Protein 5WEE (pdb70)

Sequence (749 aa):
EFGCDGTLEQNDTTREVFLRFHNDVRKFIALGIYPNKVGVLGPAKNMYQLKWSCDLEEEAHESIYSCSYNPLLLHPQSYSKLLSVDLPDTDVVGATLEMWTEFMRIYGVNTKTNSYNPSFSQFANMAYSKNTKVGCSYKKCGGDTLVTCVYELGVKLPSHPQMWENGPTCVCVAYTDSICNDNNLCEYFGCDGTLEQNDTTREVFLRFHNDVRKFIALGIYPNKVGVLGPAKNMYQLKWSCDLEEEAHESIYSCSYNPLLLHPQSYSKLLSVDLPDTDVVGATLEMWTEFMRIYGVNTKTNSYNPSFSQFANMAYSKNTKVGCSYKKCGGDTLVTCVYELGVKLPSHPQMWENGPTCVCVAYTDSICNDNNLCEYFGCDGTLEQNDTTREVFLRFHNDVRKFIALGIYPNKVGVLGPAKNMYQLKWSCDLEEEAHESIYSCSYNPLLLHPQSYSKLLSVDLPDTDVVGATLEMWTEFMRIYGVNTKTNSYNPSFSQFANMAYSKNTKVGCSYKKCGGDTLVTCVYELGVKLPSHPQMWENGPTCVCVAYTDSICNDNNLCEYFGCDGTLEQNDTTREVFLRFHNDVRKFIALGIYPNKVGVLGPAKNMYQLKWSCDLEEEAHESIYSCSYNPLLLHPQSYSKLLSVDLPDTDVVGATLEMWTEFMRIYGVNTKTNSYNPSFSQFANMAYSKNTKVGCSYKKCGGDTLVTCVYELGVKLPSHPQMWENGPTCVCVAYTDSICNDNNLCEY

Secondary structure (DSSP, 8-state):
-----SS-S--HHHHHHHHHHHHHHHHHHHHT-EE-SSSEE--EES-BPPEE-HHHHHHHHHHHTTSS----SSS-EEEEEEE--SS-HHHHHHHHHHHHHHHHHHH---TTT-B--GGGHHHHHHH-TT--EEEEEEEEETTEEEEEEEESS--BTTTB-BS-EE--TT---SSTT-EE-TTS-EE-/----SS-S--HHHHHHHHHHHHHHHHHHHHT-EE-SSSEE--EES-BPPEE-HHHHHHHHHHHTTSS-----SS-EEEEEEE--SS-HHHHHHHHHHHHHHHHHHH---TTTTB--GGGHHHHHHH-TT--EEEEEEEEETTEEEEEEEESS--BTTTB-BSSEE--TT---SSTT-EE-TTS-EE-/----SS-S--HHHHHHHHHHHHHHHHHHHHT-EE-SSSEE--EES-BPPEE-HHHHHHHHHHHTTSS----SSS-EEEEEEE--SS-HHHHHHHHHHHHHHHHHHH---TTT-B--GGGHHHHHHH-TT--EEEEEEEEETTEEEEEEEESS--BTTTB-BS-EE--TT---SSTT-EE-TTS-EE-/----SS-S--HHHHHHHHHHHHHHHHHHHTT-EE-SSSEE--EES-BPPEE-HHHHHHHHHHHTTSS-----SS-EEEEEEEP-SS-HHHHHHHHHHHHHHHHHHH---TTTTB--GGGHHHHHHH-TT--EEEEEEEEETTEEEEEEEESS--BTTTB-BS-EE--TT---SSTT-EE-TTS-EE-

Organism: Heligmosomoides polygyrus (NCBI:txid6339)

Nearest PDB structures (foldseek):
  5wee-assembly2_D  TM=1.005E+00  e=1.188E-42  Heligmosomoides polygyrus bakeri
  3nt8-assembly2_B  TM=8.926E-01  e=3.476E-16  Necator americanus
  6any-assembly1_A  TM=8.437E-01  e=7.473E-12  Brugia malayi
  4tpv-assembly1_A  TM=8.197E-01  e=5.787E-12  Ancylostoma caninum
  4p27-assembly1_A  TM=7.842E-01  e=1.414E-08  Schistosoma mansoni

InterPro domains:
  IPR014044 CAP domain [PF00188] (40-172)
  IPR014044 CAP domain [SM00198] (34-179)
  IPR035940 CAP superfamily [G3DSA:3.40.33.10] (19-213)
  IPR035940 CAP superfamily [SSF55797] (30-174)

Foldseek 3Di:
DEPQPDPFPDDVVLVVVVQVLLLLQQLCLCQQNPQFLHGTHAVFALAARADEDSVQQVQQSVQCVVVHGRGPPQFDKDKDKAFDDPDDPSVVSVVVSVVLVVLRSVVGAPRQQQFDDPSNNVVLFSQQRNWHYKHKGWADDDRIIMIMMTTHDGADPDPGRRRGHHDHQFNHPPDPPWGQDPSSHIDD/DPQPDPLPDDVLLVCLVQVLLLVQQLCLCQQNPDWLHGTHAVFALQARADEDSVQQVQASVQCVVVHGDGPPQFDKDKDKFFDDPDPPNVVSNVVSVVLVVQRSVVTAPRQAQFDDPSSNVVLLSNQRNWHYKHKGKADDDRIIMIMMGTHHGADPPPGRHSGHHDHQFNHDPDPPWGQDPSSHIDD/DPQPDPFPDDVVLVCVVQVLLLLQQLCLCQQNPDFLHGTHAVFALAARADEDSVQQVQQSVQCVVVHGRHPPQFDKDKDKAFDDPDDPNVVSVVVSVVLVVLRSVVGAPRVQQFDDVSNNVVLFSQQRNWHYKHKGWDDDDRIIMIMMGTHDGADPDPGGHRGHHDHQFNHDPDPPWGQDPSSHIYD/DPQPDPLPDDVLLVCLVQVLLLVQQLCLCQQNPDWLHGTHAVFALAARADEDSVQQVQQSVQCVVVHGDGPPQFDKDKDKFFDDPDPPNVVSVVVSVVLVVQRSVVTAPRVQQFADVSNNVVLLSNQRNWHYKHKGKADDDRIIMIMMGTHDGADPPPGRHSGHHDHQFNHDPDPPWGQDPSSHIDD

CATH classification: 3.40.33.10

Solvent-accessible surface area: 30848 Å² total; per-residue (Å²): 148,26,70,18,148,47,129,8,85,24,97,67,78,7,6,72,13,0,14,67,4,0,2,23,0,0,44,30,0,2,64,10,102,8,31,10,110,124,50,77,0,16,61,1,63,7,2,0,35,2,133,19,12,45,111,6,0,81,24,0,9,74,1,0,141,77,51,68,65,89,44,76,148,122,50,42,34,2,57,10,118,1,19,21,44,148,49,74,69,16,1,10,0,1,0,0,0,3,6,0,2,12,27,0,55,85,115,14,10,85,45,177,58,0,35,45,37,102,58,2,29,24,0,0,14,0,0,26,0,64,0,24,80,0,0,0,0,23,44,135,22,55,51,46,7,4,0,0,0,1,0,66,74,8,17,149,85,123,84,123,38,72,0,1,42,73,14,82,39,55,49,16,108,43,46,124,141,21,118,41,29,161,23,52,0,3,66,141,91,60,11,24,36,84,9,90,5,26,40,83,5,3,78,27,0,29,139,16,0,14,32,4,0,45,68,0,2,66,10,102,5,43,12,106,128,52,74,0,19,60,1,68,6,2,0,40,2,129,27,15,10,71,8,0,65,24,0,27,72,1,0,84,38,19,64,62,102,41,77,149,123,52,44,34,3,50,7,42,2,8,22,26,151,26,85,28,34,14,10,0,0,5,0,0,1,0,0,1,6,6,0,29,67,90,14,11,87,52,178,45,0,38,45,47,102,48,2,30,23,0,0,14,0,0,17,3,71,0,17,74,0,0,0,0,12,23,106,14,59,31,32,2,0,0,0,0,1,0,68,78,7,23,92,99,122,84,97,42,74,0,2,35,70,16,83,40,56,49,16,110,40,52,122,139,19,102,38,28,148,56,54,0,3,63,142,88,69,17,149,48,134,8,102,25,98,68,79,6,7,69,11,0,30,117,3,0,6,17,0,0,44,31,0,2,64,10,101,8,30,10,61,56,47,77,0,16,64,1,60,6,2,0,28,3,104,28,15,46,112,8,0,83,23,0,16,77,1,0,143,77,51,68,67,89,44,76,148,124,52,40,33,3,57,11,115,1,18,22,46,117,40,75,66,15,1,12,0,0,0,0,0,2,2,0,3,12,22,0,33,83,117,15,11,87,46,174,58,0,33,47,35,102,58,2,28,24,0,0,15,0,0,23,0,60,0,20,76,0,0,0,0,14,56,132,23,52,51,45,8,5,0,0,0,1,0,67,75,9,20,124,84,122,83,102,40,72,0,1,42,70,14,82,41,57,50,16,104,45,46,118,130,22,117,40,29,154,56,51,0,3,48,140,89,71,19,150,42,130,11,106,24,100,70,84,5,5,79,24,0,28,91,16,0,15,29,5,0,50,71,0,2,67,11,100,5,41,10,118,124,59,75,0,19,60,1,66,6,2,0,42,1,131,30,18,43,102,9,0,100,24,0,25,87,1,1,129,80,42,61,31,40,10,69,62,121,56,44,29,2,25,6,40,2,9,22,24,134,21,83,42,34,13,9,0,0,4,0,0,1,0,0,1,5,6,0,29,67,95,17,12,88,53,182,47,0,39,44,46,90,51,2,9,22,0,1,14,0,0,26,2,69,0,16,72,0,0,0,0,23,44,125,23,67,31,31,4,0,0,0,0,1,0,64,74,19,28,75,30,68,77,116,41,72,0,1,39,73,16,85,40,55,50,17,111,40,56,123,139,20,102,39,26,150,57,55,0,3,58,142

Structure (mmCIF, N/CA/C/O backbone):
data_5WEE
#
_entry.id   5WEE
#
_cell.length_a   49.560
_cell.length_b   61.565
_cell.length_c   74.819
_cell.angle_alpha   111.59
_cell.angle_beta   90.14
_cell.angle_gamma   113.47
#
_symmetry.space_group_name_H-M   'P 1'
#
loop_
_entity.id
_entity.type
_entity.pdbx_description
1 polymer 'Venom Allergen like Protein 4'
2 branched 2-acetamido-2-deoxy-beta-D-glucopyranose-(1-4)-2-acetamido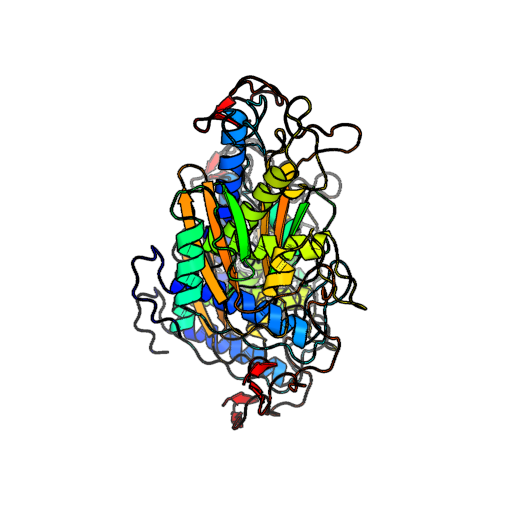-2-deoxy-beta-D-glucopyranose-(1-4)-[alpha-L-fucopyranose-(1-3)]2-acetamido-2-deoxy-beta-D-glucopyranose
3 branched alpha-L-fucopyranose-(1-3)-[2-acetamido-2-deoxy-beta-D-glucopyranose-(1-4)]2-acetamido-2-deoxy-beta-D-glucopyranose
4 branched 2-acetamido-2-deoxy-beta-D-glucopyranose-(1-4)-2-acetamido-2-deoxy-beta-D-glucopyranose
5 non-polymer alpha-L-fucopyranose
6 non-polymer 2-acetamido-2-deoxy-beta-D-glucopyranose
7 water water
#
loop_
_atom_site.group_PDB
_atom_site.id
_atom_site.type_symbol
_atom_site.label_atom_id
_atom_site.label_alt_id
_atom_site.label_comp_id
_atom_site.label_asym_id
_atom_site.label_entity_id
_atom_site.label_seq_id
_atom_site.pdbx_PDB_ins_code
_atom_site.Cartn_x
_atom_site.Cartn_y
_atom_site.Cartn_z
_atom_site.occupancy
_atom_site.B_iso_or_equiv
_atom_site.auth_seq_id
_atom_site.auth_comp_id
_atom_site.auth_asym_id
_atom_site.auth_atom_id
_atom_site.pdbx_PDB_model_num
ATOM 1 N N . GLU A 1 2 ? -6.739 -6.690 47.852 1.00 36.89 2 GLU A N 1
ATOM 2 C CA . GLU A 1 2 ? -5.343 -6.413 47.557 1.00 26.07 2 GLU A CA 1
ATOM 3 C C . GLU A 1 2 ? -4.689 -5.475 48.583 1.00 23.72 2 GLU A C 1
ATOM 4 O O . GLU A 1 2 ? -3.459 -5.430 48.668 1.00 23.93 2 GLU A O 1
ATOM 10 N N . PHE A 1 3 ? -5.480 -4.739 49.369 1.00 17.72 3 PHE A N 1
ATOM 11 C CA . PHE A 1 3 ? -4.870 -3.957 50.444 1.00 17.70 3 PHE A CA 1
ATOM 12 C C . PHE A 1 3 ? -5.329 -4.448 51.816 1.00 21.04 3 PHE A C 1
ATOM 13 O O . PHE A 1 3 ? -4.602 -5.201 52.473 1.00 19.37 3 PHE A O 1
ATOM 21 N N . GLY A 1 4 ? -6.514 -4.053 52.266 1.00 20.96 4 GLY A N 1
ATOM 22 C CA . GLY A 1 4 ? -7.002 -4.561 53.538 1.00 21.87 4 GLY A CA 1
ATOM 23 C C . GLY A 1 4 ? -6.203 -4.122 54.746 1.00 20.91 4 GLY A C 1
ATOM 24 O O . GLY A 1 4 ? -6.196 -4.819 55.764 1.00 19.08 4 GLY A O 1
ATOM 25 N N . CYS A 1 5 ? -5.521 -2.984 54.667 1.00 18.12 5 CYS A N 1
ATOM 26 C CA . CYS A 1 5 ? -4.727 -2.490 55.790 1.00 16.88 5 CYS A CA 1
ATOM 27 C C . CYS A 1 5 ? -5.627 -1.620 56.658 1.00 22.11 5 CYS A C 1
ATOM 28 O O . CYS A 1 5 ? -5.939 -0.478 56.310 1.00 23.23 5 CYS A O 1
ATOM 31 N N . ASP A 1 6 ? -6.023 -2.184 57.802 1.00 28.09 6 ASP A N 1
ATOM 32 C CA . ASP A 1 6 ? -6.988 -1.621 58.737 1.00 29.02 6 ASP A CA 1
ATOM 33 C C . ASP A 1 6 ? -6.393 -0.555 59.643 1.00 29.85 6 ASP A C 1
ATOM 34 O O . ASP A 1 6 ? -7.147 0.238 60.221 1.00 29.16 6 ASP A O 1
ATOM 39 N N . GLY A 1 7 ? -5.075 -0.541 59.810 1.00 29.66 7 GLY A N 1
ATOM 40 C CA . GLY A 1 7 ? -4.469 0.193 60.907 1.00 27.78 7 GLY A CA 1
ATOM 41 C C . GLY A 1 7 ? -4.682 1.696 60.826 1.00 30.07 7 GLY A C 1
ATOM 42 O O . GLY A 1 7 ? -5.172 2.252 59.841 1.00 30.71 7 GLY A O 1
ATOM 43 N N . THR A 1 8 ? -4.306 2.357 61.922 1.00 25.58 8 THR A N 1
ATOM 44 C CA . THR A 1 8 ? -4.222 3.812 62.017 1.00 25.22 8 THR A CA 1
ATOM 45 C C . THR A 1 8 ? -3.055 4.320 61.169 1.00 22.49 8 THR A C 1
ATOM 46 O O . THR A 1 8 ? -2.061 4.844 61.684 1.00 21.87 8 THR A O 1
ATOM 50 N N . LEU A 1 9 ? -3.178 4.177 59.856 1.00 18.51 9 LEU A N 1
ATOM 51 C CA . LEU A 1 9 ? -2.066 4.374 58.937 1.00 17.25 9 LEU A CA 1
ATOM 52 C C . LEU A 1 9 ? -2.098 5.717 58.207 1.00 15.82 9 LEU A C 1
ATOM 53 O O . LEU A 1 9 ? -1.159 6.021 57.457 1.00 14.90 9 LEU A O 1
ATOM 58 N N . GLU A 1 10 ? -3.116 6.547 58.450 1.00 15.09 10 GLU A N 1
ATOM 59 C CA . GLU A 1 10 ? -3.234 7.873 57.832 1.00 14.77 10 GLU A CA 1
ATOM 60 C C . GLU A 1 10 ? -3.153 7.785 56.308 1.00 11.08 10 GLU A C 1
ATOM 61 O O . GLU A 1 10 ? -2.553 8.633 55.656 1.00 16.98 10 GLU A O 1
ATOM 67 N N . GLN A 1 11 ? -3.731 6.731 55.735 1.00 13.51 11 GLN A N 1
ATOM 68 C CA . GLN A 1 11 ? -3.674 6.538 54.293 1.00 14.56 11 GLN A CA 1
ATOM 69 C C . GLN A 1 11 ? -4.871 5.717 53.856 1.00 10.72 11 GLN A C 1
ATOM 70 O O . GLN A 1 11 ? -5.334 4.846 54.592 1.00 15.00 11 GLN A O 1
ATOM 76 N N . ASN A 1 12 ? -5.375 5.990 52.656 1.00 11.59 12 ASN A N 1
ATOM 77 C CA . ASN A 1 12 ? -6.373 5.095 52.096 1.00 12.01 12 ASN A CA 1
ATOM 78 C C . ASN A 1 12 ? -5.880 4.506 50.776 1.00 12.00 12 ASN A C 1
ATOM 79 O O . ASN A 1 12 ? -4.786 4.810 50.296 1.00 11.23 12 ASN A O 1
ATOM 84 N N . ASP A 1 13 ? -6.712 3.658 50.179 1.00 11.50 13 ASP A N 1
ATOM 85 C CA . ASP A 1 13 ? -6.234 2.817 49.085 1.00 11.77 13 ASP A CA 1
ATOM 86 C C . ASP A 1 13 ? -5.955 3.588 47.797 1.00 11.70 13 ASP A C 1
ATOM 87 O O . ASP A 1 13 ? -5.266 3.058 46.921 1.00 10.36 13 ASP A O 1
ATOM 92 N N . THR A 1 14 ? -6.464 4.813 47.645 1.00 10.35 14 THR A N 1
ATOM 93 C CA . THR A 1 14 ? -6.177 5.547 46.419 1.00 13.55 14 THR A CA 1
ATOM 94 C C . THR A 1 14 ? -4.679 5.748 46.244 1.00 13.09 14 THR A C 1
ATOM 95 O O . THR A 1 14 ? -4.140 5.545 45.150 1.00 9.98 14 THR A O 1
ATOM 99 N N . THR A 1 15 ? -3.996 6.190 47.305 1.00 9.13 15 THR A N 1
ATOM 100 C CA . THR A 1 15 ? -2.560 6.394 47.195 1.00 10.33 15 THR A CA 1
ATOM 101 C C . THR A 1 15 ? -1.825 5.068 47.272 1.00 11.49 15 THR A C 1
ATOM 102 O O . THR A 1 15 ? -0.774 4.918 46.643 1.00 9.79 15 THR A O 1
ATOM 106 N N . ARG A 1 16 ? -2.373 4.086 48.000 1.00 10.09 16 ARG A N 1
ATOM 107 C CA . ARG A 1 16 ? -1.732 2.774 48.019 1.00 11.12 16 ARG A CA 1
ATOM 108 C C . ARG A 1 16 ? -1.683 2.195 46.613 1.00 10.02 16 ARG A C 1
ATOM 109 O O . ARG A 1 16 ? -0.669 1.629 46.204 1.00 9.55 16 ARG A O 1
ATOM 117 N N . GLU A 1 17 ? -2.772 2.352 45.860 1.00 10.43 17 GLU A N 1
ATOM 118 C CA . GLU A 1 17 ? -2.814 1.866 44.484 1.00 13.32 17 GLU A CA 1
ATOM 119 C C . GLU A 1 17 ? -1.819 2.611 43.599 1.00 12.06 17 GLU A C 1
ATOM 120 O O . GLU A 1 17 ? -1.165 1.998 42.745 1.00 14.33 17 GLU A O 1
ATOM 126 N N . VAL A 1 18 ? -1.690 3.929 43.784 1.00 10.32 18 VAL A N 1
ATOM 127 C CA . VAL A 1 18 ? -0.645 4.675 43.089 1.00 11.46 18 VAL A CA 1
ATOM 128 C C . VAL A 1 18 ? 0.718 4.061 43.386 1.00 10.70 18 VAL A C 1
ATOM 129 O O . VAL A 1 18 ? 1.470 3.710 42.469 1.00 8.47 18 VAL A O 1
ATOM 133 N N . PHE A 1 19 ? 1.047 3.905 44.675 1.00 9.55 19 PHE A N 1
ATOM 134 C CA . PHE A 1 19 ? 2.300 3.260 45.057 1.00 9.28 19 PHE A CA 1
ATOM 135 C C . PHE A 1 19 ? 2.451 1.906 44.372 1.00 9.66 19 PHE A C 1
ATOM 136 O O . PHE A 1 19 ? 3.460 1.633 43.716 1.00 8.82 19 PHE A O 1
ATOM 144 N N . LEU A 1 20 ? 1.451 1.034 44.537 1.00 9.64 20 LEU A N 1
ATOM 145 C CA . LEU A 1 20 ? 1.599 -0.345 44.072 1.00 11.94 20 LEU A CA 1
ATOM 146 C C . LEU A 1 20 ? 1.712 -0.406 42.556 1.00 9.18 20 LEU A C 1
ATOM 147 O O . LEU A 1 20 ? 2.601 -1.080 42.014 1.00 10.51 20 LEU A O 1
ATOM 152 N N . ARG A 1 21 ? 0.823 0.296 41.847 1.00 10.40 21 ARG A N 1
ATOM 153 C CA . ARG A 1 21 ? 0.847 0.153 40.394 1.00 13.57 21 ARG A CA 1
ATOM 154 C C . ARG A 1 21 ? 2.057 0.847 39.780 1.00 13.34 21 ARG A C 1
ATOM 155 O O . ARG A 1 21 ? 2.554 0.404 38.746 1.00 11.80 21 ARG A O 1
ATOM 163 N N . PHE A 1 22 ? 2.540 1.933 40.388 1.00 9.53 22 PHE A N 1
ATOM 164 C CA . PHE A 1 22 ? 3.775 2.541 39.907 1.00 10.99 22 PHE A CA 1
ATOM 165 C C . PHE A 1 22 ? 4.909 1.532 39.919 1.00 11.24 22 PHE A C 1
ATOM 166 O O . PHE A 1 22 ? 5.615 1.365 38.918 1.00 11.40 22 PHE A O 1
ATOM 174 N N . HIS A 1 23 ? 5.102 0.858 41.055 1.00 9.58 23 HIS A N 1
ATOM 175 C CA . HIS A 1 23 ? 6.137 -0.165 41.153 1.00 11.27 23 HIS A CA 1
ATOM 176 C C . HIS A 1 23 ? 5.949 -1.225 40.084 1.00 10.25 23 HIS A C 1
ATOM 177 O O . HIS A 1 23 ? 6.892 -1.593 39.381 1.00 10.25 23 HIS A O 1
ATOM 184 N N . ASN A 1 24 ? 4.737 -1.738 39.950 1.00 10.63 24 ASN A N 1
ATOM 185 C CA . ASN A 1 24 ? 4.585 -2.880 39.062 1.00 16.00 24 ASN A CA 1
ATOM 186 C C . ASN A 1 24 ? 4.654 -2.469 37.593 1.00 14.68 24 ASN A C 1
ATOM 187 O O . ASN A 1 24 ? 5.062 -3.273 36.752 1.00 14.71 24 ASN A O 1
ATOM 192 N N . ASP A 1 25 ? 4.306 -1.218 37.277 1.00 13.57 25 ASP A N 1
ATOM 193 C CA . ASP A 1 25 ? 4.503 -0.694 35.928 1.00 12.40 25 ASP A CA 1
ATOM 194 C C . ASP A 1 25 ? 5.984 -0.565 35.585 1.00 14.58 25 ASP A C 1
ATOM 195 O O . ASP A 1 25 ? 6.423 -0.987 34.505 1.00 14.59 25 ASP A O 1
ATOM 200 N N . VAL A 1 26 ? 6.764 0.045 36.483 1.00 11.89 26 VAL A N 1
ATOM 201 C CA . VAL A 1 26 ? 8.215 0.108 36.312 1.00 12.40 26 VAL A CA 1
ATOM 202 C C . VAL A 1 26 ? 8.776 -1.286 36.081 1.00 13.91 26 VAL A C 1
ATOM 203 O O . VAL A 1 26 ? 9.579 -1.515 35.166 1.00 12.35 26 VAL A O 1
ATOM 207 N N . ARG A 1 27 ? 8.369 -2.238 36.927 1.00 9.94 27 ARG A N 1
ATOM 208 C CA . ARG A 1 27 ? 8.937 -3.578 36.843 1.00 11.75 27 ARG A CA 1
ATOM 209 C C . ARG A 1 27 ? 8.496 -4.293 35.569 1.00 13.61 27 ARG A C 1
ATOM 210 O O . ARG A 1 27 ? 9.282 -5.031 34.969 1.00 15.83 27 ARG A O 1
ATOM 218 N N . LYS A 1 28 ? 7.253 -4.085 35.132 1.00 14.19 28 LYS A N 1
ATOM 219 C CA . LYS A 1 28 ? 6.812 -4.692 33.874 1.00 13.42 28 LYS A CA 1
ATOM 220 C C . LYS A 1 28 ? 7.599 -4.149 32.683 1.00 16.15 28 LYS A C 1
ATOM 221 O O . LYS A 1 28 ? 8.001 -4.908 31.792 1.00 14.52 28 LYS A O 1
ATOM 227 N N . PHE A 1 29 ? 7.815 -2.836 32.639 1.00 13.05 29 PHE A N 1
ATOM 228 C CA . PHE A 1 29 ? 8.506 -2.252 31.496 1.00 14.64 29 PHE A CA 1
ATOM 229 C C . PHE A 1 29 ? 9.998 -2.584 31.498 1.00 14.63 29 PHE A C 1
ATOM 230 O O . PHE A 1 29 ? 10.594 -2.708 30.425 1.00 12.46 29 PHE A O 1
ATOM 238 N N . ILE A 1 30 ? 10.616 -2.751 32.674 1.00 10.54 30 ILE A N 1
ATOM 239 C CA . ILE A 1 30 ? 11.968 -3.312 32.714 1.00 12.40 30 ILE A CA 1
ATOM 240 C C . ILE A 1 30 ? 11.960 -4.750 32.197 1.00 14.70 30 ILE A C 1
ATOM 241 O O . ILE A 1 30 ? 12.792 -5.134 31.369 1.00 13.60 30 ILE A O 1
ATOM 246 N N . ALA A 1 31 ? 11.014 -5.564 32.674 1.00 12.01 31 ALA A N 1
ATOM 247 C CA . ALA A 1 31 ? 10.962 -6.960 32.241 1.00 14.80 31 ALA A CA 1
ATOM 248 C C . ALA A 1 31 ? 10.773 -7.068 30.732 1.00 17.57 31 ALA A C 1
ATOM 249 O O . ALA A 1 31 ? 11.405 -7.905 30.075 1.00 15.09 31 ALA A O 1
ATOM 251 N N . LEU A 1 32 ? 9.912 -6.219 30.169 1.00 15.66 32 LEU A N 1
ATOM 252 C CA . LEU A 1 32 ? 9.673 -6.179 28.732 1.00 16.10 32 LEU A CA 1
ATOM 253 C C . LEU A 1 32 ? 10.834 -5.580 27.960 1.00 17.59 32 LEU A C 1
ATOM 254 O O . LEU A 1 32 ? 10.859 -5.700 26.734 1.00 18.05 32 LEU A O 1
ATOM 259 N N . GLY A 1 33 ? 11.775 -4.923 28.634 1.00 16.40 33 GLY A N 1
ATOM 260 C CA . GLY A 1 33 ? 12.907 -4.346 27.948 1.00 14.01 33 GLY A CA 1
ATOM 261 C C . GLY A 1 33 ? 12.626 -3.031 27.265 1.00 19.10 33 GLY A C 1
ATOM 262 O O . GLY A 1 33 ? 13.342 -2.671 26.326 1.00 17.99 33 GLY A O 1
ATOM 263 N N . ILE A 1 34 ? 11.602 -2.296 27.698 1.00 15.71 34 ILE A N 1
ATOM 264 C CA . ILE A 1 34 ? 11.277 -1.021 27.081 1.00 13.23 34 ILE A CA 1
ATOM 265 C C . ILE A 1 34 ? 11.301 0.148 28.058 1.00 16.86 34 ILE A C 1
ATOM 266 O O . ILE A 1 34 ? 10.998 1.270 27.652 1.00 14.39 34 ILE A O 1
ATOM 271 N N . TYR A 1 35 ? 11.672 -0.059 29.328 1.00 14.30 35 TYR A N 1
ATOM 272 C CA . TYR A 1 35 ? 11.779 1.096 30.225 1.00 13.22 35 TYR A CA 1
ATOM 273 C C . TYR A 1 35 ? 12.970 1.948 29.806 1.00 12.80 35 TYR A C 1
ATOM 274 O O . TYR A 1 35 ? 14.077 1.423 29.668 1.00 14.99 35 TYR A O 1
ATOM 283 N N . PRO A 1 36 ? 12.798 3.253 29.610 1.00 15.01 36 PRO A N 1
ATOM 284 C CA . PRO A 1 36 ? 13.921 4.067 29.125 1.00 20.07 36 PRO A CA 1
ATOM 285 C C . PRO A 1 36 ? 14.991 4.264 30.193 1.00 20.05 36 PRO A C 1
ATOM 286 O O . PRO A 1 36 ? 14.701 4.653 31.32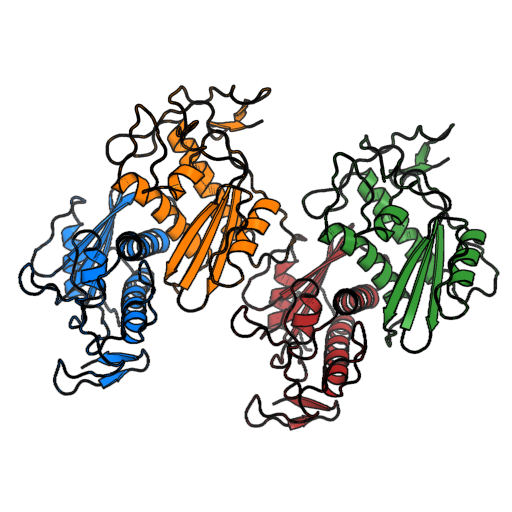9 1.00 22.26 36 PRO A O 1
ATOM 290 N N . ASN A 1 37 ? 16.233 3.976 29.812 1.00 15.96 37 ASN A N 1
ATOM 291 C CA . ASN A 1 37 ? 17.432 4.336 30.552 1.00 17.00 37 ASN A CA 1
ATOM 292 C C . ASN A 1 37 ? 17.751 5.813 30.313 1.00 20.00 37 ASN A C 1
ATOM 293 O O . ASN A 1 37 ? 17.014 6.526 29.627 1.00 19.90 37 ASN A O 1
ATOM 298 N N . LYS A 1 38 ? 18.854 6.296 30.897 1.00 20.42 38 LYS A N 1
ATOM 299 C CA . LYS A 1 38 ? 19.373 7.606 30.504 1.00 20.66 38 LYS A CA 1
ATOM 300 C C . LYS A 1 38 ? 19.511 7.664 28.990 1.00 25.61 38 LYS A C 1
ATOM 301 O O . LYS A 1 38 ? 19.003 8.580 28.327 1.00 21.16 38 LYS A O 1
ATOM 307 N N . VAL A 1 39 ? 20.170 6.658 28.432 1.00 21.61 39 VAL A N 1
ATOM 308 C CA . VAL A 1 39 ? 20.227 6.416 27.000 1.00 25.60 39 VAL A CA 1
ATOM 309 C C . VAL A 1 39 ? 19.802 4.973 26.781 1.00 19.89 39 VAL A C 1
ATOM 310 O O . VAL A 1 39 ? 20.242 4.077 27.509 1.00 25.55 39 VAL A O 1
ATOM 314 N N . GLY A 1 40 ? 18.925 4.750 25.810 1.00 19.44 40 GLY A N 1
ATOM 315 C CA . GLY A 1 40 ? 18.499 3.394 25.515 1.00 23.10 40 GLY A CA 1
ATOM 316 C C . GLY A 1 40 ? 17.440 2.907 26.490 1.00 20.61 40 GLY A C 1
ATOM 317 O O . GLY A 1 40 ? 16.673 3.693 27.057 1.00 21.51 40 GLY A O 1
ATOM 318 N N . VAL A 1 41 ? 17.418 1.590 26.703 1.00 18.61 41 VAL A N 1
ATOM 319 C CA . VAL A 1 41 ? 16.358 0.948 27.466 1.00 19.19 41 VAL A CA 1
ATOM 320 C C . VAL A 1 41 ? 16.948 0.097 28.583 1.00 15.63 41 VAL A C 1
ATOM 321 O O . VAL A 1 41 ? 18.080 -0.387 28.506 1.00 16.65 41 VAL A O 1
ATOM 325 N N . LEU A 1 42 ? 16.143 -0.100 29.619 1.00 16.40 42 LEU A N 1
ATOM 326 C CA . LEU A 1 42 ? 16.413 -1.087 30.648 1.00 18.46 42 LEU A CA 1
ATOM 327 C C . LEU A 1 42 ? 15.769 -2.406 30.255 1.00 14.98 42 LEU A C 1
ATOM 328 O O . LEU A 1 42 ? 14.670 -2.425 29.699 1.00 13.80 42 LEU A O 1
ATOM 333 N N . GLY A 1 43 ? 16.447 -3.504 30.564 1.00 11.60 43 GLY A N 1
ATOM 334 C CA . GLY A 1 43 ? 15.910 -4.817 30.317 1.00 13.28 43 GLY A CA 1
ATOM 335 C C . GLY A 1 43 ? 16.118 -5.267 28.880 1.00 16.13 43 GLY A C 1
ATOM 336 O O . GLY A 1 43 ? 16.815 -4.608 28.106 1.00 15.24 43 GLY A O 1
ATOM 337 N N . PRO A 1 44 ? 15.496 -6.392 28.485 1.00 14.64 44 PRO A N 1
ATOM 338 C CA . PRO A 1 44 ? 14.572 -7.224 29.268 1.00 14.63 44 PRO A CA 1
ATOM 339 C C . PRO A 1 44 ? 15.223 -7.943 30.437 1.00 14.70 44 PRO A C 1
ATOM 340 O O . PRO A 1 44 ? 16.446 -8.072 30.498 1.00 19.00 44 PRO A O 1
ATOM 344 N N . ALA A 1 45 ? 14.395 -8.383 31.372 1.00 13.77 45 ALA A N 1
ATOM 345 C CA . ALA A 1 45 ? 14.843 -8.989 32.610 1.00 18.71 45 ALA A CA 1
ATOM 346 C C . ALA A 1 45 ? 14.046 -10.259 32.817 1.00 17.94 45 ALA A C 1
ATOM 347 O O . ALA A 1 45 ? 12.855 -10.303 32.504 1.00 22.95 45 ALA A O 1
ATOM 349 N N . LYS A 1 46 ? 14.737 -11.272 33.270 1.00 17.40 46 LYS A N 1
ATOM 350 C CA . LYS A 1 46 ? 14.106 -12.504 33.618 1.00 20.30 46 LYS A CA 1
ATOM 351 C C . LYS A 1 46 ? 14.094 -12.480 35.134 1.00 27.80 46 LYS A C 1
ATOM 352 O O . LYS A 1 46 ? 14.998 -11.945 35.784 1.00 38.60 46 LYS A O 1
ATOM 358 N N . ASN A 1 47 ? 13.068 -13.077 35.735 1.00 25.62 47 ASN A N 1
ATOM 359 C CA . ASN A 1 47 ? 12.982 -13.153 37.200 1.00 22.63 47 ASN A CA 1
ATOM 360 C C . ASN A 1 47 ? 12.442 -11.899 37.896 1.00 17.47 47 ASN A C 1
ATOM 361 O O . ASN A 1 47 ? 12.633 -11.712 39.098 1.00 15.00 47 ASN A O 1
ATOM 366 N N . MET A 1 48 ? 11.770 -11.050 37.131 1.00 12.92 48 MET A N 1
ATOM 367 C CA . MET A 1 48 ? 11.169 -9.811 37.631 1.00 16.40 48 MET A CA 1
ATOM 368 C C . MET A 1 48 ? 9.780 -10.128 38.170 1.00 15.54 48 MET A C 1
ATOM 369 O O . MET A 1 48 ? 8.843 -10.343 37.393 1.00 15.40 48 MET A O 1
ATOM 374 N N . TYR A 1 49 ? 9.650 -10.155 39.491 1.00 11.48 49 TYR A N 1
ATOM 375 C CA . TYR A 1 49 ? 8.418 -10.584 40.138 1.00 14.59 49 TYR A CA 1
ATOM 376 C C . TYR A 1 49 ? 7.456 -9.427 40.380 1.00 15.70 49 TYR A C 1
ATOM 377 O O . TYR A 1 49 ? 7.859 -8.294 40.664 1.00 13.19 49 TYR A O 1
ATOM 386 N N . GLN A 1 50 ? 6.168 -9.742 40.259 1.00 13.12 50 GLN A N 1
ATOM 387 C CA . GLN A 1 50 ? 5.096 -8.828 40.620 1.00 17.30 50 GLN A CA 1
ATOM 388 C C . GLN A 1 50 ? 5.130 -8.520 42.112 1.00 12.77 50 GLN A C 1
ATOM 389 O O . GLN A 1 50 ? 5.449 -9.384 42.937 1.00 14.60 50 GLN A O 1
ATOM 395 N N . LEU A 1 51 ? 4.810 -7.278 42.469 1.00 12.18 51 LEU A N 1
ATOM 396 C CA . LEU A 1 51 ? 4.780 -6.878 43.869 1.00 11.09 51 LEU A CA 1
ATOM 397 C C . LEU A 1 51 ? 3.353 -6.929 44.396 1.00 11.89 51 LEU A C 1
ATOM 398 O O . LEU A 1 51 ? 2.410 -6.530 43.711 1.00 13.54 51 LEU A O 1
ATOM 403 N N . LYS A 1 52 ? 3.205 -7.408 45.622 1.00 12.94 52 LYS A N 1
ATOM 404 C CA . LYS A 1 52 ? 1.945 -7.323 46.339 1.00 14.51 52 LYS A CA 1
ATOM 405 C C . LYS A 1 52 ? 2.124 -6.364 47.507 1.00 14.93 52 LYS A C 1
ATOM 406 O O . LYS A 1 52 ? 3.242 -6.161 47.990 1.00 13.20 52 LYS A O 1
ATOM 412 N N . TRP A 1 53 ? 1.030 -5.731 47.920 1.00 10.22 53 TRP A N 1
ATOM 413 C CA . TRP A 1 53 ? 1.085 -4.902 49.110 1.00 11.74 53 TRP A CA 1
ATOM 414 C C . TRP A 1 53 ? 1.291 -5.762 50.348 1.00 14.29 53 TRP A C 1
ATOM 415 O O . TRP A 1 53 ? 0.801 -6.889 50.438 1.00 13.33 53 TRP A O 1
ATOM 426 N N . SER A 1 54 ? 2.017 -5.217 51.319 1.00 12.67 54 SER A N 1
ATOM 427 C CA . SER A 1 54 ? 2.126 -5.832 52.635 1.00 14.25 54 SER A CA 1
ATOM 428 C C . SER A 1 54 ? 1.737 -4.803 53.679 1.00 12.27 54 SER A C 1
ATOM 429 O O . SER A 1 54 ? 2.386 -3.757 53.790 1.00 9.48 54 SER A O 1
ATOM 432 N N . CYS A 1 55 ? 0.687 -5.096 54.448 1.00 11.13 55 CYS A N 1
ATOM 433 C CA . CYS A 1 55 ? 0.298 -4.178 55.516 1.00 11.62 55 CYS A CA 1
ATOM 434 C C . CYS A 1 55 ? 1.370 -4.093 56.595 1.00 11.28 55 CYS A C 1
ATOM 435 O O . CYS A 1 55 ? 1.575 -3.031 57.194 1.00 9.83 55 CYS A O 1
ATOM 438 N N . ASP A 1 56 ? 2.061 -5.203 56.862 1.00 13.13 56 ASP A N 1
ATOM 439 C CA . ASP A 1 56 ? 3.164 -5.169 57.819 1.00 14.03 56 ASP A CA 1
ATOM 440 C C . ASP A 1 56 ? 4.270 -4.242 57.343 1.00 12.09 56 ASP A C 1
ATOM 441 O O . ASP A 1 56 ? 4.851 -3.497 58.138 1.00 10.25 56 ASP A O 1
ATOM 446 N N . LEU A 1 57 ? 4.576 -4.272 56.045 1.00 11.09 57 LEU A N 1
ATOM 447 C CA . LEU A 1 57 ? 5.625 -3.389 55.540 1.00 9.09 57 LEU A CA 1
ATOM 448 C C . LEU A 1 57 ? 5.148 -1.939 55.512 1.00 11.71 57 LEU A C 1
ATOM 449 O O . LEU A 1 57 ? 5.930 -1.020 55.768 1.00 10.21 57 LEU A O 1
ATOM 454 N N . GLU A 1 58 ? 3.862 -1.711 55.235 1.00 11.40 58 GLU A N 1
ATOM 455 C CA . GLU A 1 58 ? 3.332 -0.354 55.352 1.00 11.39 58 GLU A CA 1
ATOM 456 C C . GLU A 1 58 ? 3.429 0.151 56.788 1.00 9.54 58 GLU A C 1
ATOM 457 O O . GLU A 1 58 ? 3.735 1.326 57.024 1.00 11.52 58 GLU A O 1
ATOM 463 N N . GLU A 1 59 ? 3.190 -0.719 57.769 1.00 12.94 59 GLU A N 1
ATOM 464 C CA . GLU A 1 59 ? 3.355 -0.279 59.151 1.00 14.68 59 GLU A CA 1
ATOM 465 C C . GLU A 1 59 ? 4.802 0.125 59.423 1.00 10.61 59 GLU A C 1
ATOM 466 O O . GLU A 1 59 ? 5.055 1.162 60.047 1.00 11.42 59 GLU A O 1
ATOM 472 N N . GLU A 1 60 ? 5.758 -0.681 58.950 1.00 9.78 60 GLU A N 1
ATOM 473 C CA . GLU A 1 60 ? 7.170 -0.328 59.059 1.00 9.77 60 GLU A CA 1
ATOM 474 C C . GLU A 1 60 ? 7.461 1.010 58.389 1.00 9.41 60 GLU A C 1
ATOM 475 O O . GLU A 1 60 ? 8.228 1.818 58.917 1.00 11.34 60 GLU A O 1
ATOM 481 N N . ALA A 1 61 ? 6.861 1.262 57.220 1.00 9.68 61 ALA A N 1
ATOM 482 C CA . ALA A 1 61 ? 7.030 2.559 56.568 1.00 8.75 61 ALA A CA 1
ATOM 483 C C . ALA A 1 61 ? 6.407 3.680 57.397 1.00 8.82 61 ALA A C 1
ATOM 484 O O . ALA A 1 61 ? 7.042 4.709 57.660 1.00 9.30 61 ALA A O 1
ATOM 486 N N . HIS A 1 62 ? 5.159 3.489 57.828 1.00 9.52 62 HIS A N 1
ATOM 487 C CA . HIS A 1 62 ? 4.478 4.477 58.666 1.00 10.21 62 HIS A CA 1
ATOM 488 C C . HIS A 1 62 ? 5.243 4.750 59.965 1.00 9.96 62 HIS A C 1
ATOM 489 O O . HIS A 1 62 ? 5.414 5.907 60.369 1.00 10.18 62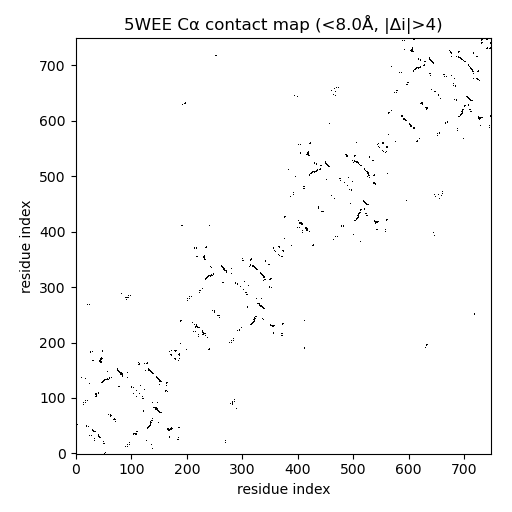 HIS A O 1
ATOM 496 N N . GLU A 1 63 ? 5.711 3.702 60.634 1.00 9.86 63 GLU A N 1
ATOM 497 C CA . GLU A 1 63 ? 6.425 3.903 61.892 1.00 12.05 63 GLU A CA 1
ATOM 498 C C . GLU A 1 63 ? 7.714 4.701 61.703 1.00 10.77 63 GLU A C 1
ATOM 499 O O . GLU A 1 63 ? 8.095 5.473 62.587 1.00 10.02 63 GLU A O 1
ATOM 505 N N . SER A 1 64 ? 8.396 4.540 60.570 1.00 8.16 64 SER A N 1
ATOM 506 C CA . SER A 1 64 ? 9.682 5.227 60.395 1.00 11.85 64 SER A CA 1
ATOM 507 C C . SER A 1 64 ? 9.552 6.738 60.229 1.00 11.74 64 SER A C 1
ATOM 508 O O . SER A 1 64 ? 10.554 7.452 60.403 1.00 10.29 64 SER A O 1
ATOM 511 N N . ILE A 1 65 ? 8.372 7.239 59.862 1.00 9.80 65 ILE A N 1
ATOM 512 C CA . ILE A 1 65 ? 8.160 8.660 59.614 1.00 12.20 65 ILE A CA 1
ATOM 513 C C . ILE A 1 65 ? 7.166 9.265 60.589 1.00 13.65 65 ILE A C 1
ATOM 514 O O . ILE A 1 65 ? 6.903 10.467 60.528 1.00 14.97 65 ILE A O 1
ATOM 519 N N . TYR A 1 66 ? 6.642 8.456 61.506 1.00 14.42 66 TYR A N 1
ATOM 520 C CA . TYR A 1 66 ? 5.656 8.867 62.502 1.00 16.74 66 TYR A CA 1
ATOM 521 C C . TYR A 1 66 ? 6.086 10.091 63.303 1.00 16.36 66 TYR A C 1
ATOM 522 O O . TYR A 1 66 ? 5.283 10.998 63.546 1.00 18.76 66 TYR A O 1
ATOM 531 N N . SER A 1 67 ? 7.340 10.131 63.737 1.00 16.64 67 SER A N 1
ATOM 532 C CA . SER A 1 67 ? 7.812 11.235 64.562 1.00 15.98 67 SER A CA 1
ATOM 533 C C . SER A 1 67 ? 8.143 12.479 63.751 1.00 17.68 67 SER A C 1
ATOM 534 O O . SER A 1 67 ? 8.559 13.483 64.334 1.00 14.31 67 SER A O 1
ATOM 537 N N . CYS A 1 68 ? 7.999 12.427 62.430 1.00 13.36 68 CYS A N 1
ATOM 538 C CA . CYS A 1 68 ? 8.389 13.491 61.509 1.00 12.67 68 CYS A CA 1
ATOM 539 C C . CYS A 1 68 ? 9.899 13.674 61.411 1.00 12.41 68 CYS A C 1
ATOM 540 O O . CYS A 1 68 ? 10.355 14.664 60.842 1.00 16.64 68 CYS A O 1
ATOM 543 N N . SER A 1 69 ? 10.693 12.758 61.961 1.00 15.31 69 SER A N 1
ATOM 544 C CA . SER A 1 69 ? 12.102 12.644 61.612 1.00 13.27 69 SER A CA 1
ATOM 545 C C . SER A 1 69 ? 12.349 11.213 61.181 1.00 14.89 69 SER A C 1
ATOM 546 O O . SER A 1 69 ? 12.060 10.286 61.941 1.00 17.42 69 SER A O 1
ATOM 549 N N . TYR A 1 70 ? 12.905 11.036 59.984 1.00 13.81 70 TYR A N 1
ATOM 550 C CA . TYR A 1 70 ? 13.058 9.695 59.426 1.00 15.10 70 TYR A CA 1
ATOM 551 C C . TYR A 1 70 ? 13.892 8.797 60.337 1.00 14.42 70 TYR A C 1
ATOM 552 O O . TYR A 1 70 ? 15.025 9.132 60.701 1.00 11.57 70 TYR A O 1
ATOM 561 N N . ASN A 1 71 ? 13.328 7.639 60.678 1.00 10.36 71 ASN A N 1
ATOM 562 C CA . ASN A 1 71 ? 13.977 6.683 61.575 1.00 10.97 71 ASN A CA 1
ATOM 563 C C . ASN A 1 71 ? 13.599 5.281 61.137 1.00 9.90 71 ASN A C 1
ATOM 564 O O . ASN A 1 71 ? 12.614 4.709 61.615 1.00 9.92 71 ASN A O 1
ATOM 569 N N . PRO A 1 72 ? 14.345 4.700 60.210 1.00 11.11 72 PRO A N 1
ATOM 570 C CA . PRO A 1 72 ? 13.964 3.383 59.695 1.00 9.27 72 PRO A CA 1
ATOM 571 C C . PRO A 1 72 ? 14.154 2.318 60.762 1.00 12.35 72 PRO A C 1
ATOM 572 O O . PRO A 1 72 ? 15.004 2.445 61.648 1.00 10.88 72 PRO A O 1
ATOM 576 N N . LEU A 1 73 ? 13.315 1.278 60.696 1.00 11.60 73 LEU A N 1
ATOM 577 C CA . LEU A 1 73 ? 13.447 0.135 61.593 1.00 13.04 73 LEU A CA 1
ATOM 578 C C . LEU A 1 73 ? 14.609 -0.773 61.218 1.00 12.77 73 LEU A C 1
ATOM 579 O O . LEU A 1 73 ? 15.046 -1.575 62.055 1.00 13.91 73 LEU A O 1
ATOM 584 N N . LEU A 1 74 ? 15.095 -0.668 59.978 1.00 12.02 74 LEU A N 1
ATOM 585 C CA . LEU A 1 74 ? 16.248 -1.398 59.453 1.00 13.43 74 LEU A CA 1
ATOM 586 C C . LEU A 1 74 ? 16.007 -2.902 59.367 1.00 14.62 74 LEU A C 1
ATOM 587 O O . LEU A 1 74 ? 16.957 -3.674 59.281 1.00 14.62 74 LEU A O 1
ATOM 592 N N . LEU A 1 75 ? 14.746 -3.339 59.388 1.00 12.74 75 LEU A N 1
ATOM 593 C CA . LEU A 1 75 ? 14.434 -4.738 59.126 1.00 14.15 75 LEU A CA 1
ATOM 594 C C . LEU A 1 75 ? 14.403 -5.058 57.641 1.00 16.11 75 LEU A C 1
ATOM 595 O O . LEU A 1 75 ? 14.611 -6.216 57.262 1.00 15.91 75 LEU A O 1
ATOM 600 N N . HIS A 1 76 ? 14.152 -4.062 56.795 1.00 11.11 76 HIS A N 1
ATOM 601 C CA . HIS A 1 76 ? 13.916 -4.286 55.380 1.00 11.92 76 HIS A CA 1
ATOM 602 C C . HIS A 1 76 ? 14.495 -3.127 54.586 1.00 11.71 76 HIS A C 1
ATOM 603 O O . HIS A 1 76 ? 14.626 -2.022 55.118 1.00 10.46 76 HIS A O 1
ATOM 610 N N . PRO A 1 77 ? 14.868 -3.348 53.330 1.00 11.58 77 PRO A N 1
ATOM 611 C CA . PRO A 1 77 ? 15.273 -2.227 52.473 1.00 12.15 77 PRO A CA 1
ATOM 612 C C . PRO A 1 77 ? 14.193 -1.158 52.434 1.00 9.74 77 PRO A C 1
ATOM 613 O O . PRO A 1 77 ? 13.000 -1.453 52.445 1.00 8.90 77 PRO A O 1
ATOM 617 N N . GLN A 1 78 ? 14.613 0.100 52.385 1.00 10.73 78 GLN A N 1
ATOM 618 C CA . GLN A 1 78 ? 13.636 1.170 52.508 1.00 10.08 78 GLN A CA 1
ATOM 619 C C . GLN A 1 78 ? 14.090 2.375 51.712 1.00 11.66 78 GLN A C 1
ATOM 620 O O . GLN A 1 78 ? 15.256 2.777 51.788 1.00 13.63 78 GLN A O 1
ATOM 626 N N . SER A 1 79 ? 13.160 2.942 50.952 1.00 11.76 79 SER A N 1
ATOM 627 C CA . SER A 1 79 ? 13.381 4.148 50.172 1.00 13.23 79 SER A CA 1
ATOM 628 C C . SER A 1 79 ? 12.652 5.297 50.848 1.00 11.69 79 SER A C 1
ATOM 629 O O . SER A 1 79 ? 11.551 5.115 51.383 1.00 10.62 79 SER A O 1
ATOM 632 N N . TYR A 1 80 ? 13.259 6.481 50.819 1.00 12.15 80 TYR A N 1
ATOM 633 C CA . TYR A 1 80 ? 12.723 7.613 51.558 1.00 9.70 80 TYR A CA 1
ATOM 634 C C . TYR A 1 80 ? 13.068 8.914 50.855 1.00 12.42 80 TYR A C 1
ATOM 635 O O . TYR A 1 80 ? 14.179 9.071 50.346 1.00 11.46 80 TYR A O 1
ATOM 644 N N . SER A 1 81 ? 12.133 9.864 50.879 1.00 11.29 81 SER A N 1
ATOM 645 C CA . SER A 1 81 ? 12.435 11.221 50.448 1.00 10.82 81 SER A CA 1
ATOM 646 C C . SER A 1 81 ? 11.590 12.198 51.250 1.00 12.29 81 SER A C 1
ATOM 647 O O . SER A 1 81 ? 10.465 11.887 51.643 1.00 11.58 81 SER A O 1
ATOM 650 N N . LYS A 1 82 ? 12.136 13.392 51.454 1.00 12.14 82 LYS A N 1
ATOM 651 C CA . LYS A 1 82 ? 11.426 14.508 52.067 1.00 15.95 82 LYS A CA 1
ATOM 652 C C . LYS A 1 82 ? 11.119 15.525 50.978 1.00 14.77 82 LYS A C 1
ATOM 653 O O . LYS A 1 82 ? 12.027 16.008 50.301 1.00 14.39 82 LYS A O 1
ATOM 659 N N . LEU A 1 83 ? 9.847 15.827 50.793 1.00 10.31 83 LEU A N 1
ATOM 660 C CA . LEU A 1 83 ? 9.431 16.762 49.769 1.00 12.40 83 LEU A CA 1
ATOM 661 C C . LEU A 1 83 ? 8.797 17.978 50.422 1.00 16.56 83 LEU A C 1
ATOM 662 O O . LEU A 1 83 ? 8.339 17.925 51.563 1.00 12.59 83 LEU A O 1
ATOM 667 N N . LEU A 1 84 ? 8.787 19.081 49.683 1.00 18.62 84 LEU A N 1
ATOM 668 C CA . LEU A 1 84 ? 8.138 20.284 50.173 1.00 16.12 84 LEU A CA 1
ATOM 669 C C . LEU A 1 84 ? 6.628 20.095 50.138 1.00 17.47 84 LEU A C 1
ATOM 670 O O . LEU A 1 84 ? 6.065 19.684 49.119 1.00 16.12 84 LEU A O 1
ATOM 675 N N . SER A 1 85 ? 5.970 20.365 51.261 1.00 19.54 85 SER A N 1
ATOM 676 C CA . SER A 1 85 ? 4.520 20.259 51.301 1.00 15.68 85 SER A CA 1
ATOM 677 C C . SER A 1 85 ? 3.913 21.351 50.433 1.00 17.71 85 SER A C 1
ATOM 678 O O . SER A 1 85 ? 4.298 22.515 50.525 1.00 18.30 85 SER A O 1
ATOM 681 N N . VAL A 1 86 ? 2.986 20.984 49.564 1.00 13.76 86 VAL A N 1
ATOM 682 C CA . VAL A 1 86 ? 2.370 21.982 48.706 1.00 19.85 86 VAL A CA 1
ATOM 683 C C . VAL A 1 86 ? 0.862 21.800 48.759 1.00 19.40 86 VAL A C 1
ATOM 684 O O . VAL A 1 86 ? 0.341 20.777 49.212 1.00 17.51 86 VAL A O 1
ATOM 688 N N . ASP A 1 87 ? 0.158 22.815 48.279 1.00 17.12 87 ASP A N 1
ATOM 689 C CA . ASP A 1 87 ? -1.296 22.798 48.329 1.00 23.17 87 ASP A CA 1
ATOM 690 C C . ASP A 1 87 ? -1.825 22.092 47.081 1.00 20.05 87 ASP A C 1
ATOM 691 O O . ASP A 1 87 ? -2.395 22.689 46.167 1.00 26.37 87 ASP A O 1
ATOM 696 N N . LEU A 1 88 ? -1.601 20.788 47.057 1.00 17.00 88 LEU A N 1
ATOM 697 C CA . LEU A 1 88 ? -2.046 19.892 46.000 1.00 16.04 88 LEU A CA 1
ATOM 698 C C . LEU A 1 88 ? -2.435 18.572 46.651 1.00 12.24 88 LEU A C 1
ATOM 699 O O . LEU A 1 88 ? -2.056 18.314 47.795 1.00 15.23 88 LEU A O 1
ATOM 704 N N . PRO A 1 89 ? -3.202 17.725 45.961 1.00 12.44 89 PRO A N 1
ATOM 705 C CA . PRO A 1 89 ? -3.644 16.467 46.583 1.00 14.72 89 PRO A CA 1
ATOM 706 C C . PRO A 1 89 ? -2.489 15.540 46.947 1.00 14.89 89 PRO A C 1
ATOM 707 O O . PRO A 1 89 ? -1.376 15.653 46.429 1.00 15.30 89 PRO A O 1
ATOM 711 N N . ASP A 1 90 ? -2.788 14.597 47.851 1.00 12.49 90 ASP A N 1
ATOM 712 C CA . ASP A 1 90 ? -1.798 13.609 48.283 1.00 13.87 90 ASP A CA 1
ATOM 713 C C . ASP A 1 90 ? -1.290 12.746 47.130 1.00 10.97 90 ASP A C 1
ATOM 714 O O . ASP A 1 90 ? -0.129 12.333 47.147 1.00 9.22 90 ASP A O 1
ATOM 719 N N . THR A 1 91 ? -2.140 12.425 46.142 1.00 10.43 91 THR A N 1
ATOM 720 C CA . THR A 1 91 ? -1.639 11.670 44.988 1.00 11.65 91 THR A CA 1
ATOM 721 C C . THR A 1 91 ? -0.509 12.412 44.286 1.00 10.17 91 THR A C 1
ATOM 722 O O . THR A 1 91 ? 0.370 11.779 43.692 1.00 12.16 91 THR A O 1
ATOM 726 N N . ASP A 1 92 ? -0.513 13.749 44.342 1.00 13.30 92 ASP A N 1
ATOM 727 C CA . ASP A 1 92 ? 0.526 14.525 43.663 1.00 12.48 92 ASP A CA 1
ATOM 728 C C . ASP A 1 92 ? 1.879 14.362 44.344 1.00 10.23 92 ASP A C 1
ATOM 729 O O . ASP A 1 92 ? 2.887 14.178 43.658 1.00 12.67 92 ASP A O 1
ATOM 734 N N . VAL A 1 93 ? 1.927 14.453 45.688 1.00 10.53 93 VAL A N 1
ATOM 735 C CA . VAL A 1 93 ? 3.183 14.207 46.407 1.00 14.64 93 VAL A CA 1
ATOM 736 C C . VAL A 1 93 ? 3.657 12.792 46.169 1.00 11.11 93 VAL A C 1
ATOM 737 O O . VAL A 1 93 ? 4.851 12.554 45.962 1.00 10.55 93 VAL A O 1
ATOM 741 N N . VAL A 1 94 ? 2.747 11.826 46.357 1.00 10.33 94 VAL A N 1
ATOM 742 C CA . VAL A 1 94 ? 3.078 10.421 46.150 1.00 9.24 94 VAL A CA 1
ATOM 743 C C . VAL A 1 94 ? 3.601 10.216 44.735 1.00 10.65 94 VAL A C 1
ATOM 744 O O . VAL A 1 94 ? 4.663 9.624 44.533 1.00 10.68 94 VAL A O 1
ATOM 748 N N . GLY A 1 95 ? 2.857 10.709 43.736 1.00 11.11 95 GLY A N 1
ATOM 749 C CA . GLY A 1 95 ? 3.313 10.617 42.356 1.00 10.12 95 GLY A CA 1
ATOM 750 C C . GLY A 1 95 ? 4.648 11.307 42.136 1.00 8.82 95 GLY A C 1
ATOM 751 O O . GLY A 1 95 ? 5.531 10.761 41.483 1.00 11.30 95 GLY A O 1
ATOM 752 N N . ALA A 1 96 ? 4.822 12.499 42.710 1.00 8.82 96 ALA A N 1
ATOM 753 C CA . ALA A 1 96 ? 6.061 13.250 42.519 1.00 10.17 96 ALA A CA 1
ATOM 754 C C . ALA A 1 96 ? 7.252 12.495 43.081 1.00 10.32 96 ALA A C 1
ATOM 755 O O . ALA A 1 96 ? 8.318 12.456 42.457 1.00 10.59 96 ALA A O 1
ATOM 757 N N . THR A 1 97 ? 7.091 11.905 44.269 1.00 7.91 97 THR A N 1
ATOM 758 C CA . THR A 1 97 ? 8.170 11.126 44.866 1.00 7.63 97 THR A CA 1
ATOM 759 C C . THR A 1 97 ? 8.557 9.959 43.966 1.00 8.48 97 THR A C 1
ATOM 760 O O . THR A 1 97 ? 9.738 9.773 43.650 1.00 8.14 97 THR A O 1
ATOM 764 N N . LEU A 1 98 ? 7.569 9.161 43.545 1.00 7.55 98 LEU A N 1
ATOM 765 C CA . LEU A 1 98 ? 7.851 7.985 42.713 1.00 9.16 98 LEU A CA 1
ATOM 766 C C . LEU A 1 98 ? 8.482 8.385 41.383 1.00 7.92 98 LEU A C 1
ATOM 767 O O . LEU A 1 98 ? 9.448 7.765 40.933 1.00 8.95 98 LEU A O 1
ATOM 772 N N . GLU A 1 99 ? 7.932 9.409 40.725 1.00 8.41 99 GLU A N 1
ATOM 773 C CA . GLU A 1 99 ? 8.569 9.898 39.508 1.00 10.82 99 GLU A CA 1
ATOM 774 C C . GLU A 1 99 ? 9.990 10.353 39.793 1.00 10.53 99 GLU A C 1
ATOM 775 O O . GLU A 1 99 ? 10.912 10.016 39.050 1.00 9.67 99 GLU A O 1
ATOM 781 N N . MET A 1 100 ? 10.188 11.107 40.881 1.00 8.72 100 MET A N 1
ATOM 782 C CA . MET A 1 100 ? 11.537 11.562 41.219 1.00 9.78 100 MET A CA 1
ATOM 783 C C . MET A 1 100 ? 12.484 10.386 41.415 1.00 11.67 100 MET A C 1
ATOM 784 O O . MET A 1 100 ? 13.630 10.411 40.945 1.00 8.91 100 MET A O 1
ATOM 789 N N . TRP A 1 101 ? 12.028 9.347 42.112 1.00 7.67 101 TRP A N 1
ATOM 790 C CA . TRP A 1 101 ? 12.891 8.187 42.301 1.00 11.04 101 TRP A CA 1
ATOM 791 C C . TRP A 1 101 ? 13.325 7.607 40.960 1.00 11.69 101 TRP A C 1
ATOM 792 O O . TRP A 1 101 ? 14.492 7.237 40.787 1.00 12.56 101 TRP A O 1
ATOM 803 N N . THR A 1 102 ? 12.416 7.557 39.980 1.00 9.76 102 THR A N 1
ATOM 804 C CA . THR A 1 102 ? 12.837 7.039 38.677 1.00 13.19 102 THR A CA 1
ATOM 805 C C . THR A 1 102 ? 13.669 8.053 37.897 1.00 13.52 102 THR A C 1
ATOM 806 O O . THR A 1 102 ? 14.538 7.655 37.118 1.00 14.22 102 THR A O 1
ATOM 810 N N . GLU A 1 103 ? 13.439 9.357 38.083 1.00 12.92 103 GLU A N 1
ATOM 811 C CA . GLU A 1 103 ? 14.253 10.308 37.331 1.00 15.50 103 GLU A CA 1
ATOM 812 C C . GLU A 1 103 ? 15.705 10.305 37.793 1.00 12.40 103 GLU A C 1
ATOM 813 O O . GLU A 1 103 ? 16.605 10.562 36.981 1.00 14.99 103 GLU A O 1
ATOM 819 N N . PHE A 1 104 ? 15.960 10.042 39.081 1.00 11.49 104 PHE A N 1
ATOM 820 C CA . PHE A 1 104 ? 17.342 9.884 39.535 1.00 14.40 104 PHE A CA 1
ATOM 821 C C . PHE A 1 104 ? 18.068 8.871 38.665 1.00 13.90 104 PHE A C 1
ATOM 822 O O . PHE A 1 104 ? 19.213 9.086 38.253 1.00 12.93 104 PHE A O 1
ATOM 830 N N . MET A 1 105 ? 17.406 7.743 38.404 1.00 11.87 105 MET A N 1
ATOM 831 C CA . MET A 1 105 ? 17.970 6.717 37.536 1.00 14.53 105 MET A CA 1
ATOM 832 C C . MET A 1 105 ? 18.230 7.265 36.138 1.00 18.04 105 MET A C 1
ATOM 833 O O . MET A 1 105 ? 19.320 7.081 35.579 1.00 18.93 105 MET A O 1
ATOM 838 N N . ARG A 1 106 ? 17.226 7.936 35.557 1.00 16.44 106 ARG A N 1
ATOM 839 C CA . ARG A 1 106 ? 17.350 8.464 34.200 1.00 20.12 106 ARG A CA 1
ATOM 840 C C . ARG A 1 106 ? 18.395 9.566 34.111 1.00 20.74 106 ARG A C 1
ATOM 841 O O . ARG A 1 106 ? 18.971 9.779 33.043 1.00 21.41 106 ARG A O 1
ATOM 849 N N . ILE A 1 107 ? 18.633 10.295 35.200 1.00 19.44 107 ILE A N 1
ATOM 850 C CA . ILE A 1 107 ? 19.629 11.360 35.153 1.00 22.78 107 ILE A CA 1
ATOM 851 C C . ILE A 1 107 ? 21.031 10.773 35.195 1.00 22.07 107 ILE A C 1
ATOM 852 O O . ILE A 1 107 ? 21.939 11.248 34.505 1.00 18.42 107 ILE A O 1
ATOM 857 N N . TYR A 1 108 ? 21.217 9.713 35.983 1.00 18.80 108 TYR A N 1
ATOM 858 C CA . TYR A 1 108 ? 22.525 9.111 36.179 1.00 18.76 108 TYR A CA 1
ATOM 859 C C . TYR A 1 108 ? 22.810 7.994 35.185 1.00 21.10 108 TYR A C 1
ATOM 860 O O . TYR A 1 108 ? 23.932 7.886 34.679 1.00 17.40 108 TYR A O 1
ATOM 869 N N . GLY A 1 109 ? 21.829 7.137 34.920 1.00 16.39 109 GLY A N 1
ATOM 870 C CA . GLY A 1 109 ? 22.026 6.070 33.968 1.00 18.48 109 GLY A CA 1
ATOM 871 C C . GLY A 1 109 ? 22.418 4.753 34.599 1.00 15.64 109 GLY A C 1
ATOM 872 O O . GLY A 1 109 ? 23.335 4.690 35.427 1.00 16.66 109 GLY A O 1
ATOM 873 N N . VAL A 1 110 ? 21.726 3.699 34.202 1.00 13.32 110 VAL A N 1
ATOM 874 C CA . VAL A 1 110 ? 22.025 2.340 34.631 1.00 12.68 110 VAL A CA 1
ATOM 875 C C . VAL A 1 110 ? 23.041 1.725 33.683 1.00 14.63 110 VAL A C 1
ATOM 876 O O . VAL A 1 110 ? 22.938 1.866 32.460 1.00 14.79 110 VAL A O 1
ATOM 880 N N . ASN A 1 111 ? 24.014 1.020 34.243 1.00 14.49 111 ASN A N 1
ATOM 881 C CA . ASN A 1 111 ? 24.829 0.106 33.453 1.00 18.98 111 ASN A CA 1
ATOM 882 C C . ASN A 1 111 ? 23.981 -1.131 33.177 1.00 18.04 111 ASN A C 1
ATOM 883 O O . ASN A 1 111 ? 23.752 -1.940 34.080 1.00 17.90 111 ASN A O 1
ATOM 888 N N . THR A 1 112 ? 23.516 -1.302 31.937 1.00 16.78 11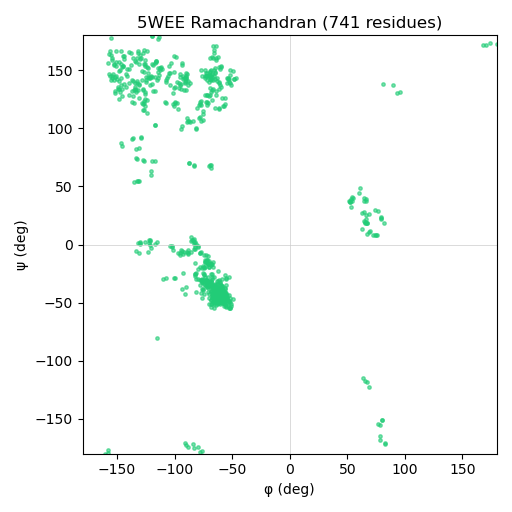2 THR A N 1
ATOM 889 C CA . THR A 1 112 ? 22.603 -2.411 31.674 1.00 14.60 112 THR A CA 1
ATOM 890 C C . THR A 1 112 ? 23.310 -3.747 31.462 1.00 17.70 112 THR A C 1
ATOM 891 O O . THR A 1 112 ? 22.629 -4.746 31.199 1.00 19.68 112 THR A O 1
ATOM 895 N N . LYS A 1 113 ? 24.644 -3.793 31.577 1.00 17.22 113 LYS A N 1
ATOM 896 C CA . LYS A 1 113 ? 25.370 -5.062 31.561 1.00 19.55 113 LYS A CA 1
ATOM 897 C C . LYS A 1 113 ? 25.337 -5.734 32.923 1.00 20.07 113 LYS A C 1
ATOM 898 O O . LYS A 1 113 ? 25.185 -6.956 33.010 1.00 21.49 113 LYS A O 1
ATOM 904 N N . THR A 1 114 ? 25.490 -4.945 33.987 1.00 17.96 114 THR A N 1
ATOM 905 C CA . THR A 1 114 ? 25.420 -5.428 35.362 1.00 18.40 114 THR A CA 1
ATOM 906 C C . THR A 1 114 ? 24.080 -5.166 36.026 1.00 15.51 114 THR A C 1
ATOM 907 O O . THR A 1 114 ? 23.700 -5.906 36.937 1.00 16.16 114 THR A O 1
ATOM 911 N N . ASN A 1 115 ? 23.389 -4.103 35.615 1.00 14.80 115 ASN A N 1
ATOM 912 C CA . ASN A 1 115 ? 22.197 -3.597 36.302 1.00 15.71 115 ASN A CA 1
ATOM 913 C C . ASN A 1 115 ? 22.464 -3.371 37.789 1.00 15.85 115 ASN A C 1
ATOM 914 O O . ASN A 1 115 ? 21.595 -3.569 38.641 1.00 14.46 115 ASN A O 1
ATOM 919 N N . SER A 1 116 ? 23.673 -2.916 38.106 1.00 14.32 116 SER A N 1
ATOM 920 C CA . SER A 1 116 ? 24.024 -2.734 39.506 1.00 13.97 116 SER A CA 1
ATOM 921 C C . SER A 1 116 ? 23.318 -1.526 40.107 1.00 12.92 116 SER A C 1
ATOM 922 O O . SER A 1 116 ? 23.054 -0.522 39.437 1.00 11.20 116 SER A O 1
ATOM 925 N N . TYR A 1 117 ? 22.971 -1.669 41.383 1.00 13.09 117 TYR A N 1
ATOM 926 C CA . TYR A 1 117 ? 22.607 -0.556 42.242 1.00 13.17 117 TYR A CA 1
ATOM 927 C C . TYR A 1 117 ? 23.633 0.564 42.124 1.00 17.10 117 TYR A C 1
ATOM 928 O O . TYR A 1 117 ? 24.830 0.321 41.988 1.00 14.72 117 TYR A O 1
ATOM 937 N N . ASN A 1 118 ? 23.156 1.795 42.166 1.00 13.44 118 ASN A N 1
ATOM 938 C CA . ASN A 1 118 ? 24.052 2.909 42.380 1.00 16.49 118 ASN A CA 1
ATOM 939 C C . ASN A 1 118 ? 23.420 3.812 43.428 1.00 13.73 118 ASN A C 1
ATOM 940 O O . ASN A 1 118 ? 22.197 3.995 43.424 1.00 15.68 118 ASN A O 1
ATOM 945 N N . PRO A 1 119 ? 24.208 4.341 44.365 1.00 15.37 119 PRO A N 1
ATOM 946 C CA . PRO A 1 119 ? 23.630 5.215 45.401 1.00 15.18 119 PRO A CA 1
ATOM 947 C C . PRO A 1 119 ? 22.869 6.389 44.826 1.00 14.64 119 PRO A C 1
ATOM 948 O O . PRO A 1 119 ? 21.909 6.863 45.446 1.00 14.24 119 PRO A O 1
ATOM 952 N N . SER A 1 120 ? 23.259 6.869 43.646 1.00 11.64 120 SER A N 1
ATOM 953 C CA . SER A 1 120 ? 22.559 7.998 43.040 1.00 15.88 120 SER A CA 1
ATOM 954 C C . SER A 1 120 ? 21.146 7.644 42.573 1.00 15.12 120 SER A C 1
ATOM 955 O O . SER A 1 120 ? 20.340 8.556 42.351 1.00 17.40 120 SER A O 1
ATOM 958 N N . PHE A 1 121 ? 20.799 6.361 42.446 1.00 12.42 121 PHE A N 1
ATOM 959 C CA . PHE A 1 121 ? 19.387 6.003 42.255 1.00 13.73 121 PHE A CA 1
ATOM 960 C C . PHE A 1 121 ? 18.997 4.872 43.216 1.00 11.39 121 PHE A C 1
ATOM 961 O O . PHE A 1 121 ? 18.449 3.839 42.833 1.00 10.89 121 PHE A O 1
ATOM 969 N N . SER A 1 122 ? 19.230 5.105 44.507 1.00 11.25 122 SER A N 1
ATOM 970 C CA . SER A 1 122 ? 19.023 4.034 45.471 1.00 11.82 122 SER A CA 1
ATOM 971 C C . SER A 1 122 ? 17.555 3.635 45.536 1.00 10.81 122 SER A C 1
ATOM 972 O O . SER A 1 122 ? 17.240 2.446 45.633 1.00 8.45 122 SER A O 1
ATOM 975 N N . GLN A 1 123 ? 16.642 4.617 45.483 1.00 8.84 123 GLN A N 1
ATOM 976 C CA . GLN A 1 123 ? 15.219 4.295 45.559 1.00 11.27 123 GLN A CA 1
ATOM 977 C C . GLN A 1 123 ? 14.775 3.507 44.338 1.00 11.02 123 GLN A C 1
ATOM 978 O O . GLN A 1 123 ? 14.002 2.551 44.460 1.00 10.54 123 GLN A O 1
ATOM 984 N N . PHE A 1 124 ? 15.261 3.887 43.152 1.00 8.93 124 PHE A N 1
ATOM 985 C CA . PHE A 1 124 ? 14.922 3.123 41.961 1.00 11.43 124 PHE A CA 1
ATOM 986 C C . PHE A 1 124 ? 15.399 1.684 42.091 1.00 9.46 124 PHE A C 1
ATOM 987 O O . PHE A 1 124 ? 14.676 0.748 41.725 1.00 8.79 124 PHE A O 1
ATOM 995 N N . ALA A 1 125 ? 16.605 1.485 42.624 1.00 8.90 125 ALA A N 1
ATOM 996 C CA . ALA A 1 125 ? 17.103 0.119 42.783 1.00 9.29 125 ALA A CA 1
ATOM 997 C C . ALA A 1 125 ? 16.195 -0.694 43.690 1.00 9.63 125 ALA A C 1
ATOM 998 O O . ALA A 1 125 ? 15.902 -1.858 43.400 1.00 9.54 125 ALA A O 1
ATOM 1000 N N . ASN A 1 126 ? 15.756 -0.107 44.808 1.00 8.27 126 ASN A N 1
ATOM 1001 C CA . ASN A 1 126 ? 14.871 -0.847 45.701 1.00 11.43 126 ASN A CA 1
ATOM 1002 C C . ASN A 1 126 ? 13.559 -1.164 45.009 1.00 9.59 126 ASN A C 1
ATOM 1003 O O . ASN A 1 126 ? 12.966 -2.220 45.237 1.00 10.52 126 ASN A O 1
ATOM 1008 N N . MET A 1 127 ? 13.084 -0.244 44.172 1.00 7.61 127 MET A N 1
ATOM 1009 C CA . MET A 1 127 ? 11.810 -0.432 43.493 1.00 10.54 127 MET A CA 1
ATOM 1010 C C . MET A 1 127 ? 11.908 -1.494 42.406 1.00 10.48 127 MET A C 1
ATOM 1011 O O . MET A 1 127 ? 10.929 -2.200 42.133 1.00 11.36 127 MET A O 1
ATOM 1016 N N . ALA A 1 128 ? 13.071 -1.628 41.792 1.00 7.83 128 ALA A N 1
ATOM 1017 C CA . ALA A 1 128 ? 13.259 -2.515 40.657 1.00 10.95 128 ALA A CA 1
ATOM 1018 C C . ALA A 1 128 ? 13.839 -3.871 41.038 1.00 11.21 128 ALA A C 1
ATOM 1019 O O . ALA A 1 128 ? 13.911 -4.757 40.174 1.00 11.03 128 ALA A O 1
ATOM 1021 N N . TYR A 1 129 ? 14.241 -4.067 42.298 1.00 10.06 129 TYR A N 1
ATOM 1022 C CA . TYR A 1 129 ? 14.916 -5.303 42.664 1.00 8.69 129 TYR A CA 1
ATOM 1023 C C . TYR A 1 129 ? 14.040 -6.514 42.323 1.00 11.61 129 TYR A C 1
ATOM 1024 O O . TYR A 1 129 ? 12.927 -6.661 42.833 1.00 10.51 129 TYR A O 1
ATOM 1033 N N . SER A 1 130 ? 14.565 -7.378 41.451 1.00 11.01 130 SER A N 1
ATOM 1034 C CA . SER A 1 130 ? 13.728 -8.295 40.680 1.00 12.68 130 SER A CA 1
ATOM 1035 C C . SER A 1 130 ? 13.035 -9.323 41.561 1.00 10.00 130 SER A C 1
ATOM 1036 O O . SER A 1 130 ? 11.868 -9.664 41.325 1.00 13.57 130 SER A O 1
ATOM 1039 N N . LYS A 1 131 ? 13.729 -9.815 42.578 1.00 10.26 131 LYS A N 1
ATOM 1040 C CA . LYS A 1 131 ? 13.290 -10.957 43.361 1.00 13.84 131 LYS A CA 1
ATOM 1041 C C . LYS A 1 131 ? 12.424 -10.578 44.554 1.00 13.79 131 LYS A C 1
ATOM 1042 O O . LYS A 1 131 ? 11.896 -11.476 45.217 1.00 14.56 131 LYS A O 1
ATOM 1048 N N . ASN A 1 132 ? 12.267 -9.286 44.843 1.00 13.19 132 ASN A N 1
ATOM 1049 C CA . ASN A 1 132 ? 11.277 -8.858 45.821 1.00 13.33 132 ASN A CA 1
ATOM 1050 C C . ASN A 1 132 ? 9.876 -9.158 45.308 1.00 10.92 132 ASN A C 1
ATOM 1051 O O . ASN A 1 132 ? 9.625 -9.159 44.099 1.00 11.73 132 ASN A O 1
ATOM 1056 N N . THR A 1 133 ? 8.950 -9.416 46.242 1.00 13.87 133 THR A N 1
ATOM 1057 C CA . THR A 1 133 ? 7.544 -9.586 45.901 1.00 13.50 133 THR A CA 1
ATOM 1058 C C . THR A 1 133 ? 6.589 -8.779 46.777 1.00 14.71 133 THR A C 1
ATOM 1059 O O . THR A 1 133 ? 5.372 -8.903 46.595 1.00 12.46 133 THR A O 1
ATOM 1063 N N . LYS A 1 134 ? 7.089 -7.985 47.732 1.00 10.54 134 LYS A N 1
ATOM 1064 C CA . LYS A 1 134 ? 6.214 -7.264 48.648 1.00 14.35 134 LYS A CA 1
ATOM 1065 C C . LYS A 1 134 ? 6.695 -5.838 48.854 1.00 11.81 134 LYS A C 1
ATOM 1066 O O . LYS A 1 134 ? 7.895 -5.578 48.971 1.00 10.31 134 LYS A O 1
ATOM 1072 N N . VAL A 1 135 ? 5.745 -4.925 48.939 1.00 12.85 135 VAL A N 1
ATOM 1073 C CA . VAL A 1 135 ? 6.048 -3.531 49.210 1.00 8.56 135 VAL A CA 1
ATOM 1074 C C . VAL A 1 135 ? 4.989 -2.963 50.150 1.00 9.92 135 VAL A C 1
ATOM 1075 O O . VAL A 1 135 ? 3.844 -3.424 50.191 1.00 10.66 135 VAL A O 1
ATOM 1079 N N . GLY A 1 136 ? 5.392 -1.973 50.939 1.00 10.85 136 GLY A N 1
ATOM 1080 C CA . GLY A 1 136 ? 4.442 -1.201 51.715 1.00 8.06 136 GLY A CA 1
ATOM 1081 C C . GLY A 1 136 ? 4.952 0.212 51.830 1.00 9.79 136 GLY A C 1
ATOM 1082 O O . GLY A 1 136 ? 6.129 0.398 52.140 1.00 9.26 136 GLY A O 1
ATOM 1083 N N . CYS A 1 137 ? 4.107 1.211 51.560 1.00 7.12 137 CYS A N 1
ATOM 1084 C CA . CYS A 1 137 ? 4.545 2.593 51.513 1.00 8.40 137 CYS A CA 1
ATOM 1085 C C . CYS A 1 137 ? 3.635 3.453 52.375 1.00 9.07 137 CYS A C 1
ATOM 1086 O O . CYS A 1 137 ? 2.494 3.097 52.665 1.00 8.64 137 CYS A O 1
ATOM 1089 N N . SER A 1 138 ? 4.147 4.621 52.731 1.00 9.72 138 SER A N 1
ATOM 1090 C CA . SER A 1 138 ? 3.435 5.536 53.604 1.00 9.51 138 SER A CA 1
ATOM 1091 C C . SER A 1 138 ? 3.950 6.933 53.317 1.00 9.96 138 SER A C 1
ATOM 1092 O O . SER A 1 138 ? 5.007 7.107 52.702 1.00 9.13 138 SER A O 1
ATOM 1095 N N . TYR A 1 139 ? 3.186 7.927 53.765 1.00 8.64 139 TYR A N 1
ATOM 1096 C CA . TYR A 1 139 ? 3.607 9.319 53.671 1.00 9.17 139 TYR A CA 1
ATOM 1097 C C . TYR A 1 139 ? 3.018 10.071 54.852 1.00 8.77 139 TYR A C 1
ATOM 1098 O O . TYR A 1 139 ? 1.992 9.677 55.409 1.00 8.50 139 TYR A O 1
ATOM 1107 N N . LYS A 1 140 ? 3.648 11.184 55.199 1.00 9.82 140 LYS A N 1
ATOM 1108 C CA . LYS A 1 140 ? 3.159 11.966 56.320 1.00 9.67 140 LYS A CA 1
ATOM 1109 C C . LYS A 1 140 ? 3.515 13.426 56.120 1.00 11.88 140 LYS A C 1
ATOM 1110 O O . LYS A 1 140 ? 4.666 13.759 55.836 1.00 12.76 140 LYS A O 1
ATOM 1116 N N . LYS A 1 141 ? 2.523 14.290 56.281 1.00 15.49 141 LYS A N 1
ATOM 1117 C CA . LYS A 1 141 ? 2.757 15.725 56.259 1.00 11.76 141 LYS A CA 1
ATOM 1118 C C . LYS A 1 141 ? 3.350 16.145 57.599 1.00 17.11 141 LYS A C 1
ATOM 1119 O O . LYS A 1 141 ? 2.744 15.935 58.658 1.00 15.14 141 LYS A O 1
ATOM 1125 N N . CYS A 1 142 ? 4.542 16.720 57.547 1.00 14.22 142 CYS A N 1
ATOM 1126 C CA . CYS A 1 142 ? 5.269 17.154 58.724 1.00 17.21 142 CYS A CA 1
ATOM 1127 C C . CYS A 1 142 ? 5.490 18.657 58.602 1.00 19.26 142 CYS A C 1
ATOM 1128 O O . CYS A 1 142 ? 6.601 19.118 58.321 1.00 15.12 142 CYS A O 1
ATOM 1131 N N . GLY A 1 143 ? 4.410 19.410 58.770 1.00 24.35 143 GLY A N 1
ATOM 1132 C CA . GLY A 1 143 ? 4.462 20.856 58.615 1.00 25.56 143 GLY A CA 1
ATOM 1133 C C . GLY A 1 143 ? 4.770 21.255 57.183 1.00 23.75 143 GLY A C 1
ATOM 1134 O O . GLY A 1 143 ? 4.003 20.976 56.250 1.00 24.65 143 GLY A O 1
ATOM 1135 N N . GLY A 1 144 ? 5.910 21.927 57.002 1.00 16.04 144 GLY A N 1
ATOM 1136 C CA . GLY A 1 144 ? 6.321 22.372 55.687 1.00 21.22 144 GLY A CA 1
ATOM 1137 C C . GLY A 1 144 ? 6.820 21.264 54.777 1.00 21.48 144 GLY A C 1
ATOM 1138 O O . GLY A 1 144 ? 6.934 21.482 53.568 1.00 19.64 144 GLY A O 1
ATOM 1139 N N . ASP A 1 145 ? 7.124 20.090 55.325 1.00 20.02 145 ASP A N 1
ATOM 1140 C CA . ASP A 1 145 ? 7.612 18.973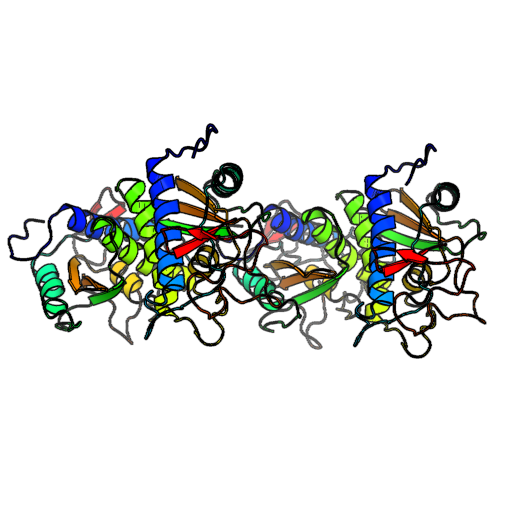 54.529 1.00 18.23 145 ASP A CA 1
ATOM 1141 C C . ASP A 1 145 ? 6.630 17.814 54.568 1.00 17.10 145 ASP A C 1
ATOM 1142 O O . ASP A 1 145 ? 5.805 17.688 55.479 1.00 16.07 145 ASP A O 1
ATOM 1147 N N . THR A 1 146 ? 6.739 16.956 53.556 1.00 13.63 146 THR A N 1
ATOM 1148 C CA . THR A 1 146 ? 5.993 15.709 53.500 1.00 13.24 146 THR A CA 1
ATOM 1149 C C . THR A 1 146 ? 6.998 14.595 53.277 1.00 12.53 146 THR A C 1
ATOM 1150 O O . THR A 1 146 ? 7.781 14.646 52.319 1.00 13.88 146 THR A O 1
ATOM 1154 N N . LEU A 1 147 ? 7.000 13.615 54.168 1.00 10.33 147 LEU A N 1
ATOM 1155 C CA . LEU A 1 147 ? 7.900 12.485 54.054 1.00 8.16 147 LEU A CA 1
ATOM 1156 C C . LEU A 1 147 ? 7.176 11.347 53.356 1.00 9.30 147 LEU A C 1
ATOM 1157 O O . LEU A 1 147 ? 6.013 11.074 53.645 1.00 9.64 147 LEU A O 1
ATOM 1162 N N . VAL A 1 148 ? 7.874 10.683 52.442 1.00 7.78 148 VAL A N 1
ATOM 1163 C CA . VAL A 1 148 ? 7.312 9.603 51.649 1.00 9.34 148 VAL A CA 1
ATOM 1164 C C . VAL A 1 148 ? 8.315 8.464 51.658 1.00 9.69 148 VAL A C 1
ATOM 1165 O O . VAL A 1 148 ? 9.514 8.681 51.442 1.00 9.77 148 VAL A O 1
ATOM 1169 N N . THR A 1 149 ? 7.842 7.254 51.900 1.00 9.90 149 THR A N 1
ATOM 1170 C CA . THR A 1 149 ? 8.810 6.185 52.073 1.00 7.61 149 THR A CA 1
ATOM 1171 C C . THR A 1 149 ? 8.168 4.852 51.723 1.00 9.66 149 THR A C 1
ATOM 1172 O O . THR A 1 149 ? 6.993 4.630 52.020 1.00 9.70 149 THR A O 1
ATOM 1176 N N . CYS A 1 150 ? 8.954 3.970 51.116 1.00 8.37 150 CYS A N 1
ATOM 1177 C CA . CYS A 1 150 ? 8.512 2.623 50.795 1.00 10.52 150 CYS A CA 1
ATOM 1178 C C . CYS A 1 150 ? 9.443 1.607 51.437 1.00 9.78 150 CYS A C 1
ATOM 1179 O O . CYS A 1 150 ? 10.665 1.803 51.476 1.00 8.93 150 CYS A O 1
ATOM 1182 N N . VAL A 1 151 ? 8.867 0.497 51.884 1.00 9.70 151 VAL A N 1
ATOM 1183 C CA . VAL A 1 151 ? 9.628 -0.585 52.500 1.00 8.87 151 VAL A CA 1
ATOM 1184 C C . VAL A 1 151 ? 9.390 -1.853 51.693 1.00 10.05 151 VAL A C 1
ATOM 1185 O O . VAL A 1 151 ? 8.256 -2.145 51.298 1.00 8.46 151 VAL A O 1
ATOM 1189 N N . TYR A 1 152 ? 10.459 -2.607 51.465 1.00 9.13 152 TYR A N 1
ATOM 1190 C CA . TYR A 1 152 ? 10.465 -3.771 50.589 1.00 9.30 152 TYR A CA 1
ATOM 1191 C C . TYR A 1 152 ? 10.876 -5.001 51.387 1.00 10.65 152 TYR A C 1
ATOM 1192 O O . TYR A 1 152 ? 11.692 -4.907 52.307 1.00 11.01 152 TYR A O 1
ATOM 1201 N N . GLU A 1 153 ? 10.298 -6.153 51.061 1.00 11.35 153 GLU A N 1
ATOM 1202 C CA . GLU A 1 153 ? 10.679 -7.353 51.790 1.00 10.90 153 GLU A CA 1
ATOM 1203 C C . GLU A 1 153 ? 12.114 -7.742 51.472 1.00 11.99 153 GLU A C 1
ATOM 1204 O O . GLU A 1 153 ? 12.922 -7.942 52.381 1.00 14.19 153 GLU A O 1
ATOM 1210 N N . LEU A 1 154 ? 12.453 -7.837 50.187 1.00 11.26 154 LEU A N 1
ATOM 1211 C CA . LEU A 1 154 ? 13.795 -8.185 49.751 1.00 11.70 154 LEU A CA 1
ATOM 1212 C C . LEU A 1 154 ? 14.413 -7.041 48.960 1.00 13.17 154 LEU A C 1
ATOM 1213 O O . LEU A 1 154 ? 13.713 -6.213 48.373 1.00 13.16 154 LEU A O 1
ATOM 1218 N N . GLY A 1 155 ? 15.744 -7.014 48.937 1.00 14.16 155 GLY A N 1
ATOM 1219 C CA . GLY A 1 155 ? 16.462 -6.003 48.185 1.00 14.23 155 GLY A CA 1
ATOM 1220 C C . GLY A 1 155 ? 17.888 -6.434 47.911 1.00 14.16 155 GLY A C 1
ATOM 1221 O O . GLY A 1 155 ? 18.320 -7.520 48.301 1.00 9.94 155 GLY A O 1
ATOM 1222 N N . VAL A 1 156 ? 18.622 -5.556 47.222 1.00 12.02 156 VAL A N 1
ATOM 1223 C CA . VAL A 1 156 ? 20.034 -5.817 46.988 1.00 13.46 156 VAL A CA 1
ATOM 1224 C C . VAL A 1 156 ? 20.742 -5.942 48.337 1.00 14.22 156 VAL A C 1
ATOM 1225 O O . VAL A 1 156 ? 20.295 -5.404 49.353 1.00 11.67 156 VAL A O 1
ATOM 1229 N N . LYS A 1 157 ? 21.836 -6.681 48.359 1.00 12.88 157 LYS A N 1
ATOM 1230 C CA . LYS A 1 157 ? 22.647 -6.788 49.572 1.00 13.60 157 LYS A CA 1
ATOM 1231 C C . LYS A 1 157 ? 24.018 -6.208 49.272 1.00 14.54 157 LYS A C 1
ATOM 1232 O O . LYS A 1 157 ? 24.846 -6.851 48.616 1.00 17.46 157 LYS A O 1
ATOM 1238 N N . LEU A 1 158 ? 24.246 -4.997 49.752 1.00 15.04 158 LEU A N 1
ATOM 1239 C CA . LEU A 1 158 ? 25.411 -4.205 49.421 1.00 15.32 158 LEU A CA 1
ATOM 1240 C C . LEU A 1 158 ? 26.524 -4.424 50.443 1.00 15.90 158 LEU A C 1
ATOM 1241 O O . LEU A 1 158 ? 26.251 -4.559 51.639 1.00 18.15 158 LEU A O 1
ATOM 1246 N N . PRO A 1 159 ? 27.792 -4.410 50.007 1.00 15.58 159 PRO A N 1
ATOM 1247 C CA . PRO A 1 159 ? 28.187 -4.122 48.622 1.00 16.27 159 PRO A CA 1
ATOM 1248 C C . PRO A 1 159 ? 28.224 -5.333 47.712 1.00 13.25 159 PRO A C 1
ATOM 1249 O O . PRO A 1 159 ? 28.415 -5.173 46.519 1.00 16.99 159 PRO A O 1
ATOM 1253 N N . SER A 1 160 ? 28.064 -6.530 48.267 1.00 15.22 160 SER A N 1
ATOM 1254 C CA . SER A 1 160 ? 28.474 -7.724 47.532 1.00 18.74 160 SER A CA 1
ATOM 1255 C C . SER A 1 160 ? 27.525 -8.074 46.391 1.00 18.32 160 SER A C 1
ATOM 1256 O O . SER A 1 160 ? 27.973 -8.576 45.353 1.00 16.52 160 SER A O 1
ATOM 1259 N N . HIS A 1 161 ? 26.226 -7.841 46.556 1.00 14.36 161 HIS A N 1
ATOM 1260 C CA . HIS A 1 161 ? 25.222 -8.311 45.604 1.00 12.13 161 HIS A CA 1
ATOM 1261 C C . HIS A 1 161 ? 24.358 -7.142 45.153 1.00 11.56 161 HIS A C 1
ATOM 1262 O O . HIS A 1 161 ? 23.171 -7.050 45.489 1.00 12.35 161 HIS A O 1
ATOM 1269 N N . PRO A 1 162 ? 24.922 -6.248 44.342 1.00 11.28 162 PRO A N 1
ATOM 1270 C CA . PRO A 1 162 ? 24.207 -5.037 43.930 1.00 10.94 162 PRO A CA 1
ATOM 1271 C C . PRO A 1 162 ? 23.302 -5.220 42.722 1.00 11.96 162 PRO A C 1
ATOM 1272 O O . PRO A 1 162 ? 22.723 -4.237 42.250 1.00 11.95 162 PRO A O 1
ATOM 1276 N N . GLN A 1 163 ? 23.160 -6.425 42.179 1.00 12.76 163 GLN A N 1
ATOM 1277 C CA . GLN A 1 163 ? 22.438 -6.553 40.923 1.00 12.86 163 GLN A CA 1
ATOM 1278 C C . GLN A 1 163 ? 20.947 -6.318 41.136 1.00 10.86 163 GLN A C 1
ATOM 1279 O O . GLN A 1 163 ? 20.304 -7.024 41.913 1.00 9.36 163 GLN A O 1
ATOM 1285 N N . MET A 1 164 ? 20.390 -5.335 40.425 1.00 12.21 164 MET A N 1
ATOM 1286 C CA . MET A 1 164 ? 18.963 -5.051 40.566 1.00 12.39 164 MET A CA 1
ATOM 1287 C C . MET A 1 164 ? 18.116 -6.108 39.864 1.00 11.69 164 MET A C 1
ATOM 1288 O O . MET A 1 164 ? 17.097 -6.551 40.409 1.00 11.30 164 MET A O 1
ATOM 1293 N N . TRP A 1 165 ? 18.521 -6.526 38.663 1.00 11.97 165 TRP A N 1
ATOM 1294 C CA . TRP A 1 165 ? 17.826 -7.586 37.934 1.00 11.41 165 TRP A CA 1
ATOM 1295 C C . TRP A 1 165 ? 18.816 -8.243 36.984 1.00 12.58 165 TRP A C 1
ATOM 1296 O O . TRP A 1 165 ? 19.839 -7.656 36.624 1.00 12.12 165 TRP A O 1
ATOM 1307 N N . GLU A 1 166 ? 18.502 -9.469 36.581 1.00 12.45 166 GLU A N 1
ATOM 1308 C CA . GLU A 1 166 ? 19.315 -10.199 35.618 1.00 15.44 166 GLU A CA 1
ATOM 1309 C C . GLU A 1 166 ? 18.793 -9.939 34.212 1.00 16.81 166 GLU A C 1
ATOM 1310 O O . GLU A 1 166 ? 17.586 -10.009 33.972 1.00 16.96 166 GLU A O 1
ATOM 1316 N N . ASN A 1 167 ? 19.694 -9.627 33.291 1.00 15.97 167 ASN A N 1
ATOM 1317 C CA . ASN A 1 167 ? 19.290 -9.587 31.895 1.00 16.80 167 ASN A CA 1
ATOM 1318 C C . ASN A 1 167 ? 18.783 -10.964 31.510 1.00 17.09 167 ASN A C 1
ATOM 1319 O O . ASN A 1 167 ? 19.370 -11.981 31.890 1.00 16.80 167 ASN A O 1
ATOM 1324 N N . GLY A 1 168 ? 17.658 -10.998 30.804 1.00 20.66 168 GLY A N 1
ATOM 1325 C CA . GLY A 1 168 ? 17.067 -12.247 30.388 1.00 17.59 168 GLY A CA 1
ATOM 1326 C C . GLY A 1 168 ? 15.721 -12.032 29.733 1.00 21.32 168 GLY A C 1
ATOM 1327 O O . GLY A 1 168 ? 15.178 -10.918 29.717 1.00 21.44 168 GLY A O 1
ATOM 1328 N N . PRO A 1 169 ? 15.151 -13.103 29.181 1.00 24.65 169 PRO A N 1
ATOM 1329 C CA . PRO A 1 169 ? 13.895 -12.965 28.441 1.00 24.06 169 PRO A CA 1
ATOM 1330 C C . PRO A 1 169 ? 12.729 -12.687 29.370 1.00 21.95 169 PRO A C 1
ATOM 1331 O O . PRO A 1 169 ? 12.644 -13.225 30.479 1.00 24.30 169 PRO A O 1
ATOM 1335 N N . THR A 1 170 ? 11.830 -11.826 28.905 1.00 23.49 170 THR A N 1
ATOM 1336 C CA . THR A 1 170 ? 10.579 -11.607 29.608 1.00 22.80 170 THR A CA 1
ATOM 1337 C C . THR A 1 170 ? 9.886 -12.942 29.845 1.00 26.77 170 THR A C 1
ATOM 1338 O O . THR A 1 170 ? 9.913 -13.833 28.992 1.00 28.01 170 THR A O 1
ATOM 1342 N N . CYS A 1 171 ? 9.303 -13.086 31.031 1.00 25.20 171 CYS A N 1
ATOM 1343 C CA . CYS A 1 171 ? 8.506 -14.233 31.464 1.00 28.25 171 CYS A CA 1
ATOM 1344 C C . CYS A 1 171 ? 9.337 -15.467 31.785 1.00 25.06 171 CYS A C 1
ATOM 1345 O O . CYS A 1 171 ? 8.757 -16.525 32.035 1.00 27.16 171 CYS A O 1
ATOM 1348 N N . VAL A 1 172 ? 10.662 -15.368 31.811 1.00 26.49 172 VAL A N 1
ATOM 1349 C CA . VAL A 1 172 ? 11.493 -16.426 32.382 1.00 26.14 172 VAL A CA 1
ATOM 1350 C C . VAL A 1 172 ? 11.442 -16.274 33.900 1.00 27.20 172 VAL A C 1
ATOM 1351 O O . VAL A 1 172 ? 11.992 -15.320 34.454 1.00 25.06 172 VAL A O 1
ATOM 1355 N N . CYS A 1 173 ? 10.763 -17.201 34.579 1.00 23.98 173 CYS A N 1
ATOM 1356 C CA . CYS A 1 173 ? 10.446 -17.065 36.005 1.00 26.56 173 CYS A CA 1
ATOM 1357 C C . CYS A 1 173 ? 10.876 -18.331 36.736 1.00 26.71 173 CYS A C 1
ATOM 1358 O O . CYS A 1 173 ? 10.094 -19.275 36.849 1.00 25.23 173 CYS A O 1
ATOM 1361 N N . VAL A 1 174 ? 12.105 -18.339 37.258 1.00 23.47 174 VAL A N 1
ATOM 1362 C CA . VAL A 1 174 ? 12.702 -19.565 37.782 1.00 25.42 174 VAL A CA 1
ATOM 1363 C C . VAL A 1 174 ? 13.338 -19.327 39.146 1.00 26.13 174 VAL A C 1
ATOM 1364 O O . VAL A 1 174 ? 13.822 -20.266 39.784 1.00 23.55 174 VAL A O 1
ATOM 1368 N N . ALA A 1 175 ? 13.369 -18.073 39.600 1.00 23.84 175 ALA A N 1
ATOM 1369 C CA . ALA A 1 175 ? 14.062 -17.782 40.854 1.00 20.59 175 ALA A CA 1
ATOM 1370 C C . ALA A 1 175 ? 13.357 -18.409 42.047 1.00 21.64 175 ALA A C 1
ATOM 1371 O O . ALA A 1 175 ? 13.995 -18.685 43.068 1.00 23.64 175 ALA A O 1
ATOM 1373 N N . TYR A 1 176 ? 12.049 -18.596 41.959 1.00 21.33 176 TYR A N 1
ATOM 1374 C CA . TYR A 1 176 ? 11.283 -19.295 42.979 1.00 22.46 176 TYR A CA 1
ATOM 1375 C C . TYR A 1 176 ? 10.582 -20.478 42.335 1.00 24.05 176 TYR A C 1
ATOM 1376 O O . TYR A 1 176 ? 10.103 -20.377 41.202 1.00 20.19 176 TYR A O 1
ATOM 1385 N N . THR A 1 177 ? 10.495 -21.582 43.066 1.00 23.51 177 THR A N 1
ATOM 1386 C CA . THR A 1 177 ? 9.901 -22.786 42.500 1.00 30.67 177 THR A CA 1
ATOM 1387 C C . THR A 1 177 ? 8.423 -22.562 42.201 1.00 33.74 177 THR A C 1
ATOM 1388 O O . THR A 1 177 ? 7.723 -21.863 42.941 1.00 34.11 177 THR A O 1
ATOM 1392 N N . ASP A 1 178 ? 7.962 -23.139 41.086 1.00 30.92 178 ASP A N 1
ATOM 1393 C CA . ASP A 1 178 ? 6.560 -23.059 40.663 1.00 35.07 178 ASP A CA 1
ATOM 1394 C C . ASP A 1 178 ? 6.121 -21.611 40.435 1.00 35.84 178 ASP A C 1
ATOM 1395 O O . ASP A 1 178 ? 5.047 -21.190 40.870 1.00 33.75 178 ASP A O 1
ATOM 1400 N N . SER A 1 179 ? 6.969 -20.840 39.756 1.00 30.24 179 SER A N 1
ATOM 1401 C CA . SER A 1 179 ? 6.644 -19.478 39.364 1.00 29.96 179 SER A CA 1
ATOM 1402 C C . SER A 1 179 ? 5.966 -19.467 37.998 1.00 30.59 179 SER A C 1
ATOM 1403 O O . SER A 1 179 ? 6.264 -20.291 37.129 1.00 27.53 179 SER A O 1
ATOM 1406 N N . ILE A 1 180 ? 5.052 -18.513 37.814 1.00 29.90 180 ILE A N 1
ATOM 1407 C CA . ILE A 1 180 ? 4.377 -18.311 36.541 1.00 30.84 180 ILE A CA 1
ATOM 1408 C C . ILE A 1 180 ? 4.471 -16.839 36.177 1.00 29.77 180 ILE A C 1
ATOM 1409 O O . ILE A 1 180 ? 4.691 -15.979 37.032 1.00 27.08 180 ILE A O 1
ATOM 1414 N N . CYS A 1 181 ? 4.290 -16.560 34.887 1.00 26.89 181 CYS A N 1
ATOM 1415 C CA . CYS A 1 181 ? 4.257 -15.200 34.364 1.00 28.91 181 CYS A CA 1
ATOM 1416 C C . CYS A 1 181 ? 2.800 -14.769 34.224 1.00 30.25 181 CYS A C 1
ATOM 1417 O O . CYS A 1 181 ? 2.017 -15.421 33.528 1.00 29.60 181 CYS A O 1
ATOM 1420 N N . ASN A 1 182 ? 2.423 -13.700 34.870 1.00 25.09 182 ASN A N 1
ATOM 1421 C CA . ASN A 1 182 ? 1.063 -13.259 34.831 1.00 27.36 182 ASN A CA 1
ATOM 1422 C C . ASN A 1 182 ? 0.743 -12.422 33.609 1.00 26.11 182 ASN A C 1
ATOM 1423 O O . ASN A 1 182 ? 1.563 -12.280 32.749 1.00 25.15 182 ASN A O 1
ATOM 1428 N N . ASP A 1 183 ? -0.434 -11.826 33.573 1.00 25.96 183 ASP A N 1
ATOM 1429 C CA . ASP A 1 183 ? -0.842 -11.066 32.386 1.00 32.96 183 ASP A CA 1
ATOM 1430 C C . ASP A 1 183 ? -0.228 -9.613 32.197 1.00 31.81 183 ASP A C 1
ATOM 1431 O O . ASP A 1 183 ? -0.366 -8.957 31.218 1.00 32.73 183 ASP A O 1
ATOM 1436 N N . ASN A 1 184 ? 0.477 -9.202 33.218 1.00 30.16 184 ASN A N 1
ATOM 1437 C CA . ASN A 1 184 ? 1.346 -8.047 33.415 1.00 30.80 184 ASN A CA 1
ATOM 1438 C C . ASN A 1 184 ? 2.751 -8.284 32.878 1.00 24.98 184 ASN A C 1
ATOM 1439 O O . ASN A 1 184 ? 3.651 -7.485 33.160 1.00 25.77 184 ASN A O 1
ATOM 1444 N N . ASN A 1 185 ? 3.007 -9.511 32.392 1.00 25.25 185 ASN A N 1
ATOM 1445 C CA . ASN A 1 185 ? 4.348 -9.915 31.970 1.00 26.48 185 ASN A CA 1
ATOM 1446 C C . ASN A 1 185 ? 5.337 -9.976 33.134 1.00 26.11 185 ASN A C 1
ATOM 1447 O O . ASN A 1 185 ? 6.552 -9.915 32.923 1.00 21.11 185 ASN A O 1
ATOM 1452 N N . LEU A 1 186 ? 4.847 -10.120 34.363 1.00 18.93 186 LEU A N 1
ATOM 1453 C CA . LEU A 1 186 ? 5.704 -10.234 35.534 1.00 20.41 186 LEU A CA 1
ATOM 1454 C C . LEU A 1 186 ? 5.569 -11.616 36.158 1.00 20.69 186 LEU A C 1
ATOM 1455 O O . LEU A 1 186 ? 4.525 -12.264 36.056 1.00 20.17 186 LEU A O 1
ATOM 1460 N N . CYS A 1 187 ? 6.642 -12.055 36.808 1.00 19.96 187 CYS A N 1
ATOM 1461 C CA . CYS A 1 187 ? 6.664 -13.345 37.476 1.00 21.35 187 CYS A CA 1
ATOM 1462 C C . CYS A 1 187 ? 5.886 -13.288 38.782 1.00 23.25 187 CYS A C 1
ATOM 1463 O O . CYS A 1 187 ? 5.875 -12.270 39.481 1.00 19.48 187 CYS A O 1
ATOM 1466 N N . GLU A 1 188 ? 5.228 -14.398 39.107 1.00 22.84 188 GLU A N 1
ATOM 1467 C CA . GLU A 1 188 ? 4.608 -14.556 40.414 1.00 28.34 188 GLU A CA 1
ATOM 1468 C C . GLU A 1 188 ? 4.870 -15.964 40.906 1.00 29.64 188 GLU A C 1
ATOM 1469 O O . GLU A 1 188 ? 5.046 -16.891 40.117 1.00 25.09 188 GLU A O 1
ATOM 1475 N N . TYR A 1 189 ? 4.849 -16.123 42.217 1.00 26.48 189 TYR A N 1
ATOM 1476 C CA . TYR A 1 189 ? 4.875 -17.474 42.737 1.00 33.22 189 TYR A CA 1
ATOM 1477 C C . TYR A 1 189 ? 4.009 -17.592 43.973 1.00 38.82 189 TYR A C 1
ATOM 1478 O O . TYR A 1 189 ? 3.869 -16.673 44.791 1.00 34.70 189 TYR A O 1
ATOM 1487 N N . PHE B 1 3 ? -7.255 31.900 29.689 1.00 20.18 3 PHE B N 1
ATOM 1488 C CA . PHE B 1 3 ? -6.303 31.249 28.798 1.00 17.30 3 PHE B CA 1
ATOM 1489 C C . PHE B 1 3 ? -6.657 31.495 27.339 1.00 21.25 3 PHE B C 1
ATOM 1490 O O . PHE B 1 3 ? -5.879 32.099 26.599 1.00 18.47 3 PHE B O 1
ATOM 1498 N N . GLY B 1 4 ? -7.828 31.016 26.932 1.00 16.20 4 GLY B N 1
ATOM 1499 C CA . GLY B 1 4 ? -8.309 31.257 25.581 1.00 22.71 4 GLY B CA 1
ATOM 1500 C C . GLY B 1 4 ? -7.487 30.598 24.495 1.00 22.85 4 GLY B C 1
ATOM 1501 O O . GLY B 1 4 ? -7.300 31.189 23.424 1.00 19.14 4 GLY B O 1
ATOM 1502 N N . CYS B 1 5 ? -6.983 29.390 24.743 1.00 18.68 5 CYS B N 1
ATOM 1503 C CA . CYS B 1 5 ? -6.193 28.664 23.747 1.00 20.99 5 CYS B CA 1
ATOM 1504 C C . CYS B 1 5 ? -7.148 27.743 23.002 1.00 26.76 5 CYS B C 1
ATOM 1505 O O . CYS B 1 5 ? -7.511 26.668 23.490 1.00 26.96 5 CYS B O 1
ATOM 1508 N N . ASP B 1 6 ? -7.566 28.203 21.818 1.00 31.15 6 ASP B N 1
ATOM 1509 C CA . ASP B 1 6 ? -8.508 27.542 20.918 1.00 32.38 6 ASP B CA 1
ATOM 1510 C C . ASP B 1 6 ? -7.894 26.356 20.179 1.00 30.51 6 ASP B C 1
ATOM 1511 O O . ASP B 1 6 ? -8.633 25.507 19.665 1.00 25.78 6 ASP B O 1
ATOM 1516 N N . GLY B 1 7 ? -6.571 26.298 20.086 1.00 30.45 7 GLY B N 1
ATOM 1517 C CA . GLY B 1 7 ? -5.929 25.371 19.171 1.00 28.81 7 GLY B CA 1
ATOM 1518 C C . GLY B 1 7 ? -6.161 23.917 19.543 1.00 29.02 7 GLY B C 1
ATOM 1519 O O . GLY B 1 7 ? -6.584 23.574 20.653 1.00 27.63 7 GLY B O 1
ATOM 1520 N N . THR B 1 8 ? -5.869 23.047 18.574 1.00 25.83 8 THR B N 1
ATOM 1521 C CA . THR B 1 8 ? -5.881 21.598 18.751 1.00 23.86 8 THR B CA 1
ATOM 1522 C C . THR B 1 8 ? -4.750 21.169 19.678 1.00 23.91 8 THR B C 1
ATOM 1523 O O . THR B 1 8 ? -3.808 20.480 19.263 1.00 23.87 8 THR B O 1
ATOM 1527 N N . LEU B 1 9 ? -4.837 21.576 20.937 1.00 19.49 9 LEU B N 1
ATOM 1528 C CA . LEU B 1 9 ? -3.729 21.440 21.870 1.00 18.45 9 LEU B CA 1
ATOM 1529 C C . LEU B 1 9 ? -3.893 20.264 22.820 1.00 18.75 9 LEU B C 1
ATOM 1530 O O . LEU B 1 9 ? -2.976 19.991 23.599 1.00 18.70 9 LEU B O 1
ATOM 1535 N N . GLU B 1 10 ? -5.033 19.563 22.766 1.00 19.66 10 GLU B N 1
ATOM 1536 C CA . GLU B 1 10 ? -5.257 18.350 23.549 1.00 19.30 10 GLU B CA 1
ATOM 1537 C C . GLU B 1 10 ? -5.019 18.603 25.035 1.00 20.85 10 GLU B C 1
ATOM 1538 O O . GLU B 1 10 ? -4.430 17.782 25.747 1.00 17.27 10 GLU B O 1
ATOM 1544 N N . GLN B 1 11 ? -5.467 19.764 25.496 1.00 13.85 11 GLN B N 1
ATOM 1545 C CA . GLN B 1 11 ? -5.367 20.140 26.896 1.00 16.87 11 GLN B CA 1
ATOM 1546 C C . GLN B 1 11 ? -6.522 21.088 27.179 1.00 14.91 11 GLN B C 1
ATOM 1547 O O . GLN B 1 11 ? -6.918 21.859 26.299 1.00 12.99 11 GLN B O 1
ATOM 1553 N N . ASN B 1 12 ? -7.094 21.011 28.380 1.00 11.86 12 ASN B N 1
ATOM 1554 C CA . ASN B 1 12 ? -8.108 21.991 28.735 1.00 11.40 12 ASN B CA 1
ATOM 1555 C C . ASN B 1 12 ? -7.585 22.871 29.869 1.00 11.08 12 ASN B C 1
ATOM 1556 O O . ASN B 1 12 ? -6.456 22.717 30.334 1.00 11.30 12 ASN B O 1
ATOM 1561 N N . ASP B 1 13 ? -8.402 23.839 30.280 1.00 12.84 13 ASP B N 1
ATOM 1562 C CA . ASP B 1 13 ? -7.898 24.897 31.150 1.00 13.35 13 ASP B CA 1
ATOM 1563 C C . ASP B 1 13 ? -7.590 24.415 32.562 1.00 12.79 13 ASP B C 1
ATOM 1564 O O . ASP B 1 13 ? -6.907 25.131 33.305 1.00 11.32 13 ASP B O 1
ATOM 1569 N N . THR B 1 14 ? -8.081 23.239 32.961 1.00 12.36 14 THR B N 1
ATOM 1570 C CA . THR B 1 14 ? -7.837 22.784 34.331 1.00 16.02 14 THR B CA 1
ATOM 1571 C C . THR B 1 14 ? -6.358 22.473 34.563 1.00 12.38 14 THR B C 1
ATOM 1572 O O . THR B 1 14 ? -5.796 22.844 35.597 1.00 11.33 14 THR B O 1
ATOM 1576 N N . THR B 1 15 ? -5.704 21.798 33.619 1.00 12.31 15 THR B N 1
ATOM 1577 C CA . THR B 1 15 ? -4.272 21.595 33.779 1.00 12.07 15 THR B CA 1
ATOM 1578 C C . THR B 1 15 ? -3.497 22.878 33.504 1.00 8.69 15 THR B C 1
ATOM 1579 O O . THR B 1 15 ? -2.462 23.102 34.126 1.00 8.96 15 THR B O 1
ATOM 1583 N N . ARG B 1 16 ? -3.962 23.717 32.570 1.00 10.36 16 ARG B N 1
ATOM 1584 C CA . ARG B 1 16 ? -3.287 24.995 32.344 1.00 9.97 16 ARG B CA 1
ATOM 1585 C C . ARG B 1 16 ? -3.194 25.786 33.643 1.00 11.92 16 ARG B C 1
ATOM 1586 O O . ARG B 1 16 ? -2.164 26.397 33.941 1.00 8.73 16 ARG B O 1
ATOM 1594 N N . GLU B 1 17 ? -4.274 25.782 34.424 1.00 8.71 17 GLU B N 1
ATOM 1595 C CA . GLU B 1 17 ? -4.281 26.528 35.672 1.00 13.66 17 GLU B CA 1
ATOM 1596 C C . GLU B 1 17 ? -3.322 25.913 36.683 1.00 12.86 17 GLU B C 1
ATOM 1597 O O . GLU B 1 17 ? -2.610 26.639 37.388 1.00 12.89 17 GLU B O 1
ATOM 1603 N N . VAL B 1 18 ? -3.265 24.582 36.757 1.00 10.75 18 VAL B N 1
ATOM 1604 C CA . VAL B 1 18 ? -2.310 23.969 37.670 1.00 11.29 18 VAL B CA 1
ATOM 1605 C C . VAL B 1 18 ? -0.894 24.398 37.299 1.00 10.09 18 VAL B C 1
ATOM 1606 O O . VAL B 1 18 ? -0.124 24.833 38.160 1.00 9.18 18 VAL B O 1
ATOM 1610 N N . PHE B 1 19 ? -0.549 24.316 36.003 1.00 7.94 19 PHE B N 1
ATOM 1611 C CA . PHE B 1 19 ? 0.760 24.761 35.521 1.00 10.53 19 PHE B CA 1
ATOM 1612 C C . PHE B 1 19 ? 1.047 26.202 35.936 1.00 10.29 19 PHE B C 1
ATOM 1613 O O . PHE B 1 19 ? 2.098 26.502 36.516 1.00 8.45 19 PHE B O 1
ATOM 1621 N N . LEU B 1 20 ? 0.116 27.110 35.619 1.00 8.93 20 LEU B N 1
ATOM 1622 C CA . LEU B 1 20 ? 0.339 28.538 35.817 1.00 10.76 20 LEU B CA 1
ATOM 1623 C C . LEU B 1 20 ? 0.407 28.882 37.296 1.00 10.02 20 LEU B C 1
ATOM 1624 O O . LEU B 1 20 ? 1.354 29.523 37.743 1.00 10.47 20 LEU B O 1
ATOM 1629 N N . ARG B 1 21 ? -0.610 28.486 38.062 1.00 10.27 21 ARG B N 1
ATOM 1630 C CA . ARG B 1 21 ? -0.638 28.809 39.485 1.00 10.49 21 ARG B CA 1
ATOM 1631 C C . ARG B 1 21 ? 0.589 28.265 40.217 1.00 11.84 21 ARG B C 1
ATOM 1632 O O . ARG B 1 21 ? 1.127 28.921 41.121 1.00 8.83 21 ARG B O 1
ATOM 1640 N N . PHE B 1 22 ? 1.025 27.052 39.861 1.00 10.64 22 PHE B N 1
ATOM 1641 C CA . PHE B 1 22 ? 2.214 26.483 40.487 1.00 11.57 22 PHE B CA 1
ATOM 1642 C C . PHE B 1 22 ? 3.422 27.381 40.262 1.00 10.88 22 PHE B C 1
ATOM 1643 O O . PHE B 1 22 ? 4.152 27.717 41.206 1.00 10.98 22 PHE B O 1
ATOM 1651 N N . HIS B 1 23 ? 3.647 27.772 39.007 1.00 7.99 23 HIS B N 1
ATOM 1652 C CA . HIS B 1 23 ? 4.752 28.663 38.675 1.00 11.58 23 HIS B CA 1
ATOM 1653 C C . HIS B 1 23 ? 4.695 29.934 39.502 1.00 10.09 23 HIS B C 1
ATOM 1654 O O . HIS B 1 23 ? 5.685 30.349 40.103 1.00 8.22 23 HIS B O 1
ATOM 1661 N N . ASN B 1 24 ? 3.531 30.571 39.539 1.00 9.63 24 ASN B N 1
ATOM 1662 C CA . ASN B 1 24 ? 3.462 31.863 40.200 1.00 12.71 24 ASN B CA 1
ATOM 1663 C C . ASN B 1 24 ? 3.533 31.729 41.721 1.00 11.22 24 ASN B C 1
ATOM 1664 O O . ASN B 1 24 ? 4.011 32.649 42.391 1.00 10.40 24 ASN B O 1
ATOM 1669 N N . ASP B 1 25 ? 3.094 30.601 42.280 1.00 9.07 25 ASP B N 1
ATOM 1670 C CA . ASP B 1 25 ? 3.325 30.369 43.704 1.00 14.84 25 ASP B CA 1
ATOM 1671 C C . ASP B 1 25 ? 4.812 30.289 44.012 1.00 14.86 25 ASP B C 1
ATOM 1672 O O . ASP B 1 25 ? 5.306 30.964 44.924 1.00 12.59 25 ASP B O 1
ATOM 1677 N N . VAL B 1 26 ? 5.543 29.448 43.272 1.00 10.17 26 VAL B N 1
ATOM 1678 C CA . VAL B 1 26 ? 6.983 29.338 43.499 1.00 13.93 26 VAL B CA 1
ATOM 1679 C C . VAL B 1 26 ? 7.639 30.707 43.372 1.00 11.41 26 VAL B C 1
ATOM 1680 O O . VAL B 1 26 ? 8.424 31.125 44.231 1.00 12.71 26 VAL B O 1
ATOM 1684 N N . ARG B 1 27 ? 7.319 31.425 42.299 1.00 10.83 27 ARG B N 1
ATOM 1685 C CA . ARG B 1 27 ? 7.982 32.695 42.031 1.00 10.63 27 ARG B CA 1
ATOM 1686 C C . ARG B 1 27 ? 7.715 33.714 43.138 1.00 11.50 27 ARG B C 1
ATOM 1687 O O . ARG B 1 27 ? 8.615 34.468 43.526 1.00 10.94 27 ARG B O 1
ATOM 1695 N N . LYS B 1 28 ? 6.491 33.743 43.673 1.00 12.18 28 LYS B N 1
ATOM 1696 C CA . LYS B 1 28 ? 6.209 34.710 44.732 1.00 12.26 28 LYS B CA 1
ATOM 1697 C C . LYS B 1 28 ? 6.831 34.280 46.057 1.00 14.30 28 LYS B C 1
ATOM 1698 O O . LYS B 1 28 ? 7.257 35.132 46.849 1.00 11.25 28 LYS B O 1
ATOM 1704 N N . PHE B 1 29 ? 6.927 32.971 46.306 1.00 17.00 29 PHE B N 1
ATOM 1705 C CA . PHE B 1 29 ? 7.618 32.507 47.506 1.00 14.15 29 PHE B CA 1
ATOM 1706 C C . PHE B 1 29 ? 9.095 32.872 47.462 1.00 15.38 29 PHE B C 1
ATOM 1707 O O . PHE B 1 29 ? 9.685 33.225 48.489 1.00 15.94 29 PHE B O 1
ATOM 1715 N N . ILE B 1 30 ? 9.703 32.807 46.277 1.00 12.44 30 ILE B N 1
ATOM 1716 C CA . ILE B 1 30 ? 11.077 33.270 46.124 1.00 14.70 30 ILE B CA 1
ATOM 1717 C C . ILE B 1 30 ? 11.149 34.782 46.298 1.00 15.05 30 ILE B C 1
ATOM 1718 O O . ILE B 1 30 ? 12.029 35.296 46.994 1.00 14.50 30 ILE B O 1
ATOM 1723 N N . ALA B 1 31 ? 10.231 35.519 45.658 1.00 13.39 31 ALA B N 1
ATOM 1724 C CA . ALA B 1 31 ? 10.226 36.970 45.813 1.00 14.70 31 ALA B CA 1
ATOM 1725 C C . ALA B 1 31 ? 10.100 37.363 47.281 1.00 15.13 31 ALA B C 1
ATOM 1726 O O . ALA B 1 31 ? 10.808 38.258 47.754 1.00 16.99 31 ALA B O 1
ATOM 1728 N N . LEU B 1 32 ? 9.209 36.707 48.020 1.00 16.03 32 LEU B N 1
ATOM 1729 C CA . LEU B 1 32 ? 9.060 37.047 49.427 1.00 18.33 32 LEU B CA 1
ATOM 1730 C C . LEU B 1 32 ? 10.201 36.521 50.280 1.00 19.42 32 LEU B C 1
ATOM 1731 O O . LEU B 1 32 ? 10.298 36.900 51.450 1.00 14.67 32 LEU B O 1
ATOM 1736 N N . GLY B 1 33 ? 11.071 35.682 49.725 1.00 19.24 33 GLY B N 1
ATOM 1737 C CA . GLY B 1 33 ? 12.167 35.153 50.505 1.00 18.22 33 GLY B CA 1
ATOM 1738 C C . GLY B 1 33 ? 11.787 34.057 51.469 1.00 20.35 33 GLY B C 1
ATOM 1739 O O . GLY B 1 33 ? 12.446 33.902 52.501 1.00 16.72 33 GLY B O 1
ATOM 1740 N N . ILE B 1 34 ? 10.745 33.282 51.164 1.00 17.38 34 ILE B N 1
ATOM 1741 C CA . ILE B 1 34 ? 10.304 32.203 52.036 1.00 17.67 34 ILE B CA 1
ATOM 1742 C C . ILE B 1 34 ? 10.296 30.845 51.352 1.00 16.14 34 ILE B C 1
ATOM 1743 O O . ILE B 1 34 ? 9.877 29.866 51.971 1.00 17.37 34 ILE B O 1
ATOM 1748 N N . TYR B 1 35 ? 10.742 30.747 50.102 1.00 20.20 35 TYR B N 1
ATOM 1749 C CA . TYR B 1 35 ? 10.744 29.451 49.425 1.00 18.71 35 TYR B CA 1
ATOM 1750 C C . TYR B 1 35 ? 11.919 28.608 49.911 1.00 18.07 35 TYR B C 1
ATOM 1751 O O . TYR B 1 35 ? 13.067 29.049 49.806 1.00 16.79 35 TYR B O 1
ATOM 1760 N N . PRO B 1 36 ? 11.682 27.412 50.441 1.00 17.19 36 PRO B N 1
ATOM 1761 C CA . PRO B 1 36 ? 12.775 26.635 51.040 1.00 18.28 36 PRO B CA 1
ATOM 1762 C C . PRO B 1 36 ? 13.845 26.232 50.030 1.00 20.19 36 PRO B C 1
ATOM 1763 O O . PRO B 1 36 ? 13.553 25.672 48.971 1.00 20.31 36 PRO B O 1
ATOM 1767 N N . ASN B 1 37 ? 15.096 26.526 50.372 1.00 18.72 37 ASN B N 1
ATOM 1768 C CA . ASN B 1 37 ? 16.255 25.991 49.665 1.00 19.41 37 ASN B CA 1
ATOM 1769 C C . ASN B 1 37 ? 16.553 24.602 50.229 1.00 24.08 37 ASN B C 1
ATOM 1770 O O . ASN B 1 37 ? 15.814 24.080 51.069 1.00 23.53 37 ASN B O 1
ATOM 1775 N N . LYS B 1 38 ? 17.644 23.975 49.787 1.00 22.18 38 LYS B N 1
ATOM 1776 C CA . LYS B 1 38 ? 18.072 22.763 50.473 1.00 24.88 38 LYS B CA 1
ATOM 1777 C C . LYS B 1 38 ? 18.310 23.050 51.948 1.00 18.07 38 LYS B C 1
ATOM 1778 O O . LYS B 1 38 ? 17.850 22.308 52.823 1.00 23.45 38 LYS B O 1
ATOM 1784 N N . VAL B 1 39 ? 18.980 24.153 52.238 1.00 23.01 39 VAL B N 1
ATOM 1785 C CA . VAL B 1 39 ? 19.115 24.674 53.589 1.00 24.88 39 VAL B CA 1
ATOM 1786 C C . VAL B 1 39 ? 18.773 26.156 53.533 1.00 18.35 39 VAL B C 1
ATOM 1787 O O . VAL B 1 39 ? 19.251 26.877 52.648 1.00 23.80 39 VAL B O 1
ATOM 1791 N N . GLY B 1 40 ? 17.947 26.606 54.467 1.00 21.47 40 GLY B N 1
ATOM 1792 C CA . GLY B 1 40 ? 17.539 27.996 54.466 1.00 26.77 40 GLY B CA 1
ATOM 1793 C C . GLY B 1 40 ? 16.460 28.227 53.423 1.00 24.14 40 GLY B C 1
ATOM 1794 O O . GLY B 1 40 ? 15.745 27.312 53.010 1.00 21.01 40 GLY B O 1
ATOM 1795 N N . VAL B 1 41 ? 16.363 29.472 52.973 1.00 20.78 41 VAL B N 1
ATOM 1796 C CA . VAL B 1 41 ? 15.314 29.852 52.042 1.00 20.61 41 VAL B CA 1
ATOM 1797 C C . VAL B 1 41 ? 15.949 30.540 50.842 1.00 22.69 41 VAL B C 1
ATOM 1798 O O . VAL B 1 41 ? 17.125 30.917 50.854 1.00 21.38 41 VAL B O 1
ATOM 1802 N N . LEU B 1 42 ? 15.159 30.653 49.780 1.00 18.65 42 LEU B N 1
ATOM 1803 C CA . LEU B 1 42 ? 15.536 31.399 48.595 1.00 17.18 42 LEU B CA 1
ATOM 1804 C C . LEU B 1 42 ? 14.970 32.805 48.671 1.00 19.25 42 LEU B C 1
ATOM 1805 O O . LEU B 1 42 ? 13.869 33.023 49.181 1.00 18.33 42 LEU B O 1
ATOM 1810 N N . GLY B 1 43 ? 15.711 33.750 48.112 1.00 20.95 43 GLY B N 1
ATOM 1811 C CA . GLY B 1 43 ? 15.275 35.118 48.056 1.00 18.99 43 GLY B CA 1
ATOM 1812 C C . GLY B 1 43 ? 15.467 35.812 49.390 1.00 22.27 43 GLY B C 1
ATOM 1813 O O . GLY B 1 43 ? 16.144 35.298 50.283 1.00 18.76 43 GLY B O 1
ATOM 1814 N N . PRO B 1 44 ? 14.831 36.981 49.571 1.00 21.92 44 PRO B N 1
ATOM 1815 C CA . PRO B 1 44 ? 13.929 37.652 48.619 1.00 21.21 44 PRO B CA 1
ATOM 1816 C C . PRO B 1 44 ? 14.600 38.083 47.314 1.00 19.55 44 PRO B C 1
ATOM 1817 O O . PRO B 1 44 ? 15.817 38.209 47.252 1.00 17.62 44 PRO B O 1
ATOM 1821 N N . ALA B 1 45 ? 13.794 38.279 46.276 1.00 19.18 45 ALA B N 1
ATOM 1822 C CA . ALA B 1 45 ? 14.264 38.654 44.955 1.00 19.09 45 ALA B CA 1
ATOM 1823 C C . ALA B 1 45 ? 13.590 39.950 44.544 1.00 23.15 45 ALA B C 1
ATOM 1824 O O . ALA B 1 45 ? 12.437 40.203 44.910 1.00 22.24 45 ALA B O 1
ATOM 1826 N N . LYS B 1 46 ? 14.325 40.734 43.786 1.00 21.27 46 LYS B N 1
ATOM 1827 C CA . LYS B 1 46 ? 13.785 41.911 43.154 1.00 24.08 46 LYS B CA 1
ATOM 1828 C C . LYS B 1 46 ? 13.518 41.484 41.695 1.00 24.07 46 LYS B C 1
ATOM 1829 O O . LYS B 1 46 ? 14.025 40.464 41.209 1.00 38.56 46 LYS B O 1
ATOM 1835 N N . ASN B 1 47 ? 12.697 42.246 41.000 1.00 24.59 47 ASN B N 1
ATOM 1836 C CA . ASN B 1 47 ? 12.379 41.950 39.606 1.00 19.60 47 ASN B CA 1
ATOM 1837 C C . ASN B 1 47 ? 11.876 40.526 39.299 1.00 14.64 47 ASN B C 1
ATOM 1838 O O . ASN B 1 47 ? 12.166 39.988 38.241 1.00 14.52 47 ASN B O 1
ATOM 1843 N N . MET B 1 48 ? 11.162 39.920 40.243 1.00 14.05 48 MET B N 1
ATOM 1844 C CA . MET B 1 48 ? 10.514 38.627 40.008 1.00 15.98 48 MET B CA 1
ATOM 1845 C C . MET B 1 48 ? 9.139 38.874 39.405 1.00 13.44 48 MET B C 1
ATOM 1846 O O . MET B 1 48 ? 8.216 39.304 40.106 1.00 13.64 48 MET B O 1
ATOM 1851 N N . TYR B 1 49 ? 9.000 38.604 38.112 1.00 14.42 49 TYR B N 1
ATOM 1852 C CA . TYR B 1 49 ? 7.786 38.965 37.394 1.00 12.04 49 TYR B CA 1
ATOM 1853 C C . TYR B 1 49 ? 6.764 37.842 37.410 1.00 12.46 49 TYR B C 1
ATOM 1854 O O . TYR B 1 49 ? 7.109 36.661 37.328 1.00 9.98 49 TYR B O 1
ATOM 1863 N N . GLN B 1 50 ? 5.492 38.224 37.498 1.00 12.39 50 GLN B N 1
ATOM 1864 C CA . GLN B 1 50 ? 4.426 37.239 37.388 1.00 12.33 50 GLN B CA 1
ATOM 1865 C C . GLN B 1 50 ? 4.393 36.673 35.974 1.00 10.94 50 GLN B C 1
ATOM 1866 O O . GLN B 1 50 ? 4.661 37.376 34.997 1.00 12.36 50 GLN B O 1
ATOM 1872 N N . LEU B 1 51 ? 4.084 35.386 35.868 1.00 10.87 51 LEU B N 1
ATOM 1873 C CA . LEU B 1 51 ? 3.946 34.748 34.574 1.00 10.20 51 LEU B CA 1
ATOM 1874 C C . LEU B 1 51 ? 2.514 34.852 34.093 1.00 11.17 51 LEU B C 1
ATOM 1875 O O . LEU B 1 51 ? 1.578 34.722 34.884 1.00 11.45 51 LEU B O 1
ATOM 1880 N N . LYS B 1 52 ? 2.357 35.092 32.793 1.00 9.08 52 LYS B N 1
ATOM 1881 C CA . LYS B 1 52 ? 1.087 34.943 32.102 1.00 11.70 52 LYS B CA 1
ATOM 1882 C C . LYS B 1 52 ? 1.184 33.760 31.146 1.00 10.55 52 LYS B C 1
ATOM 1883 O O . LYS B 1 52 ? 2.265 33.441 30.651 1.00 10.63 52 LYS B O 1
ATOM 1889 N N . TRP B 1 53 ? 0.057 33.105 30.895 1.00 11.05 53 TRP B N 1
ATOM 1890 C CA . TRP B 1 53 ? 0.024 32.022 29.919 1.00 11.09 53 TRP B CA 1
ATOM 1891 C C . TRP B 1 53 ? 0.212 32.558 28.507 1.00 11.50 53 TRP B C 1
ATOM 1892 O O . TRP B 1 53 ? -0.273 33.638 28.172 1.00 14.23 53 TRP B O 1
ATOM 1903 N N . SER B 1 54 ? 0.899 31.788 27.664 1.00 10.81 54 SER B N 1
ATOM 1904 C CA . SER B 1 54 ? 1.006 32.114 26.244 1.00 16.06 54 SER B CA 1
ATOM 1905 C C . SER B 1 54 ? 0.579 30.902 25.433 1.00 12.56 54 SER B C 1
ATOM 1906 O O . SER B 1 54 ? 1.237 29.857 25.483 1.00 9.90 54 SER B O 1
ATOM 1909 N N . CYS B 1 55 ? -0.518 31.050 24.682 1.00 12.05 55 CYS B N 1
ATOM 1910 C CA . CYS B 1 55 ? -0.963 29.978 23.804 1.00 14.07 55 CYS B CA 1
ATOM 1911 C C . CYS B 1 55 ? 0.080 29.665 22.738 1.00 14.97 55 CYS B C 1
ATOM 1912 O O . CYS B 1 55 ? 0.201 28.508 22.310 1.00 12.21 55 CYS B O 1
ATOM 1915 N N . ASP B 1 56 ? 0.845 30.679 22.315 1.00 15.84 56 ASP B N 1
ATOM 1916 C CA . ASP B 1 56 ? 1.937 30.451 21.369 1.00 15.31 56 ASP B CA 1
ATOM 1917 C C . ASP B 1 56 ? 2.995 29.540 21.973 1.00 13.75 56 ASP B C 1
ATOM 1918 O O . ASP B 1 56 ? 3.415 28.558 21.351 1.00 14.41 56 ASP B O 1
ATOM 1923 N N . LEU B 1 57 ? 3.442 29.854 23.188 1.00 11.90 57 LEU B N 1
ATOM 1924 C CA . LEU B 1 57 ? 4.422 28.994 23.837 1.00 12.96 57 LEU B CA 1
ATOM 1925 C C . LEU B 1 57 ? 3.834 27.611 24.096 1.00 10.84 57 LEU B C 1
ATOM 1926 O O . LEU B 1 57 ? 4.528 26.604 23.938 1.00 12.87 57 LEU B O 1
ATOM 1931 N N . GLU B 1 58 ? 2.547 27.538 24.481 1.00 9.59 58 GLU B N 1
ATOM 1932 C CA . GLU B 1 58 ? 1.914 26.233 24.645 1.00 12.27 58 GLU B CA 1
ATOM 1933 C C . GLU B 1 58 ? 1.949 25.446 23.340 1.00 12.23 58 GLU B C 1
ATOM 1934 O O . GLU B 1 58 ? 2.159 24.224 23.342 1.00 14.05 58 GLU B O 1
ATOM 1940 N N . GLU B 1 59 ? 1.768 26.136 22.217 1.00 11.53 59 GLU B N 1
ATOM 1941 C CA . GLU B 1 59 ? 1.888 25.488 20.916 1.00 15.16 59 GLU B CA 1
ATOM 1942 C C . GLU B 1 59 ? 3.287 24.922 20.727 1.00 14.14 59 GLU B C 1
ATOM 1943 O O . GLU B 1 59 ? 3.454 23.765 20.319 1.00 12.73 59 GLU B O 1
ATOM 1949 N N . GLU B 1 60 ? 4.309 25.729 21.037 1.00 13.43 60 GLU B N 1
ATOM 1950 C CA . GLU B 1 60 ? 5.684 25.252 20.943 1.00 15.72 60 GLU B CA 1
ATOM 1951 C C . GLU B 1 60 ? 5.908 24.054 21.854 1.00 12.22 60 GLU B C 1
ATOM 1952 O O . GLU B 1 60 ? 6.628 23.123 21.487 1.00 13.43 60 GLU B O 1
ATOM 1958 N N . ALA B 1 61 ? 5.303 24.065 23.049 1.00 12.58 61 ALA B N 1
ATOM 1959 C CA . ALA B 1 61 ? 5.404 22.919 23.953 1.00 12.06 61 ALA B CA 1
ATOM 1960 C C . ALA B 1 61 ? 4.715 21.692 23.364 1.00 13.11 61 ALA B C 1
ATOM 1961 O O . ALA B 1 61 ? 5.320 20.619 23.251 1.00 11.65 61 ALA B O 1
ATOM 1963 N N . HIS B 1 62 ? 3.442 21.840 22.995 1.00 14.07 62 HIS B N 1
ATOM 1964 C CA . HIS B 1 62 ? 2.679 20.740 22.423 1.00 16.69 62 HIS B CA 1
ATOM 1965 C C . HIS B 1 62 ?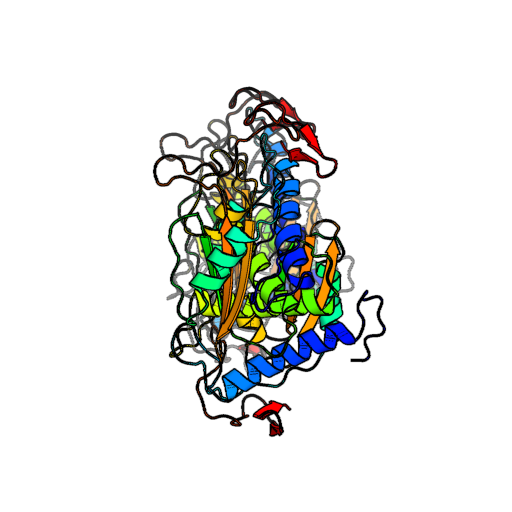 3.380 20.158 21.200 1.00 16.95 62 HIS B C 1
ATOM 1966 O O . HIS B 1 62 ? 3.460 18.934 21.043 1.00 16.26 62 HIS B O 1
ATOM 1973 N N . GLU B 1 63 ? 3.904 21.023 20.330 1.00 13.99 63 GLU B N 1
ATOM 1974 C CA . GLU B 1 63 ? 4.541 20.541 19.107 1.00 16.03 63 GLU B CA 1
ATOM 1975 C C . GLU B 1 63 ? 5.794 19.724 19.413 1.00 19.45 63 GLU B C 1
ATOM 1976 O O . GLU B 1 63 ? 6.079 18.739 18.730 1.00 18.35 63 GLU B O 1
ATOM 1982 N N . SER B 1 64 ? 6.540 20.095 20.452 1.00 15.47 64 SER B N 1
ATOM 1983 C CA . SER B 1 64 ? 7.775 19.385 20.745 1.00 14.57 64 SER B CA 1
ATOM 1984 C C . SER B 1 64 ? 7.550 17.957 21.238 1.00 17.78 64 SER B C 1
ATOM 1985 O O . SER B 1 64 ? 8.497 17.168 21.223 1.00 21.49 64 SER B O 1
ATOM 1988 N N . ILE B 1 65 ? 6.347 17.599 21.686 1.00 17.68 65 ILE B N 1
ATOM 1989 C CA . ILE B 1 65 ? 6.124 16.284 22.281 1.00 17.58 65 ILE B CA 1
ATOM 1990 C C . ILE B 1 65 ? 5.035 15.483 21.586 1.00 22.58 65 ILE B C 1
ATOM 1991 O O . ILE B 1 65 ? 4.858 14.299 21.922 1.00 19.87 65 ILE B O 1
ATOM 1996 N N . TYR B 1 66 ? 4.307 16.064 20.628 1.00 19.95 66 TYR B N 1
ATOM 1997 C CA . TYR B 1 66 ? 3.139 15.382 20.066 1.00 28.50 66 TYR B CA 1
ATOM 1998 C C . TYR B 1 66 ? 3.507 14.078 19.366 1.00 28.08 66 TYR B C 1
ATOM 1999 O O . TYR B 1 66 ? 2.641 13.213 19.202 1.00 29.39 66 TYR B O 1
ATOM 2008 N N . SER B 1 67 ? 4.757 13.931 18.930 1.00 24.29 67 SER B N 1
ATOM 2009 C CA . SER B 1 67 ? 5.251 12.700 18.325 1.00 30.95 67 SER B CA 1
ATOM 2010 C C . SER B 1 67 ? 5.688 11.665 19.354 1.00 28.87 67 SER B C 1
ATOM 2011 O O . SER B 1 67 ? 6.172 10.594 18.965 1.00 25.96 67 SER B O 1
ATOM 2014 N N . CYS B 1 68 ? 5.567 11.973 20.644 1.00 23.82 68 CYS B N 1
ATOM 2015 C CA . CYS B 1 68 ? 5.963 11.106 21.746 1.00 24.37 68 CYS B CA 1
ATOM 2016 C C . CYS B 1 68 ? 7.468 10.895 21.822 1.00 24.10 68 CYS B C 1
ATOM 2017 O O . CYS B 1 68 ? 7.924 10.043 22.586 1.00 25.56 68 CYS B O 1
ATOM 2020 N N . SER B 1 69 ? 8.248 11.638 21.044 1.00 25.34 69 SER B N 1
ATOM 2021 C CA . SER B 1 69 ? 9.682 11.772 21.250 1.00 26.44 69 SER B CA 1
ATOM 2022 C C . SER B 1 69 ? 9.983 13.256 21.348 1.00 26.45 69 SER B C 1
ATOM 2023 O O . SER B 1 69 ? 9.552 14.032 20.489 1.00 30.99 69 SER B O 1
ATOM 2026 N N . TYR B 1 70 ? 10.712 13.649 22.387 1.00 20.65 70 TYR B N 1
ATOM 2027 C CA . TYR B 1 70 ? 10.981 15.063 22.618 1.00 19.61 70 TYR B CA 1
ATOM 2028 C C . TYR B 1 70 ? 11.826 15.645 21.492 1.00 19.93 70 TYR B C 1
ATOM 2029 O O . TYR B 1 70 ? 12.975 15.235 21.282 1.00 19.95 70 TYR B O 1
ATOM 2038 N N . ASN B 1 71 ? 11.265 16.618 20.780 1.00 19.21 71 ASN B N 1
ATOM 2039 C CA . ASN B 1 71 ? 12.032 17.391 19.807 1.00 20.04 71 ASN B CA 1
ATOM 2040 C C . ASN B 1 71 ? 11.685 18.860 19.939 1.00 15.18 71 ASN B C 1
ATOM 2041 O O . ASN B 1 71 ? 10.742 19.357 19.312 1.00 17.19 71 ASN B O 1
ATOM 2046 N N . PRO B 1 72 ? 12.428 19.584 20.763 1.00 17.92 72 PRO B N 1
ATOM 2047 C CA . PRO B 1 72 ? 12.141 21.004 20.968 1.00 18.43 72 PRO B CA 1
ATOM 2048 C C . PRO B 1 72 ? 12.346 21.814 19.696 1.00 19.46 72 PRO B C 1
ATOM 2049 O O . PRO B 1 72 ? 13.145 21.474 18.817 1.00 16.52 72 PRO B O 1
ATOM 2053 N N . LEU B 1 73 ? 11.597 22.903 19.610 1.00 14.54 73 LEU B N 1
ATOM 2054 C CA . LEU B 1 73 ? 11.752 23.825 18.499 1.00 15.76 73 LEU B CA 1
ATOM 2055 C C . LEU B 1 73 ? 12.966 24.714 18.676 1.00 16.15 73 LEU B C 1
ATOM 2056 O O . LEU B 1 73 ? 13.440 25.287 17.692 1.00 15.99 73 LEU B O 1
ATOM 2061 N N . LEU B 1 74 ? 13.470 24.840 19.908 1.00 11.89 74 LEU B N 1
ATOM 2062 C CA . LEU B 1 74 ? 14.651 25.628 20.239 1.00 14.33 74 LEU B CA 1
ATOM 2063 C C . LEU B 1 74 ? 14.421 27.118 20.012 1.00 16.05 74 LEU B C 1
ATOM 2064 O O . LEU B 1 74 ? 15.373 27.895 19.905 1.00 13.54 74 LEU B O 1
ATOM 2069 N N . LEU B 1 75 ? 13.163 27.537 19.938 1.00 16.23 75 LEU B N 1
ATOM 2070 C CA . LEU B 1 75 ? 12.881 28.958 19.820 1.00 16.24 75 LEU B CA 1
ATOM 2071 C C . LEU B 1 75 ? 12.922 29.644 21.177 1.00 16.96 75 LEU B C 1
ATOM 2072 O O . LEU B 1 75 ? 13.204 30.841 21.251 1.00 18.31 75 LEU B O 1
ATOM 2077 N N . HIS B 1 76 ? 12.675 28.906 22.253 1.00 14.96 76 HIS B N 1
ATOM 2078 C CA . HIS B 1 76 ? 12.554 29.480 23.582 1.00 12.48 76 HIS B CA 1
ATOM 2079 C C . HIS B 1 76 ? 13.083 28.479 24.592 1.00 13.09 76 HIS B C 1
ATOM 2080 O O . HIS B 1 76 ? 13.080 27.272 24.328 1.00 10.57 76 HIS B O 1
ATOM 2087 N N . PRO B 1 77 ? 13.525 28.945 25.765 1.00 13.23 77 PRO B N 1
ATOM 2088 C CA . PRO B 1 77 ? 13.929 28.015 26.832 1.00 13.47 77 PRO B CA 1
ATOM 2089 C C . PRO B 1 77 ? 12.808 27.034 27.124 1.00 12.59 77 PRO B C 1
ATOM 2090 O O . PRO B 1 77 ? 11.631 27.376 27.053 1.00 12.10 77 PRO B O 1
ATOM 2094 N N . GLN B 1 78 ? 13.170 25.791 27.408 1.00 11.45 78 GLN B N 1
ATOM 2095 C CA . GLN B 1 78 ? 12.137 24.777 27.542 1.00 14.00 78 GLN B CA 1
ATOM 2096 C C . GLN B 1 78 ? 12.559 23.763 28.589 1.00 14.34 78 GLN B C 1
ATOM 2097 O O . GLN B 1 78 ? 13.725 23.363 28.637 1.00 11.73 78 GLN B O 1
ATOM 2103 N N . SER B 1 79 ? 11.603 23.377 29.431 1.00 10.25 79 SER B N 1
ATOM 2104 C CA . SER B 1 79 ? 11.792 22.377 30.467 1.00 13.34 79 SER B CA 1
ATOM 2105 C C . SER B 1 79 ? 11.055 21.115 30.055 1.00 10.97 79 SER B C 1
ATOM 2106 O O . SER B 1 79 ? 9.935 21.190 29.538 1.00 10.06 79 SER B O 1
ATOM 2109 N N . TYR B 1 80 ? 11.665 19.959 30.293 1.00 10.45 80 TYR B N 1
ATOM 2110 C CA . TYR B 1 80 ? 11.037 18.728 29.826 1.00 12.30 80 TYR B CA 1
ATOM 2111 C C . TYR B 1 80 ? 11.318 17.580 30.778 1.00 14.20 80 TYR B C 1
ATOM 2112 O O . TYR B 1 80 ? 12.412 17.482 31.337 1.00 12.85 80 TYR B O 1
ATOM 2121 N N . SER B 1 81 ? 10.324 16.711 30.943 1.00 13.15 81 SER B N 1
ATOM 2122 C CA . SER B 1 81 ? 10.484 15.472 31.683 1.00 15.69 81 SER B CA 1
ATOM 2123 C C . SER B 1 81 ? 9.653 14.389 31.016 1.00 14.80 81 SER B C 1
ATOM 2124 O O . SER B 1 81 ? 8.521 14.638 30.590 1.00 12.50 81 SER B O 1
ATOM 2127 N N . LYS B 1 82 ? 10.221 13.188 30.917 1.00 14.90 82 LYS B N 1
ATOM 2128 C CA . LYS B 1 82 ? 9.462 12.009 30.527 1.00 17.20 82 LYS B CA 1
ATOM 2129 C C . LYS B 1 82 ? 9.137 11.228 31.792 1.00 16.38 82 LYS B C 1
ATOM 2130 O O . LYS B 1 82 ? 10.042 10.804 32.521 1.00 15.85 82 LYS B O 1
ATOM 2136 N N . LEU B 1 83 ? 7.851 11.069 32.056 1.00 14.23 83 LEU B N 1
ATOM 2137 C CA . LEU B 1 83 ? 7.353 10.463 33.277 1.00 15.47 83 LEU B CA 1
ATOM 2138 C C . LEU B 1 83 ? 6.862 9.063 32.965 1.00 14.58 83 LEU B C 1
ATOM 2139 O O . LEU B 1 83 ? 6.460 8.774 31.842 1.00 13.40 83 LEU B O 1
ATOM 2144 N N . LEU B 1 84 ? 6.894 8.199 33.969 1.00 12.56 84 LEU B N 1
ATOM 2145 C CA . LEU B 1 84 ? 6.111 6.978 33.903 1.00 13.87 84 LEU B CA 1
ATOM 2146 C C . LEU B 1 84 ? 4.633 7.332 34.009 1.00 15.28 84 LEU B C 1
ATOM 2147 O O . LEU B 1 84 ? 4.239 8.127 34.865 1.00 12.99 84 LEU B O 1
ATOM 2152 N N . SER B 1 85 ? 3.805 6.745 33.148 1.00 14.73 85 SER B N 1
ATOM 2153 C CA . SER B 1 85 ? 2.394 7.091 33.183 1.00 14.99 85 SER B CA 1
ATOM 2154 C C . SER B 1 85 ? 1.765 6.561 34.454 1.00 15.48 85 SER B C 1
ATOM 2155 O O . SER B 1 85 ? 2.137 5.495 34.954 1.00 14.54 85 SER B O 1
ATOM 2158 N N . VAL B 1 86 ? 0.830 7.326 34.998 1.00 13.36 86 VAL B N 1
ATOM 2159 C CA . VAL B 1 86 ? 0.082 6.886 36.162 1.00 16.55 86 VAL B CA 1
ATOM 2160 C C . VAL B 1 86 ? -1.400 6.997 35.851 1.00 16.65 86 VAL B C 1
ATOM 2161 O O . VAL B 1 86 ? -1.835 7.861 35.080 1.00 16.15 86 VAL B O 1
ATOM 2165 N N . ASP B 1 87 ? -2.180 6.100 36.449 1.00 18.60 87 ASP B N 1
ATOM 2166 C CA . ASP B 1 87 ? -3.627 6.136 36.292 1.00 17.24 87 ASP B CA 1
ATOM 2167 C C . ASP B 1 87 ? -4.204 7.140 37.290 1.00 18.57 87 ASP B C 1
ATOM 2168 O O . ASP B 1 87 ? -4.888 6.796 38.256 1.00 18.51 87 ASP B O 1
ATOM 2173 N N . LEU B 1 88 ? -3.902 8.407 37.045 1.00 12.27 88 LEU B N 1
ATOM 2174 C CA . LEU B 1 88 ? -4.422 9.508 37.838 1.00 14.53 88 LEU B CA 1
ATOM 2175 C C . LEU B 1 88 ? -4.923 10.596 36.909 1.00 15.53 88 LEU B C 1
ATOM 2176 O O . LEU B 1 88 ? -4.476 10.694 35.761 1.00 12.14 88 LEU B O 1
ATOM 2181 N N . PRO B 1 89 ? -5.827 11.452 37.390 1.00 12.25 89 PRO B N 1
ATOM 2182 C CA . PRO B 1 89 ? -6.227 12.621 36.605 1.00 16.28 89 PRO B CA 1
ATOM 2183 C C . PRO B 1 89 ? -5.010 13.377 36.090 1.00 14.41 89 PRO B C 1
ATOM 2184 O O . PRO B 1 89 ? -3.952 13.397 36.721 1.00 12.43 89 PRO B O 1
ATOM 2188 N N . ASP B 1 90 ? -5.180 13.998 34.925 1.00 12.42 90 ASP B N 1
ATOM 2189 C CA . ASP B 1 90 ? -4.089 14.735 34.302 1.00 12.32 90 ASP B CA 1
ATOM 2190 C C . ASP B 1 90 ? -3.576 15.846 35.218 1.00 11.91 90 ASP B C 1
ATOM 2191 O O . ASP B 1 90 ? -2.373 16.122 35.249 1.00 13.42 90 ASP B O 1
ATOM 2196 N N . THR B 1 91 ? -4.468 16.492 35.977 1.00 14.29 91 THR B N 1
ATOM 2197 C CA . THR B 1 91 ? -4.016 17.550 36.887 1.00 13.80 91 THR B CA 1
ATOM 2198 C C . THR B 1 91 ? -3.013 17.021 37.892 1.00 11.38 91 THR B C 1
ATOM 2199 O O . THR B 1 91 ? -2.076 17.730 38.280 1.00 12.45 91 THR B O 1
ATOM 2203 N N . ASP B 1 92 ? -3.199 15.782 38.334 1.00 12.45 92 ASP B N 1
ATOM 2204 C CA . ASP B 1 92 ? -2.306 15.215 39.326 1.00 15.16 92 ASP B CA 1
ATOM 2205 C C . ASP B 1 92 ? -0.982 14.776 38.709 1.00 14.51 92 ASP B C 1
ATOM 2206 O O . ASP B 1 92 ? 0.052 14.867 39.372 1.00 13.38 92 ASP B O 1
ATOM 2211 N N . VAL B 1 93 ? -0.977 14.359 37.441 1.00 12.09 93 VAL B N 1
ATOM 2212 C CA . VAL B 1 93 ? 0.294 14.102 36.767 1.00 13.37 93 VAL B CA 1
ATOM 2213 C C . VAL B 1 93 ? 1.064 15.401 36.571 1.00 11.02 93 VAL B C 1
ATOM 2214 O O . VAL B 1 93 ? 2.283 15.449 36.757 1.00 11.36 93 VAL B O 1
ATOM 2218 N N . VAL B 1 94 ? 0.368 16.469 36.176 1.00 10.58 94 VAL B N 1
ATOM 2219 C CA . VAL B 1 94 ? 1.008 17.775 36.049 1.00 12.88 94 VAL B CA 1
ATOM 2220 C C . VAL B 1 94 ? 1.536 18.245 37.398 1.00 10.20 94 VAL B C 1
ATOM 2221 O O . VAL B 1 94 ? 2.693 18.664 37.518 1.00 10.13 94 VAL B O 1
ATOM 2225 N N . GLY B 1 95 ? 0.691 18.196 38.432 1.00 9.54 95 GLY B N 1
ATOM 2226 C CA . GLY B 1 95 ? 1.145 18.565 39.770 1.00 11.71 95 GLY B CA 1
ATOM 2227 C C . GLY B 1 95 ? 2.365 17.784 40.223 1.00 10.40 95 GLY B C 1
ATOM 2228 O O . GLY B 1 95 ? 3.333 18.358 40.735 1.00 10.38 95 GLY B O 1
ATOM 2229 N N . ALA B 1 96 ? 2.343 16.459 40.030 1.00 9.45 96 ALA B N 1
ATOM 2230 C CA . ALA B 1 96 ? 3.492 15.636 40.418 1.00 10.57 96 ALA B CA 1
ATOM 2231 C C . ALA B 1 96 ? 4.767 16.074 39.698 1.00 8.62 96 ALA B C 1
ATOM 2232 O O . ALA B 1 96 ? 5.838 16.171 40.310 1.00 9.53 96 ALA B O 1
ATOM 2234 N N . THR B 1 97 ? 4.669 16.346 38.396 1.00 9.29 97 THR B N 1
ATOM 2235 C CA . THR B 1 97 ? 5.831 16.787 37.624 1.00 8.80 97 THR B CA 1
ATOM 2236 C C . THR B 1 97 ? 6.393 18.097 38.155 1.00 9.88 97 THR B C 1
ATOM 2237 O O . THR B 1 97 ? 7.612 18.256 38.297 1.00 8.79 97 THR B O 1
ATOM 2241 N N . LEU B 1 98 ? 5.517 19.072 38.391 1.00 8.47 98 LEU B N 1
ATOM 2242 C CA . LEU B 1 98 ? 5.970 20.374 38.866 1.00 9.66 98 LEU B CA 1
ATOM 2243 C C . LEU B 1 98 ? 6.615 20.255 40.238 1.00 9.77 98 LEU B C 1
ATOM 2244 O O . LEU B 1 98 ? 7.662 20.857 40.498 1.00 10.72 98 LEU B O 1
ATOM 2249 N N . GLU B 1 99 ? 6.010 19.470 41.124 1.00 11.17 99 GLU B N 1
ATOM 2250 C CA . GLU B 1 99 ? 6.622 19.219 42.420 1.00 11.68 99 GLU B CA 1
ATOM 2251 C C . GLU B 1 99 ? 8.003 18.615 42.243 1.00 11.83 99 GLU B C 1
ATOM 2252 O O . GLU B 1 99 ? 8.971 19.059 42.868 1.00 9.78 99 GLU B O 1
ATOM 2258 N N . MET B 1 100 ? 8.108 17.619 41.360 1.00 10.24 100 MET B N 1
ATOM 2259 C CA . MET B 1 100 ? 9.382 16.955 41.119 1.00 10.40 100 MET B CA 1
ATOM 2260 C C . MET B 1 100 ? 10.427 17.936 40.612 1.00 11.60 100 MET B C 1
ATOM 2261 O O . MET B 1 100 ? 11.579 17.907 41.051 1.00 10.76 100 MET B O 1
ATOM 2266 N N . TRP B 1 101 ? 10.038 18.829 39.700 1.00 10.33 101 TRP B N 1
ATOM 2267 C CA . TRP B 1 101 ? 10.991 19.810 39.198 1.00 10.89 101 TRP B CA 1
ATOM 2268 C C . TRP B 1 101 ? 11.528 20.693 40.317 1.00 11.62 101 TRP B C 1
ATOM 2269 O O . TRP B 1 101 ? 12.715 21.033 40.318 1.00 11.48 101 TRP B O 1
ATOM 2280 N N . THR B 1 102 ? 10.674 21.081 41.278 1.00 11.01 102 THR B N 1
ATOM 2281 C CA . THR B 1 102 ? 11.180 21.882 42.391 1.00 9.88 102 THR B CA 1
ATOM 2282 C C . THR B 1 102 ? 12.049 21.049 43.328 1.00 11.77 102 THR B C 1
ATOM 2283 O O . THR B 1 102 ? 13.003 21.572 43.919 1.00 15.00 102 THR B O 1
ATOM 2287 N N . GLU B 1 103 ? 11.736 19.765 43.482 1.00 12.84 103 GLU B N 1
ATOM 2288 C CA . GLU B 1 103 ? 12.490 18.937 44.416 1.00 14.44 103 GLU B CA 1
ATOM 2289 C C . GLU B 1 103 ? 13.926 18.718 43.953 1.00 16.35 103 GLU B C 1
ATOM 2290 O O . GLU B 1 103 ? 14.814 18.544 44.793 1.00 16.38 103 GLU B O 1
ATOM 2296 N N . PHE B 1 104 ? 14.173 18.708 42.636 1.00 16.21 104 PHE B N 1
ATOM 2297 C CA . PHE B 1 104 ? 15.551 18.655 42.148 1.00 17.85 104 PHE B CA 1
ATOM 2298 C C . PHE B 1 104 ? 16.369 19.796 42.727 1.00 18.71 104 PHE B C 1
ATOM 2299 O O . PHE B 1 104 ? 17.509 19.599 43.156 1.00 20.49 104 PHE B O 1
ATOM 2307 N N . MET B 1 105 ? 15.808 21.011 42.711 1.00 14.57 105 MET B N 1
ATOM 2308 C CA . MET B 1 105 ? 16.516 22.153 43.277 1.00 16.44 105 MET B CA 1
ATOM 2309 C C . MET B 1 105 ? 16.892 21.891 44.729 1.00 17.88 105 MET B C 1
ATOM 2310 O O . MET B 1 105 ? 18.037 22.112 45.134 1.00 22.87 105 MET B O 1
ATOM 2315 N N . ARG B 1 106 ? 15.941 21.409 45.527 1.00 19.68 106 ARG B N 1
ATOM 2316 C CA . ARG B 1 106 ? 16.221 21.185 46.941 1.00 23.82 106 ARG B CA 1
ATOM 2317 C C . ARG B 1 106 ? 17.142 19.991 47.182 1.00 23.51 106 ARG B C 1
ATOM 2318 O O . ARG B 1 106 ? 17.657 19.849 48.295 1.00 23.84 106 ARG B O 1
ATOM 2326 N N . ILE B 1 107 ? 17.362 19.147 46.172 1.00 22.73 107 ILE B N 1
ATOM 2327 C CA . ILE B 1 107 ? 18.354 18.079 46.266 1.00 24.24 107 ILE B CA 1
ATOM 2328 C C . ILE B 1 107 ? 19.762 18.633 46.123 1.00 22.47 107 ILE B C 1
ATOM 2329 O O . ILE B 1 107 ? 20.671 18.275 46.879 1.00 30.11 107 ILE B O 1
ATOM 2334 N N . TYR B 1 108 ? 19.965 19.500 45.144 1.00 21.66 108 TYR B N 1
ATOM 2335 C CA . TYR B 1 108 ? 21.285 20.053 44.888 1.00 22.42 108 TYR B CA 1
ATOM 2336 C C . TYR B 1 108 ? 21.531 21.343 45.661 1.00 28.28 108 TYR B C 1
ATOM 2337 O O . TYR B 1 108 ? 22.646 21.570 46.144 1.00 26.00 108 TYR B O 1
ATOM 2346 N N . GLY B 1 109 ? 20.504 22.176 45.815 1.00 23.46 109 GLY B N 1
ATOM 2347 C CA . GLY B 1 109 ? 20.626 23.401 46.578 1.00 21.09 109 GLY B CA 1
ATOM 2348 C C . GLY B 1 109 ? 21.065 24.564 45.718 1.00 23.07 109 GLY B C 1
ATOM 2349 O O . GLY B 1 109 ? 21.944 24.412 44.868 1.00 27.39 109 GLY B O 1
ATOM 2350 N N . VAL B 1 110 ? 20.452 25.724 45.919 1.00 21.98 110 VAL B N 1
ATOM 2351 C CA . VAL B 1 110 ? 20.821 26.943 45.211 1.00 18.97 110 VAL B CA 1
ATOM 2352 C C . VAL B 1 110 ? 21.874 27.681 46.025 1.00 21.21 110 VAL B C 1
ATOM 2353 O O . VAL B 1 110 ? 21.793 27.750 47.255 1.00 20.99 110 VAL B O 1
ATOM 2357 N N . ASN B 1 111 ? 22.862 28.237 45.332 1.00 26.37 111 ASN B N 1
ATOM 2358 C CA . ASN B 1 111 ? 23.834 29.147 45.937 1.00 28.52 111 ASN B CA 1
ATOM 2359 C C . ASN B 1 111 ? 23.186 30.527 46.000 1.00 22.91 111 ASN B C 1
ATOM 2360 O O . ASN B 1 111 ? 23.151 31.257 45.009 1.00 24.48 111 ASN B O 1
ATOM 2365 N N . THR B 1 112 ? 22.673 30.896 47.173 1.00 22.53 112 THR B N 1
ATOM 2366 C CA . THR B 1 112 ? 21.876 32.117 47.276 1.00 25.67 112 THR B CA 1
ATOM 2367 C C . THR B 1 112 ? 22.705 33.396 47.173 1.00 34.96 112 THR B C 1
ATOM 2368 O O . THR B 1 112 ? 22.122 34.485 47.074 1.00 32.69 112 THR B O 1
ATOM 2372 N N . LYS B 1 113 ? 24.038 33.310 47.191 1.00 31.12 113 LYS B N 1
ATOM 2373 C CA . LYS B 1 113 ? 24.831 34.499 46.900 1.00 35.93 113 LYS B CA 1
ATOM 2374 C C . LYS B 1 113 ? 24.725 34.867 45.428 1.00 34.95 113 LYS B C 1
ATOM 2375 O O . LYS B 1 113 ? 24.696 36.051 45.072 1.00 38.89 113 LYS B O 1
ATOM 2381 N N . THR B 1 114 ? 24.650 33.860 44.565 1.00 30.46 114 THR B N 1
ATOM 2382 C CA . THR B 1 114 ? 24.651 34.036 43.123 1.00 29.19 114 THR B CA 1
ATOM 2383 C C . THR B 1 114 ? 23.310 33.727 42.470 1.00 24.24 114 THR B C 1
ATOM 2384 O O . THR B 1 114 ? 22.987 34.327 41.445 1.00 26.36 114 THR B O 1
ATOM 2388 N N . ASN B 1 115 ? 22.531 32.813 43.046 1.00 23.74 115 ASN B N 1
ATOM 2389 C CA . ASN B 1 115 ? 21.314 32.286 42.420 1.00 26.92 115 ASN B CA 1
ATOM 2390 C C . ASN B 1 115 ? 21.596 31.801 41.003 1.00 23.43 115 ASN B C 1
ATOM 2391 O O . ASN B 1 115 ? 20.784 31.958 40.086 1.00 20.73 115 ASN B O 1
ATOM 2396 N N . SER B 1 116 ? 22.771 31.207 40.827 1.00 20.60 116 SER B N 1
ATOM 2397 C CA . SER B 1 116 ? 23.183 30.753 39.511 1.00 19.80 116 SER B CA 1
ATOM 2398 C C . SER B 1 116 ? 22.331 29.592 39.042 1.00 18.53 116 SER B C 1
ATOM 2399 O O . SER B 1 116 ? 21.954 28.719 39.823 1.00 20.15 116 SER B O 1
ATOM 2402 N N . TYR B 1 117 ? 22.032 29.599 37.750 1.00 20.77 117 TYR B N 1
ATOM 2403 C CA . TYR B 1 117 ? 21.537 28.415 37.074 1.00 24.55 117 TYR B CA 1
ATOM 2404 C C . TYR B 1 117 ? 22.406 27.206 37.399 1.00 23.13 117 TYR B C 1
ATOM 2405 O O . TYR B 1 117 ? 23.628 27.309 37.510 1.00 19.83 117 TYR B O 1
ATOM 2414 N N . ASN B 1 118 ? 21.766 26.053 37.557 1.00 20.22 118 ASN B N 1
ATOM 2415 C CA . ASN B 1 118 ? 22.473 24.787 37.718 1.00 22.45 118 ASN B CA 1
ATOM 2416 C C . ASN B 1 118 ? 21.762 23.783 36.822 1.00 23.70 118 ASN B C 1
ATOM 2417 O O . ASN B 1 118 ? 20.546 23.561 36.991 1.00 20.33 118 ASN B O 1
ATOM 2422 N N . PRO B 1 119 ? 22.456 23.157 35.870 1.00 27.47 119 PRO B N 1
ATOM 2423 C CA . PRO B 1 119 ? 21.779 22.181 34.996 1.00 23.60 119 PRO B CA 1
ATOM 2424 C C . PRO B 1 119 ? 21.089 21.058 35.757 1.00 22.32 119 PRO B C 1
ATOM 2425 O O . PRO B 1 119 ? 20.101 20.501 35.253 1.00 22.31 119 PRO B O 1
ATOM 2429 N N . SER B 1 120 ? 21.558 20.733 36.968 1.00 19.29 120 SER B N 1
ATOM 2430 C CA . SER B 1 120 ? 20.949 19.676 37.772 1.00 21.03 120 SER B CA 1
ATOM 2431 C C . SER B 1 120 ? 19.541 20.029 38.229 1.00 23.83 120 SER B C 1
ATOM 2432 O O . SER B 1 120 ? 18.784 19.131 38.621 1.00 18.96 120 SER B O 1
ATOM 2435 N N . PHE B 1 121 ? 19.179 21.308 38.227 1.00 18.00 121 PHE B N 1
ATOM 2436 C CA . PHE B 1 121 ? 17.787 21.681 38.440 1.00 17.16 121 PHE B CA 1
ATOM 2437 C C . PHE B 1 121 ? 17.349 22.679 37.366 1.00 16.61 121 PHE B C 1
ATOM 2438 O O . PHE B 1 121 ? 16.809 23.749 37.642 1.00 14.44 121 PHE B O 1
ATOM 2446 N N . SER B 1 122 ? 17.529 22.275 36.103 1.00 13.62 122 SER B N 1
ATOM 2447 C CA . SER B 1 122 ? 17.256 23.159 34.975 1.00 14.98 122 SER B CA 1
ATOM 2448 C C . SER B 1 122 ? 15.784 23.563 34.910 1.00 14.68 122 SER B C 1
ATOM 2449 O O . SER B 1 122 ? 15.468 24.717 34.588 1.00 13.01 122 SER B O 1
ATOM 2452 N N . GLN B 1 123 ? 14.871 22.635 35.216 1.00 11.50 123 GLN B N 1
ATOM 2453 C CA . GLN B 1 123 ? 13.445 22.957 35.160 1.00 12.97 123 GLN B CA 1
ATOM 2454 C C . GLN B 1 123 ? 13.065 23.983 36.222 1.00 13.65 123 GLN B C 1
ATOM 2455 O O . GLN B 1 123 ? 12.331 24.937 35.937 1.00 12.41 123 GLN B O 1
ATOM 2461 N N . PHE B 1 124 ? 13.530 23.794 37.462 1.00 13.65 124 PHE B N 1
ATOM 2462 C CA . PHE B 1 124 ? 13.294 24.825 38.467 1.00 13.34 124 PHE B CA 1
ATOM 2463 C C . PHE B 1 124 ? 13.847 26.162 37.999 1.00 12.51 124 PHE B C 1
ATOM 2464 O O . PHE B 1 124 ? 13.185 27.195 38.132 1.00 12.99 124 PHE B O 1
ATOM 2472 N N . ALA B 1 125 ? 15.067 26.158 37.443 1.00 12.53 125 ALA B N 1
ATOM 2473 C CA . ALA B 1 125 ? 15.690 27.404 36.999 1.00 13.46 125 ALA B CA 1
ATOM 2474 C C . ALA B 1 125 ? 14.829 28.115 35.968 1.00 13.97 125 ALA B C 1
ATOM 2475 O O . ALA B 1 125 ? 14.621 29.332 36.052 1.00 10.59 125 ALA B O 1
ATOM 2477 N N . ASN B 1 126 ? 14.303 27.365 34.998 1.00 10.85 126 ASN B N 1
ATOM 2478 C CA . ASN B 1 126 ? 13.462 27.969 33.973 1.00 14.77 126 ASN B CA 1
ATOM 2479 C C . ASN B 1 126 ? 12.186 28.527 34.581 1.00 12.85 126 ASN B C 1
ATOM 2480 O O . ASN B 1 126 ? 11.725 29.609 34.199 1.00 13.66 126 ASN B O 1
ATOM 2485 N N . MET B 1 127 ? 11.624 27.803 35.548 1.00 10.52 127 MET B N 1
ATOM 2486 C CA . MET B 1 127 ? 10.408 28.227 36.225 1.00 12.89 127 MET B CA 1
ATOM 2487 C C . MET B 1 127 ? 10.646 29.462 37.079 1.00 12.50 127 MET B C 1
ATOM 2488 O O . MET B 1 127 ? 9.736 30.275 37.254 1.00 10.17 127 MET B O 1
ATOM 2493 N N . ALA B 1 128 ? 11.854 29.614 37.618 1.00 11.00 128 ALA B N 1
ATOM 2494 C CA . ALA B 1 128 ? 12.149 30.690 38.553 1.00 12.99 128 ALA B CA 1
ATOM 2495 C C . ALA B 1 128 ? 12.756 31.923 37.900 1.00 12.37 128 ALA B C 1
ATOM 2496 O O . ALA B 1 128 ? 12.939 32.934 38.593 1.00 12.08 128 ALA B O 1
ATOM 2498 N N . TYR B 1 129 ? 13.096 31.865 36.612 1.00 11.10 129 TYR B N 1
ATOM 2499 C CA . TYR B 1 129 ? 13.823 32.963 35.981 1.00 12.80 129 TYR B CA 1
ATOM 2500 C C . TYR B 1 129 ? 13.024 34.255 36.111 1.00 15.04 129 TYR B C 1
ATOM 2501 O O . TYR B 1 129 ? 11.891 34.349 35.629 1.00 13.29 129 TYR B O 1
ATOM 2510 N N . SER B 1 130 ? 13.616 35.247 36.782 1.00 13.33 130 SER B N 1
ATOM 2511 C CA . SER B 1 130 ? 12.829 36.353 37.318 1.00 14.48 130 SER B CA 1
ATOM 2512 C C . SER B 1 130 ? 12.296 37.261 36.215 1.00 14.24 130 SER B C 1
ATOM 2513 O O . SER B 1 130 ? 11.182 37.786 36.322 1.00 13.41 130 SER B O 1
ATOM 2516 N N . LYS B 1 131 ? 13.064 37.461 35.152 1.00 12.70 131 LYS B N 1
ATOM 2517 C CA . LYS B 1 131 ? 12.670 38.439 34.156 1.00 15.33 131 LYS B CA 1
ATOM 2518 C C . LYS B 1 131 ? 11.719 37.882 33.108 1.00 14.90 131 LYS B C 1
ATOM 2519 O O . LYS B 1 131 ? 11.196 38.659 32.310 1.00 13.99 131 LYS B O 1
ATOM 2525 N N . ASN B 1 132 ? 11.453 36.576 33.112 1.00 16.30 132 ASN B N 1
ATOM 2526 C CA . ASN B 1 132 ? 10.454 36.021 32.213 1.00 13.61 132 ASN B CA 1
ATOM 2527 C C . ASN B 1 132 ? 9.057 36.409 32.672 1.00 13.04 132 ASN B C 1
ATOM 2528 O O . ASN B 1 132 ? 8.789 36.534 33.869 1.00 11.09 132 ASN B O 1
ATOM 2533 N N . THR B 1 133 ? 8.148 36.581 31.705 1.00 14.24 133 THR B N 1
ATOM 2534 C CA . THR B 1 133 ? 6.757 36.873 32.035 1.00 14.62 133 THR B CA 1
ATOM 2535 C C . THR B 1 133 ? 5.741 35.985 31.328 1.00 12.41 133 THR B C 1
ATOM 2536 O O . THR B 1 133 ? 4.538 36.164 31.549 1.00 12.13 133 THR B O 1
ATOM 2540 N N . LYS B 1 134 ? 6.171 35.036 30.500 1.00 9.32 134 LYS B N 1
ATOM 2541 C CA . LYS B 1 134 ? 5.220 34.219 29.755 1.00 11.19 134 LYS B CA 1
ATOM 2542 C C . LYS B 1 134 ? 5.650 32.763 29.790 1.00 12.16 134 LYS B C 1
ATOM 2543 O O . LYS B 1 134 ? 6.842 32.457 29.699 1.00 13.22 134 LYS B O 1
ATOM 2549 N N . VAL B 1 135 ? 4.673 31.870 29.924 1.00 10.99 135 VAL B N 1
ATOM 2550 C CA . VAL B 1 135 ? 4.929 30.439 29.953 1.00 9.45 135 VAL B CA 1
ATOM 2551 C C . VAL B 1 135 ? 3.817 29.728 29.195 1.00 10.16 135 VAL B C 1
ATOM 2552 O O . VAL B 1 135 ? 2.662 30.160 29.202 1.00 10.05 135 VAL B O 1
ATOM 2556 N N . GLY B 1 136 ? 4.176 28.654 28.511 1.00 9.33 136 GLY B N 1
ATOM 2557 C CA . GLY B 1 136 ? 3.187 27.767 27.936 1.00 10.54 136 GLY B CA 1
ATOM 2558 C C . GLY B 1 136 ? 3.596 26.334 28.178 1.00 11.14 136 GLY B C 1
ATOM 2559 O O . GLY B 1 136 ? 4.754 25.987 27.932 1.00 12.29 136 GLY B O 1
ATOM 2560 N N . CYS B 1 137 ? 2.677 25.492 28.647 1.00 10.32 137 CYS B N 1
ATOM 2561 C CA . CYS B 1 137 ? 3.016 24.126 29.009 1.00 10.18 137 CYS B CA 1
ATOM 2562 C C . CYS B 1 137 ? 2.041 23.147 28.384 1.00 10.44 137 CYS B C 1
ATOM 2563 O O . CYS B 1 137 ? 0.888 23.471 28.081 1.00 13.57 137 CYS B O 1
ATOM 2566 N N . SER B 1 138 ? 2.522 21.920 28.220 1.00 10.77 138 SER B N 1
ATOM 2567 C CA . SER B 1 138 ? 1.723 20.886 27.598 1.00 8.58 138 SER B CA 1
ATOM 2568 C C . SER B 1 138 ? 2.141 19.539 28.153 1.00 10.47 138 SER B C 1
ATOM 2569 O O . SER B 1 138 ? 3.185 19.395 28.795 1.00 13.31 138 SER B O 1
ATOM 2572 N N . TYR B 1 139 ? 1.315 18.538 27.882 1.00 11.52 139 TYR B N 1
ATOM 2573 C CA . TYR B 1 139 ? 1.641 17.188 28.286 1.00 9.64 139 TYR B CA 1
ATOM 2574 C C . TYR B 1 139 ? 0.996 16.238 27.295 1.00 12.31 139 TYR B C 1
ATOM 2575 O O . TYR B 1 139 ? 0.022 16.583 26.625 1.00 11.43 139 TYR B O 1
ATOM 2584 N N . LYS B 1 140 ? 1.550 15.032 27.212 1.00 14.65 140 LYS B N 1
ATOM 2585 C CA . LYS B 1 140 ? 0.979 14.034 26.325 1.00 13.92 140 LYS B CA 1
ATOM 2586 C C . LYS B 1 140 ? 1.190 12.646 26.907 1.00 16.77 140 LYS B C 1
ATOM 2587 O O . LYS B 1 140 ? 2.324 12.254 27.209 1.00 19.72 140 LYS B O 1
ATOM 2593 N N . LYS B 1 141 ? 0.092 11.910 27.056 1.00 18.34 141 LYS B N 1
ATOM 2594 C CA . LYS B 1 141 ? 0.155 10.520 27.474 1.00 19.95 141 LYS B CA 1
ATOM 2595 C C . LYS B 1 141 ? 0.577 9.681 26.275 1.00 23.01 141 LYS B C 1
ATOM 2596 O O . LYS B 1 141 ? -0.086 9.701 25.231 1.00 22.61 141 LYS B O 1
ATOM 2602 N N . CYS B 1 142 ? 1.705 8.989 26.410 1.00 19.87 142 CYS B N 1
ATOM 2603 C CA . CYS B 1 142 ? 2.279 8.214 25.319 1.00 22.72 142 CYS B CA 1
ATOM 2604 C C . CYS B 1 142 ? 2.379 6.751 25.728 1.00 21.65 142 CYS B C 1
ATOM 2605 O O . CYS B 1 142 ? 3.476 6.184 25.785 1.00 26.21 142 CYS B O 1
ATOM 2608 N N . GLY B 1 143 ? 1.242 6.142 26.037 1.00 22.59 143 GLY B N 1
ATOM 2609 C CA . GLY B 1 143 ? 1.260 4.760 26.495 1.00 21.20 143 GLY B CA 1
ATOM 2610 C C . GLY B 1 143 ? 1.897 4.685 27.873 1.00 18.80 143 GLY B C 1
ATOM 2611 O O . GLY B 1 143 ? 1.458 5.345 28.822 1.00 24.24 143 GLY B O 1
ATOM 2612 N N . GLY B 1 144 ? 2.963 3.896 27.994 1.00 16.44 144 GLY B N 1
ATOM 2613 C CA . GLY B 1 144 ? 3.576 3.674 29.293 1.00 16.93 144 GLY B CA 1
ATOM 2614 C C . GLY B 1 144 ? 4.241 4.902 29.886 1.00 23.31 144 GLY B C 1
ATOM 2615 O O . GLY B 1 144 ? 4.531 4.910 31.086 1.00 17.70 144 GLY B O 1
ATOM 2616 N N . ASP B 1 145 ? 4.505 5.928 29.075 1.00 19.21 145 ASP B N 1
ATOM 2617 C CA . ASP B 1 145 ? 5.126 7.144 29.567 1.00 17.42 145 ASP B CA 1
ATOM 2618 C C . ASP B 1 145 ? 4.284 8.357 29.199 1.00 19.25 145 ASP B C 1
ATOM 2619 O O . ASP B 1 145 ? 3.430 8.314 28.310 1.00 17.75 145 ASP B O 1
ATOM 2624 N N . THR B 1 146 ? 4.503 9.436 29.945 1.00 20.71 146 THR B N 1
ATOM 2625 C CA . THR B 1 146 ? 3.832 10.708 29.724 1.00 16.21 146 THR B CA 1
ATOM 2626 C C . THR B 1 146 ? 4.902 11.783 29.612 1.00 15.10 146 THR B C 1
ATOM 2627 O O . THR B 1 146 ? 5.812 11.834 30.441 1.00 14.15 146 THR B O 1
ATOM 2631 N N . LEU B 1 147 ? 4.787 12.636 28.602 1.00 13.59 147 LEU B N 1
ATOM 2632 C CA . LEU B 1 147 ? 5.729 13.722 28.384 1.00 14.16 147 LEU B CA 1
ATOM 2633 C C . LEU B 1 147 ? 5.125 15.008 28.924 1.00 8.38 147 LEU B C 1
ATOM 2634 O O . LEU B 1 147 ? 3.943 15.282 28.715 1.00 11.07 147 LEU B O 1
ATOM 2639 N N . VAL B 1 148 ? 5.928 15.789 29.634 1.00 10.80 148 VAL B N 1
ATOM 2640 C CA . VAL B 1 148 ? 5.444 17.027 30.231 1.00 9.76 148 VAL B CA 1
ATOM 2641 C C . VAL B 1 148 ? 6.482 18.095 29.947 1.00 10.09 148 VAL B C 1
ATOM 2642 O O . VAL B 1 148 ? 7.679 17.873 30.160 1.00 9.86 148 VAL B O 1
ATOM 2646 N N . THR B 1 149 ? 6.033 19.257 29.487 1.00 9.82 149 THR B N 1
ATOM 2647 C CA . THR B 1 149 ? 7.014 20.259 29.125 1.00 10.16 149 THR B CA 1
ATOM 2648 C C . THR B 1 149 ? 6.440 21.667 29.219 1.00 11.39 149 THR B C 1
ATOM 2649 O O . THR B 1 149 ? 5.269 21.904 28.933 1.00 10.20 149 THR B O 1
ATOM 2653 N N . CYS B 1 150 ? 7.296 22.599 29.624 1.00 11.43 150 CYS B N 1
ATOM 2654 C CA . CYS B 1 150 ? 6.954 24.008 29.708 1.00 11.31 150 CYS B CA 1
ATOM 2655 C C . CYS B 1 150 ? 7.942 24.813 28.888 1.00 12.28 150 CYS B C 1
ATOM 2656 O O . CYS B 1 150 ? 9.146 24.535 28.908 1.00 11.00 150 CYS B O 1
ATOM 2659 N N . VAL B 1 151 ? 7.421 25.819 28.184 1.00 11.77 151 VAL B N 1
ATOM 2660 C CA . VAL B 1 151 ? 8.207 26.730 27.364 1.00 10.01 151 VAL B CA 1
ATOM 2661 C C . VAL B 1 151 ? 8.063 28.132 27.929 1.00 10.79 151 VAL B C 1
ATOM 2662 O O . VAL B 1 151 ? 6.942 28.602 28.154 1.00 10.84 151 VAL B O 1
ATOM 2666 N N . TYR B 1 152 ? 9.193 28.813 28.093 1.00 10.38 152 TYR B N 1
ATOM 2667 C CA . TYR B 1 152 ? 9.276 30.134 28.692 1.00 12.67 152 TYR B CA 1
ATOM 2668 C C . TYR B 1 152 ? 9.735 31.140 27.644 1.00 15.26 152 TYR B C 1
ATOM 2669 O O . TYR B 1 152 ? 10.548 30.810 26.772 1.00 12.54 152 TYR B O 1
ATOM 2678 N N . GLU B 1 153 ? 9.194 32.363 27.690 1.00 12.35 153 GLU B N 1
ATOM 2679 C CA . GLU B 1 153 ? 9.613 33.321 26.671 1.00 14.94 153 GLU B CA 1
ATOM 2680 C C . GLU B 1 153 ? 11.075 33.709 26.848 1.00 13.33 153 GLU B C 1
ATOM 2681 O O . GLU B 1 153 ? 11.826 33.774 25.868 1.00 13.29 153 GLU B O 1
ATOM 2687 N N . LEU B 1 154 ? 11.498 33.969 28.084 1.00 11.56 154 LEU B N 1
ATOM 2688 C CA . LEU B 1 154 ? 12.868 34.368 28.380 1.00 15.18 154 LEU B CA 1
ATOM 2689 C C . LEU B 1 154 ? 13.466 33.415 29.401 1.00 16.85 154 LEU B C 1
ATOM 2690 O O . LEU B 1 154 ? 12.745 32.811 30.197 1.00 14.26 154 LEU B O 1
ATOM 2695 N N . GLY B 1 155 ? 14.789 33.282 29.366 1.00 13.55 155 GLY B N 1
ATOM 2696 C CA . GLY B 1 155 ? 15.476 32.444 30.328 1.00 16.12 155 GLY B CA 1
ATOM 2697 C C . GLY B 1 155 ? 16.930 32.842 30.454 1.00 19.56 155 GLY B C 1
ATOM 2698 O O . GLY B 1 155 ? 17.402 33.780 29.808 1.00 19.50 155 GLY B O 1
ATOM 2699 N N . VAL B 1 156 ? 17.636 32.105 31.311 1.00 20.18 156 VAL B N 1
ATOM 2700 C CA . VAL B 1 156 ? 19.053 32.360 31.522 1.00 24.26 156 VAL B CA 1
ATOM 2701 C C . VAL B 1 156 ? 19.810 32.174 30.211 1.00 26.94 156 VAL B C 1
ATOM 2702 O O . VAL B 1 156 ? 19.407 31.402 29.331 1.00 23.61 156 VAL B O 1
ATOM 2706 N N . LYS B 1 157 ? 20.916 32.903 30.077 1.00 28.04 157 LYS B N 1
ATOM 2707 C CA . LYS B 1 157 ? 21.815 32.804 28.931 1.00 28.43 157 LYS B CA 1
ATOM 2708 C C . LYS B 1 157 ? 23.200 32.487 29.469 1.00 30.96 157 LYS B C 1
ATOM 2709 O O . LYS B 1 157 ? 23.808 33.316 30.152 1.00 32.36 157 LYS B O 1
ATOM 2715 N N . LEU B 1 158 ? 23.687 31.302 29.177 1.00 27.70 158 LEU B N 1
ATOM 2716 C CA . LEU B 1 158 ? 24.960 30.835 29.710 1.00 31.09 158 LEU B CA 1
ATOM 2717 C C . LEU B 1 158 ? 26.063 31.122 28.710 1.00 31.51 158 LEU B C 1
ATOM 2718 O O . LEU B 1 158 ? 25.897 30.813 27.518 1.00 35.24 158 LEU B O 1
ATOM 2723 N N . PRO B 1 159 ? 27.216 31.677 29.126 1.00 35.20 159 PRO B N 1
ATOM 2724 C CA . PRO B 1 159 ? 27.675 31.961 30.488 1.00 32.92 159 PRO B CA 1
ATOM 2725 C C . PRO B 1 159 ? 27.320 33.357 30.980 1.00 27.42 159 PRO B C 1
ATOM 2726 O O . PRO B 1 159 ? 27.554 33.680 32.142 1.00 28.57 159 PRO B O 1
ATOM 2730 N N . SER B 1 160 ? 26.773 34.181 30.087 1.00 25.36 160 SER B N 1
ATOM 2731 C CA . SER B 1 160 ? 26.743 35.620 30.324 1.00 33.19 160 SER B CA 1
ATOM 2732 C C . SER B 1 160 ? 25.738 36.010 31.406 1.00 35.60 160 SER B C 1
ATOM 2733 O O . SER B 1 160 ? 25.970 36.963 32.159 1.00 29.63 160 SER B O 1
ATOM 2736 N N . HIS B 1 161 ? 24.603 35.318 31.474 1.00 26.52 161 HIS B N 1
ATOM 2737 C CA . HIS B 1 161 ? 23.529 35.649 32.412 1.00 28.12 161 HIS B CA 1
ATOM 2738 C C . HIS B 1 161 ? 23.046 34.376 33.087 1.00 21.71 161 HIS B C 1
ATOM 2739 O O . HIS B 1 161 ? 21.970 33.858 32.772 1.00 22.52 161 HIS B O 1
ATOM 2746 N N . PRO B 1 162 ? 23.827 33.838 34.024 1.00 22.88 162 PRO B N 1
ATOM 2747 C CA . PRO B 1 162 ? 23.416 32.618 34.730 1.00 22.20 162 PRO B CA 1
ATOM 2748 C C . PRO B 1 162 ? 22.470 32.860 35.892 1.00 23.11 162 PRO B C 1
ATOM 2749 O O . PRO B 1 162 ? 22.026 31.886 36.510 1.00 21.50 162 PRO B O 1
ATOM 2753 N N . GLN B 1 163 ? 22.165 34.116 36.210 1.00 16.60 163 GLN B N 1
ATOM 2754 C CA . GLN B 1 163 ? 21.378 34.441 37.391 1.00 20.43 163 GLN B CA 1
ATOM 2755 C C . GLN B 1 163 ? 19.916 34.063 37.186 1.00 14.10 163 GLN B C 1
ATOM 2756 O O . GLN B 1 163 ? 19.272 34.545 36.251 1.00 18.44 163 GLN B O 1
ATOM 2762 N N . MET B 1 164 ? 19.386 33.217 38.068 1.00 17.09 164 MET B N 1
ATOM 2763 C CA . MET B 1 164 ? 17.954 32.913 38.021 1.00 15.84 164 MET B CA 1
ATOM 2764 C C . MET B 1 164 ? 17.131 34.107 38.485 1.00 14.31 164 MET B C 1
ATOM 2765 O O . MET B 1 164 ? 16.094 34.422 37.903 1.00 14.31 164 MET B O 1
ATOM 2770 N N . TRP B 1 165 ? 17.591 34.784 39.529 1.00 15.73 165 TRP B N 1
ATOM 2771 C CA . TRP B 1 165 ? 16.998 36.018 40.010 1.00 16.70 165 TRP B CA 1
ATOM 2772 C C . TRP B 1 165 ? 18.092 36.729 40.783 1.00 21.10 165 TRP B C 1
ATOM 2773 O O . TRP B 1 165 ? 19.095 36.124 41.163 1.00 17.94 165 TRP B O 1
ATOM 2784 N N . GLU B 1 166 ? 17.892 38.008 41.027 1.00 20.39 166 GLU B N 1
ATOM 2785 C CA . GLU B 1 166 ? 18.853 38.777 41.795 1.00 26.47 166 GLU B CA 1
ATOM 2786 C C . GLU B 1 166 ? 18.308 39.004 43.199 1.00 24.31 166 GLU B C 1
ATOM 2787 O O . GLU B 1 166 ? 17.113 39.261 43.386 1.00 21.80 166 GLU B O 1
ATOM 2793 N N . ASN B 1 167 ? 19.175 38.852 44.187 1.00 22.40 167 ASN B N 1
ATOM 2794 C CA . ASN B 1 167 ? 18.753 39.096 45.554 1.00 22.80 167 ASN B CA 1
ATOM 2795 C C . ASN B 1 167 ? 18.318 40.548 45.685 1.00 25.99 167 ASN B C 1
ATOM 2796 O O . ASN B 1 167 ? 18.906 41.448 45.078 1.00 27.22 167 ASN B O 1
ATOM 2801 N N . GLY B 1 168 ? 17.242 40.774 46.423 1.00 22.92 168 GLY B N 1
ATOM 2802 C CA . GLY B 1 168 ? 16.737 42.113 46.558 1.00 20.26 168 GLY B CA 1
ATOM 2803 C C . GLY B 1 168 ? 15.369 42.155 47.185 1.00 20.66 168 GLY B C 1
ATOM 2804 O O . GLY B 1 168 ? 14.708 41.130 47.381 1.00 24.53 168 GLY B O 1
ATOM 2805 N N . PRO B 1 169 ? 14.913 43.361 47.502 1.00 22.76 169 PRO B N 1
ATOM 2806 C CA . PRO B 1 169 ? 13.659 43.498 48.241 1.00 21.50 169 PRO B CA 1
ATOM 2807 C C . PRO B 1 169 ? 12.466 43.112 47.390 1.00 20.42 169 PRO B C 1
ATOM 2808 O O . PRO B 1 169 ? 12.398 43.429 46.199 1.00 20.20 169 PRO B O 1
ATOM 2812 N N . THR B 1 170 ? 11.525 42.417 48.025 1.00 20.53 170 THR B N 1
ATOM 2813 C CA . THR B 1 170 ? 10.224 42.172 47.429 1.00 19.21 170 THR B CA 1
ATOM 2814 C C . THR B 1 170 ? 9.621 43.479 46.931 1.00 22.42 170 THR B C 1
ATOM 2815 O O . THR B 1 170 ? 9.733 44.517 47.585 1.00 20.52 170 THR B O 1
ATOM 2819 N N . CYS B 1 171 ? 9.024 43.425 45.741 1.00 19.40 171 CYS B N 1
ATOM 2820 C CA . CYS B 1 171 ? 8.279 44.508 45.104 1.00 20.69 171 CYS B CA 1
ATOM 2821 C C . CYS B 1 171 ? 9.168 45.598 44.517 1.00 22.78 171 CYS B C 1
ATOM 2822 O O . CYS B 1 171 ? 8.650 46.619 44.059 1.00 20.21 171 CYS B O 1
ATOM 2825 N N . VAL B 1 172 ? 10.484 45.408 44.487 1.00 19.35 172 VAL B N 1
ATOM 2826 C CA . VAL B 1 172 ? 11.331 46.260 43.655 1.00 21.71 172 VAL B CA 1
ATOM 2827 C C . VAL B 1 172 ? 11.145 45.805 42.212 1.00 23.64 172 VAL B C 1
ATOM 2828 O O . VAL B 1 172 ? 11.535 44.693 41.855 1.00 23.14 172 VAL B O 1
ATOM 2832 N N . CYS B 1 173 ? 10.540 46.640 41.370 1.00 19.76 173 CYS B N 1
ATOM 2833 C CA . CYS B 1 173 ? 10.169 46.195 40.024 1.00 21.24 173 CYS B CA 1
ATOM 2834 C C . CYS B 1 173 ? 10.650 47.228 39.013 1.00 24.60 173 CYS B C 1
ATOM 2835 O O . CYS B 1 173 ? 9.877 48.080 38.569 1.00 23.48 173 CYS B O 1
ATOM 2838 N N . VAL B 1 174 ? 11.924 47.132 38.629 1.00 21.89 174 VAL B N 1
ATOM 2839 C CA . VAL B 1 174 ? 12.539 48.098 37.728 1.00 24.09 174 VAL B CA 1
ATOM 2840 C C . VAL B 1 174 ? 13.185 47.447 36.515 1.00 26.97 174 VAL B C 1
ATOM 2841 O O . VAL B 1 174 ? 13.780 48.149 35.700 1.00 23.47 174 VAL B O 1
ATOM 2845 N N . ALA B 1 175 ? 13.102 46.118 36.372 1.00 22.66 175 ALA B N 1
ATOM 2846 C CA . ALA B 1 175 ? 13.721 45.460 35.224 1.00 19.18 175 ALA B CA 1
ATOM 2847 C C . ALA B 1 175 ? 13.109 45.944 33.921 1.00 23.72 175 ALA B C 1
ATOM 2848 O O . ALA B 1 175 ? 13.802 46.086 32.906 1.00 24.96 175 ALA B O 1
ATOM 2850 N N . TYR B 1 176 ? 11.807 46.176 33.925 1.00 22.49 176 TYR B N 1
ATOM 2851 C CA . TYR B 1 176 ? 11.090 46.717 32.787 1.00 21.97 176 TYR B CA 1
ATOM 2852 C C . TYR B 1 176 ? 10.518 48.054 33.208 1.00 24.63 176 TYR B C 1
ATOM 2853 O O . TYR B 1 176 ? 10.115 48.223 34.361 1.00 22.10 176 TYR B O 1
ATOM 2862 N N . THR B 1 177 ? 10.490 49.005 32.286 1.00 25.35 177 THR B N 1
ATOM 2863 C CA . THR B 1 177 ? 9.885 50.284 32.611 1.00 24.06 177 THR B CA 1
ATOM 2864 C C . THR B 1 177 ? 8.376 50.108 32.754 1.00 25.16 177 THR B C 1
ATOM 2865 O O . THR B 1 177 ? 7.764 49.240 32.121 1.00 22.26 177 THR B O 1
ATOM 2869 N N . ASP B 1 178 ? 7.784 50.913 33.633 1.00 20.53 178 ASP B N 1
ATOM 2870 C CA . ASP B 1 178 ? 6.341 50.886 33.856 1.00 20.48 178 ASP B CA 1
ATOM 2871 C C . ASP B 1 178 ? 5.886 49.542 34.431 1.00 20.78 178 ASP B C 1
ATOM 2872 O O . ASP B 1 178 ? 4.834 49.012 34.065 1.00 25.44 178 ASP B O 1
ATOM 2877 N N . SER B 1 179 ? 6.679 48.998 35.352 1.00 18.85 179 SER B N 1
ATOM 2878 C CA . SER B 1 179 ? 6.310 47.823 36.127 1.00 22.50 179 SER B CA 1
ATOM 2879 C C . SER B 1 179 ? 5.678 48.233 37.451 1.00 21.92 179 SER B C 1
ATOM 2880 O O . SER B 1 179 ? 5.915 49.327 37.970 1.00 18.83 179 SER B O 1
ATOM 2883 N N . ILE B 1 180 ? 4.877 47.327 38.009 1.00 17.20 180 ILE B N 1
ATOM 2884 C CA . ILE B 1 180 ? 4.334 47.490 39.352 1.00 19.16 180 ILE B CA 1
ATOM 2885 C C . ILE B 1 180 ? 4.369 46.141 40.047 1.00 19.28 180 ILE B C 1
ATOM 2886 O O . ILE B 1 180 ? 4.535 45.093 39.416 1.00 17.49 180 ILE B O 1
ATOM 2891 N N . CYS B 1 181 ? 4.197 46.181 41.363 1.00 15.72 181 CYS B N 1
ATOM 2892 C CA . CYS B 1 181 ? 4.101 44.982 42.178 1.00 18.38 181 CYS B CA 1
ATOM 2893 C C . CYS B 1 181 ? 2.624 44.727 42.456 1.00 18.54 181 CYS B C 1
ATOM 2894 O O . CYS B 1 181 ? 1.936 45.596 43.001 1.00 18.73 181 CYS B O 1
ATOM 2897 N N . ASN B 1 182 ? 2.137 43.550 42.082 1.00 13.60 182 ASN B N 1
ATOM 2898 C CA . ASN B 1 182 ? 0.707 43.291 42.159 1.00 17.59 182 ASN B CA 1
ATOM 2899 C C . ASN B 1 182 ? 0.375 42.680 43.520 1.00 14.21 182 ASN B C 1
ATOM 2900 O O . ASN B 1 182 ? 1.221 42.605 44.412 1.00 14.82 182 ASN B O 1
ATOM 2905 N N . ASP B 1 183 ? -0.866 42.215 43.686 1.00 15.26 183 ASP B N 1
ATOM 2906 C CA . ASP B 1 183 ? -1.293 41.670 44.970 1.00 17.25 183 ASP B CA 1
ATOM 2907 C C . ASP B 1 183 ? -0.620 40.349 45.301 1.00 18.03 183 ASP B C 1
ATOM 2908 O O . ASP B 1 183 ? -0.644 39.932 46.458 1.00 18.56 183 ASP B O 1
ATOM 2913 N N . ASN B 1 184 ? -0.036 39.682 44.320 1.00 13.88 184 ASN B N 1
ATOM 2914 C CA . ASN B 1 184 ? 0.725 38.469 44.585 1.00 18.44 184 ASN B CA 1
ATOM 2915 C C . ASN B 1 184 ? 2.149 38.749 45.020 1.00 18.21 184 ASN B C 1
ATOM 2916 O O . ASN B 1 184 ? 2.913 37.798 45.215 1.00 16.73 184 ASN B O 1
ATOM 2921 N N . ASN B 1 185 ? 2.517 40.023 45.159 1.00 16.64 185 ASN B N 1
ATOM 2922 C CA . ASN B 1 185 ? 3.875 40.441 45.488 1.00 13.59 185 ASN B CA 1
ATOM 2923 C C . ASN B 1 185 ? 4.854 40.071 44.380 1.00 17.04 185 ASN B C 1
ATOM 2924 O O . ASN B 1 185 ? 6.052 39.884 44.614 1.00 14.73 185 ASN B O 1
ATOM 2929 N N . LEU B 1 186 ? 4.330 40.000 43.163 1.00 14.73 186 LEU B N 1
ATOM 2930 C CA . LEU B 1 186 ? 5.102 39.778 41.959 1.00 13.41 186 LEU B CA 1
ATOM 2931 C C . LEU B 1 186 ? 5.056 41.020 41.080 1.00 15.74 186 LEU B C 1
ATOM 2932 O O . LEU B 1 186 ? 4.042 41.727 41.023 1.00 16.23 186 LEU B O 1
ATOM 2937 N N . CYS B 1 187 ? 6.155 41.271 40.379 1.00 17.51 187 CYS B N 1
ATOM 2938 C CA . CYS B 1 187 ? 6.195 42.370 39.426 1.00 14.15 187 CYS B CA 1
ATOM 2939 C C . CYS B 1 187 ? 5.393 42.031 38.172 1.00 15.47 187 CYS B C 1
ATOM 2940 O O . CYS B 1 187 ? 5.266 40.866 37.775 1.00 16.70 187 CYS B O 1
ATOM 2943 N N . GLU B 1 188 ? 4.841 43.062 37.539 1.00 11.76 188 GLU B N 1
ATOM 2944 C CA . GLU B 1 188 ? 4.280 42.894 36.205 1.00 18.27 188 GLU B CA 1
ATOM 2945 C C . GLU B 1 188 ? 4.355 44.220 35.466 1.00 23.91 188 GLU B C 1
ATOM 2946 O O . GLU B 1 188 ? 4.405 45.287 36.083 1.00 20.52 188 GLU B O 1
ATOM 2952 N N . TYR B 1 189 ? 4.398 44.141 34.141 1.00 23.11 189 TYR B N 1
ATOM 2953 C CA . TYR B 1 189 ? 4.249 45.336 33.320 1.00 31.44 189 TYR B CA 1
ATOM 2954 C C . TYR B 1 189 ? 3.176 45.094 32.272 1.00 33.23 189 TYR B C 1
ATOM 2955 O O . TYR B 1 189 ? 2.668 43.977 32.210 1.00 30.21 189 TYR B O 1
ATOM 2964 N N . PHE C 1 3 ? -30.029 45.158 -2.589 1.00 14.41 3 PHE C N 1
ATOM 2965 C CA . PHE C 1 3 ? -29.336 44.420 -3.652 1.00 16.46 3 PHE C CA 1
ATOM 2966 C C . PHE C 1 3 ? -29.771 44.907 -5.034 1.00 21.01 3 PHE C C 1
ATOM 2967 O O . PHE C 1 3 ? -29.051 45.674 -5.675 1.00 19.65 3 PHE C O 1
ATOM 2975 N N . GLY C 1 4 ? -30.937 44.472 -5.499 1.00 19.91 4 GLY C N 1
ATOM 2976 C CA . GLY C 1 4 ? -31.455 44.989 -6.754 1.00 20.73 4 GLY C CA 1
ATOM 2977 C C . GLY C 1 4 ? -30.672 44.570 -7.978 1.00 20.47 4 GLY C C 1
ATOM 2978 O O . GLY C 1 4 ? -30.677 45.280 -8.984 1.00 19.84 4 GLY C O 1
ATOM 2979 N N . CYS C 1 5 ? -29.997 43.429 -7.919 1.00 18.52 5 CYS C N 1
ATOM 2980 C CA . CYS C 1 5 ? -29.199 42.934 -9.034 1.00 15.78 5 CYS C CA 1
ATOM 2981 C C . CYS C 1 5 ? -30.106 42.097 -9.929 1.00 24.22 5 CYS C C 1
ATOM 2982 O O . CYS C 1 5 ? -30.468 40.969 -9.583 1.00 23.94 5 CYS C O 1
ATOM 2985 N N . ASP C 1 6 ? -30.461 42.670 -11.081 1.00 29.33 6 ASP C N 1
ATOM 2986 C CA . ASP C 1 6 ? -31.467 42.146 -11.991 1.00 29.71 6 ASP C CA 1
ATOM 2987 C C . ASP C 1 6 ? -30.927 41.066 -12.914 1.00 32.59 6 ASP C C 1
ATOM 2988 O O . ASP C 1 6 ? -31.718 40.350 -13.538 1.00 30.92 6 ASP C O 1
ATOM 2993 N N . GLY C 1 7 ? -29.609 40.950 -13.034 1.00 31.82 7 GLY C N 1
ATOM 2994 C CA . GLY C 1 7 ? -29.026 40.191 -14.119 1.00 27.33 7 GLY C CA 1
ATOM 2995 C C . GLY C 1 7 ? -29.313 38.702 -14.052 1.00 28.18 7 GLY C C 1
ATOM 2996 O O . GLY C 1 7 ? -29.851 38.164 -13.080 1.00 31.10 7 GLY C O 1
ATOM 2997 N N . THR C 1 8 ? -28.948 38.032 -15.147 1.00 22.15 8 THR C N 1
ATOM 2998 C CA . THR C 1 8 ? -28.838 36.580 -15.214 1.00 27.69 8 THR C CA 1
ATOM 2999 C C . THR C 1 8 ? -27.654 36.103 -14.370 1.00 23.60 8 THR C C 1
ATOM 3000 O O . THR C 1 8 ? -26.651 35.602 -14.892 1.00 25.21 8 THR C O 1
ATOM 3004 N N . LEU C 1 9 ? -27.771 36.243 -13.053 1.00 20.23 9 LEU C N 1
ATOM 3005 C CA . LEU C 1 9 ? -26.659 36.030 -12.140 1.00 18.69 9 LEU C CA 1
ATOM 3006 C C . LEU C 1 9 ? -26.709 34.691 -11.407 1.00 16.39 9 LEU C C 1
ATOM 3007 O O . LEU C 1 9 ? -25.764 34.373 -10.674 1.00 15.42 9 LEU C O 1
ATOM 3012 N N . GLU C 1 10 ? -27.755 33.884 -11.619 1.00 16.79 10 GLU C N 1
ATOM 3013 C CA . GLU C 1 10 ? -27.879 32.570 -10.977 1.00 17.48 10 GLU C CA 1
ATOM 3014 C C . GLU C 1 10 ? -27.754 32.696 -9.462 1.00 12.36 10 GLU C C 1
ATOM 3015 O O . GLU C 1 10 ? -27.093 31.902 -8.804 1.00 19.06 10 GLU C O 1
ATOM 3021 N N . GLN C 1 11 ? -28.368 33.729 -8.904 1.00 15.29 11 GLN C N 1
ATOM 3022 C CA . GLN C 1 11 ? -28.288 33.944 -7.471 1.00 15.17 11 GLN C CA 1
ATOM 3023 C C . GLN C 1 11 ? -29.486 34.766 -7.049 1.00 12.25 11 GLN C C 1
ATOM 3024 O O . GLN C 1 11 ? -29.946 35.629 -7.798 1.00 15.71 11 GLN C O 1
ATOM 3030 N N . ASN C 1 12 ? -30.002 34.494 -5.860 1.00 11.39 12 ASN C N 1
ATOM 3031 C CA . ASN C 1 12 ? -30.994 35.398 -5.309 1.00 13.04 12 ASN C CA 1
ATOM 3032 C C . ASN C 1 12 ? -30.487 35.971 -3.989 1.00 12.79 12 ASN C C 1
ATOM 3033 O O . ASN C 1 12 ? -29.395 35.636 -3.516 1.00 12.84 12 ASN C O 1
ATOM 3038 N N . ASP C 1 13 ? -31.307 36.824 -3.382 1.00 13.35 13 ASP C N 1
ATOM 3039 C CA . ASP C 1 13 ? -30.822 37.664 -2.291 1.00 12.19 13 ASP C CA 1
ATOM 3040 C C . ASP C 1 13 ? -30.551 36.891 -1.005 1.00 11.29 13 ASP C C 1
ATOM 3041 O O . ASP C 1 13 ? -29.865 37.417 -0.124 1.00 10.26 13 ASP C O 1
ATOM 3046 N N . THR C 1 14 ? -31.051 35.662 -0.865 1.00 11.00 14 THR C N 1
ATOM 3047 C CA . THR C 1 14 ? -30.766 34.919 0.361 1.00 14.18 14 THR C CA 1
ATOM 3048 C C . THR C 1 14 ? -29.268 34.717 0.538 1.00 11.44 14 THR C C 1
ATOM 3049 O O . THR C 1 14 ? -28.724 34.952 1.621 1.00 9.50 14 THR C O 1
ATOM 3053 N N . THR C 1 15 ? -28.592 34.239 -0.510 1.00 9.40 15 THR C N 1
ATOM 3054 C CA . THR C 1 15 ? -27.156 34.050 -0.417 1.00 10.48 15 THR C CA 1
ATOM 3055 C C . THR C 1 15 ? -26.422 35.378 -0.514 1.00 10.92 15 THR C C 1
ATOM 3056 O O . THR C 1 15 ? -25.354 35.525 0.085 1.00 10.40 15 THR C O 1
ATOM 3060 N N . ARG C 1 16 ? -26.979 36.365 -1.227 1.00 9.73 16 ARG C N 1
ATOM 3061 C CA . ARG C 1 16 ? -26.328 37.673 -1.237 1.00 11.63 16 ARG C CA 1
ATOM 3062 C C . ARG C 1 16 ? -26.286 38.237 0.177 1.00 10.52 16 ARG C C 1
ATOM 3063 O O . ARG C 1 16 ? -25.276 38.801 0.596 1.00 8.60 16 ARG C O 1
ATOM 3071 N N . GLU C 1 17 ? -27.373 38.058 0.930 1.00 10.23 17 GLU C N 1
ATOM 3072 C CA . GLU C 1 17 ? -27.418 38.545 2.303 1.00 13.25 17 GLU C CA 1
ATOM 3073 C C . GLU C 1 17 ? -26.429 37.794 3.187 1.00 12.70 17 GLU C C 1
ATOM 3074 O O . GLU C 1 17 ? -25.755 38.405 4.024 1.00 14.13 17 GLU C O 1
ATOM 3080 N N . VAL C 1 18 ? -26.313 36.475 3.005 1.00 10.18 18 VAL C N 1
ATOM 3081 C CA . VAL C 1 18 ? -25.266 35.737 3.699 1.00 10.62 18 VAL C CA 1
ATOM 3082 C C . VAL C 1 18 ? -23.904 36.352 3.387 1.00 11.08 18 VAL C C 1
ATOM 3083 O O . VAL C 1 18 ? -23.154 36.725 4.296 1.00 7.42 18 VAL C O 1
ATOM 3087 N N . PHE C 1 19 ? -23.584 36.507 2.094 1.00 9.28 19 PHE C N 1
ATOM 3088 C CA . PHE C 1 19 ? -22.328 37.150 1.703 1.00 9.31 19 PHE C CA 1
ATOM 3089 C C . PHE C 1 19 ? -22.153 38.498 2.401 1.00 9.09 19 PHE C C 1
ATOM 3090 O O . PHE C 1 19 ? -21.138 38.749 3.057 1.00 8.31 19 PHE C O 1
ATOM 3098 N N . LEU C 1 20 ? -23.144 39.381 2.263 1.00 10.13 20 LEU C N 1
ATOM 3099 C CA . LEU C 1 20 ? -22.963 40.763 2.707 1.00 11.79 20 LEU C CA 1
ATOM 3100 C C . LEU C 1 20 ? -22.858 40.850 4.221 1.00 9.65 20 LEU C C 1
ATOM 3101 O O . LEU C 1 20 ? -21.977 41.544 4.756 1.00 9.72 20 LEU C O 1
ATOM 3106 N N . ARG C 1 21 ? -23.781 40.182 4.906 1.00 12.12 21 ARG C N 1
ATOM 3107 C CA . ARG C 1 21 ? -23.816 40.184 6.362 1.00 13.30 21 ARG C CA 1
ATOM 3108 C C . ARG C 1 21 ? -22.520 39.639 6.940 1.00 12.62 21 ARG C C 1
ATOM 3109 O O . ARG C 1 21 ? -21.938 40.229 7.850 1.00 10.32 21 ARG C O 1
ATOM 3117 N N . PHE C 1 22 ? -22.071 38.509 6.406 1.00 9.51 22 PHE C N 1
ATOM 3118 C CA . PHE C 1 22 ? -20.839 37.894 6.877 1.00 10.52 22 PHE C CA 1
ATOM 3119 C C . PHE C 1 22 ? -19.696 38.895 6.863 1.00 10.50 22 PHE C C 1
ATOM 3120 O O . PHE C 1 22 ? -18.954 39.030 7.845 1.00 8.74 22 PHE C O 1
ATOM 3128 N N . HIS C 1 23 ? -19.541 39.600 5.746 1.00 8.47 23 HIS C N 1
ATOM 3129 C CA . HIS C 1 23 ? -18.471 40.584 5.635 1.00 11.53 23 HIS C CA 1
ATOM 3130 C C . HIS C 1 23 ? -18.617 41.656 6.698 1.00 10.96 23 HIS C C 1
ATOM 3131 O O . HIS C 1 23 ? -17.659 41.981 7.408 1.00 9.00 23 HIS C O 1
ATOM 3138 N N . ASN C 1 24 ? -19.821 42.205 6.840 1.00 9.57 24 ASN C N 1
ATOM 3139 C CA . ASN C 1 24 ? -19.955 43.345 7.734 1.00 12.04 24 ASN C CA 1
ATOM 3140 C C . ASN C 1 24 ? -19.892 42.932 9.201 1.00 12.13 24 ASN C C 1
ATOM 3141 O O . ASN C 1 24 ? -19.507 43.743 10.049 1.00 14.37 24 ASN C O 1
ATOM 3146 N N . ASP C 1 25 ? -20.252 41.685 9.516 1.00 11.23 25 ASP C N 1
ATOM 3147 C CA . ASP C 1 25 ? -20.057 41.161 10.866 1.00 12.26 25 ASP C CA 1
ATOM 3148 C C . ASP C 1 25 ? -18.577 41.024 11.197 1.00 12.96 25 ASP C C 1
ATOM 3149 O O . ASP C 1 25 ? -18.126 41.451 12.268 1.00 13.68 25 ASP C O 1
ATOM 3154 N N . VAL C 1 26 ? -17.814 40.401 10.297 1.00 10.47 26 VAL C N 1
ATOM 3155 C CA . VAL C 1 26 ? -16.364 40.322 10.464 1.00 11.87 26 VAL C CA 1
ATOM 3156 C C . VAL C 1 26 ? -15.793 41.708 10.714 1.00 14.41 26 VAL C C 1
ATOM 3157 O O . VAL C 1 26 ? -15.017 41.926 11.655 1.00 12.01 26 VAL C O 1
ATOM 3161 N N . ARG C 1 27 ? -16.179 42.669 9.871 1.00 10.44 27 ARG C N 1
ATOM 3162 C CA . ARG C 1 27 ? -15.595 43.999 9.961 1.00 10.94 27 ARG C CA 1
ATOM 3163 C C . ARG C 1 27 ? -16.023 44.705 11.239 1.00 12.57 27 ARG C C 1
ATOM 3164 O O . ARG C 1 27 ? -15.213 45.385 11.877 1.00 13.89 27 ARG C O 1
ATOM 3172 N N . LYS C 1 28 ? -17.287 44.553 11.634 1.00 14.04 28 LYS C N 1
ATOM 3173 C CA . LYS C 1 28 ? -17.743 45.145 12.891 1.00 12.97 28 LYS C CA 1
ATOM 3174 C C . LYS C 1 28 ? -16.969 44.591 14.087 1.00 15.41 28 LYS C C 1
ATOM 3175 O O . LYS C 1 28 ? -16.563 45.344 14.980 1.00 15.36 28 LYS C O 1
ATOM 3181 N N . PHE C 1 29 ? -16.755 43.276 14.128 1.00 12.91 29 PHE C N 1
ATOM 3182 C CA . PHE C 1 29 ? -16.065 42.709 15.280 1.00 15.43 29 PHE C CA 1
ATOM 3183 C C . PHE C 1 29 ? -14.582 43.065 15.285 1.00 14.64 29 PHE C C 1
ATOM 3184 O O . PHE C 1 29 ? -13.990 43.207 16.361 1.00 12.47 29 PHE C O 1
ATOM 3192 N N . ILE C 1 30 ? -13.964 43.219 14.111 1.00 11.62 30 ILE C N 1
ATOM 3193 C CA . ILE C 1 30 ? -12.605 43.761 14.076 1.00 13.03 30 ILE C CA 1
ATOM 3194 C C . ILE C 1 30 ? -12.602 45.197 14.588 1.00 13.66 30 ILE C C 1
ATOM 3195 O O . ILE C 1 30 ? -11.785 45.566 15.439 1.00 13.98 30 ILE C O 1
ATOM 3200 N N . ALA C 1 31 ? -13.526 46.023 14.086 1.00 12.27 31 ALA C N 1
ATOM 3201 C CA . ALA C 1 31 ? -13.595 47.414 14.536 1.00 15.60 31 ALA C CA 1
ATOM 3202 C C . ALA C 1 31 ? -13.766 47.496 16.049 1.00 16.74 31 ALA C C 1
ATOM 3203 O O . ALA C 1 31 ? -13.130 48.322 16.715 1.00 13.56 31 ALA C O 1
ATOM 3205 N N . LEU C 1 32 ? -14.608 46.630 16.607 1.00 14.94 32 LEU C N 1
ATOM 3206 C CA . LEU C 1 32 ? -14.854 46.609 18.040 1.00 15.30 32 LEU C CA 1
ATOM 3207 C C . LEU C 1 32 ? -13.697 46.016 18.820 1.00 17.10 32 LEU C C 1
ATOM 3208 O O . LEU C 1 32 ? -13.667 46.153 20.045 1.00 17.65 32 LEU C O 1
ATOM 3213 N N . GLY C 1 33 ? -12.759 45.353 18.150 1.00 15.23 33 GLY C N 1
ATOM 3214 C CA . GLY C 1 33 ? -11.639 44.771 18.845 1.00 14.98 33 GLY C CA 1
ATOM 3215 C C . GLY C 1 33 ? -11.933 43.461 19.524 1.00 20.32 33 GLY C C 1
ATOM 3216 O O . GLY C 1 33 ? -11.221 43.093 20.465 1.00 20.13 33 GLY C O 1
ATOM 3217 N N . ILE C 1 34 ? -12.965 42.738 19.088 1.00 15.06 34 ILE C N 1
ATOM 3218 C CA . ILE C 1 34 ? -13.305 41.463 19.699 1.00 15.68 34 ILE C CA 1
ATOM 3219 C C . ILE C 1 34 ? -13.275 40.299 18.717 1.00 18.44 34 ILE C C 1
ATOM 3220 O O . ILE C 1 34 ? -13.583 39.177 19.113 1.00 15.51 34 ILE C O 1
ATOM 3225 N N . TYR C 1 35 ? -12.903 40.510 17.452 1.00 16.06 35 TYR C N 1
ATOM 3226 C CA . TYR C 1 35 ? -12.832 39.356 16.553 1.00 15.05 35 TYR C CA 1
ATOM 3227 C C . TYR C 1 35 ? -11.651 38.481 16.950 1.00 13.44 35 TYR C C 1
ATOM 3228 O O . TYR C 1 35 ? -10.529 38.985 17.060 1.00 14.54 35 TYR C O 1
ATOM 3237 N N . PRO C 1 36 ? -11.850 37.180 17.163 1.00 15.76 36 PRO C N 1
ATOM 3238 C CA . PRO C 1 36 ? -10.737 36.339 17.625 1.00 20.60 36 PRO C CA 1
ATOM 3239 C C . PRO C 1 36 ? -9.652 36.197 16.565 1.00 19.67 36 PRO C C 1
ATOM 3240 O O . PRO C 1 36 ? -9.915 35.787 15.430 1.00 21.55 36 PRO C O 1
ATOM 3244 N N . ASN C 1 37 ? -8.426 36.550 16.949 1.00 14.64 37 ASN C N 1
ATOM 3245 C CA . ASN C 1 37 ? -7.226 36.204 16.207 1.00 15.16 37 ASN C CA 1
ATOM 3246 C C . ASN C 1 37 ? -6.897 34.731 16.460 1.00 19.50 37 ASN C C 1
ATOM 3247 O O . ASN C 1 37 ? -7.639 34.019 17.140 1.00 20.76 37 ASN C O 1
ATOM 3252 N N . LYS C 1 38 ? -5.792 34.240 15.889 1.00 18.30 38 LYS C N 1
ATOM 3253 C CA . LYS C 1 38 ? -5.334 32.900 16.256 1.00 20.25 38 LYS C CA 1
ATOM 3254 C C . LYS C 1 38 ? -5.159 32.804 17.766 1.00 24.33 38 LYS C C 1
ATOM 3255 O O . LYS C 1 38 ? -5.632 31.858 18.410 1.00 23.40 38 LYS C O 1
ATOM 3261 N N . VAL C 1 39 ? -4.485 33.793 18.336 1.00 19.48 39 VAL C N 1
ATOM 3262 C CA . VAL C 1 39 ? -4.402 34.015 19.768 1.00 24.38 39 VAL C CA 1
ATOM 3263 C C . VAL C 1 39 ? -4.843 35.448 20.008 1.00 18.64 39 VAL C C 1
ATOM 3264 O O . VAL C 1 39 ? -4.384 36.361 19.315 1.00 25.03 39 VAL C O 1
ATOM 3268 N N . GLY C 1 40 ? -5.750 35.643 20.953 1.00 15.87 40 GLY C N 1
ATOM 3269 C CA . GLY C 1 40 ? -6.174 36.992 21.274 1.00 22.76 40 GLY C CA 1
ATOM 3270 C C . GLY C 1 40 ? -7.193 37.504 20.271 1.00 19.66 40 GLY C C 1
ATOM 3271 O O . GLY C 1 40 ? -7.938 36.734 19.657 1.00 21.61 40 GLY C O 1
ATOM 3272 N N . VAL C 1 41 ? -7.206 38.822 20.087 1.00 18.33 41 VAL C N 1
ATOM 3273 C CA . VAL C 1 41 ? -8.240 39.478 19.303 1.00 17.48 41 VAL C CA 1
ATOM 3274 C C . VAL C 1 41 ? -7.623 40.332 18.204 1.00 14.56 41 VAL C C 1
ATOM 3275 O O . VAL C 1 41 ? -6.485 40.798 18.305 1.00 16.73 41 VAL C O 1
ATOM 3279 N N . LEU C 1 42 ? -8.408 40.542 17.152 1.00 16.05 42 LEU C N 1
ATOM 3280 C CA . LEU C 1 42 ? -8.120 41.539 16.132 1.00 17.72 42 LEU C CA 1
ATOM 3281 C C . LEU C 1 42 ? -8.756 42.857 16.532 1.00 13.88 42 LEU C C 1
ATOM 3282 O O . LEU C 1 42 ? -9.864 42.883 17.074 1.00 14.21 42 LEU C O 1
ATOM 3287 N N . GLY C 1 43 ? -8.062 43.944 16.242 1.00 11.60 43 GLY C N 1
ATOM 3288 C CA . GLY C 1 43 ? -8.580 45.261 16.492 1.00 13.06 43 GLY C CA 1
ATOM 3289 C C . GLY C 1 43 ? -8.377 45.683 17.936 1.00 17.23 43 GLY C C 1
ATOM 3290 O O . GLY C 1 43 ? -7.724 44.988 18.718 1.00 15.48 43 GLY C O 1
ATOM 3291 N N . PRO C 1 44 ? -8.965 46.821 18.329 1.00 16.68 44 PRO C N 1
ATOM 3292 C CA . PRO C 1 44 ? -9.887 47.651 17.547 1.00 13.86 44 PRO C CA 1
ATOM 3293 C C . PRO C 1 44 ? -9.251 48.385 16.369 1.00 15.59 44 PRO C C 1
ATOM 3294 O O . PRO C 1 44 ? -8.033 48.544 16.285 1.00 18.56 44 PRO C O 1
ATOM 3298 N N . ALA C 1 45 ? -10.100 48.803 15.444 1.00 14.33 45 ALA C N 1
ATOM 3299 C CA . ALA C 1 45 ? -9.669 49.400 14.194 1.00 17.44 45 ALA C CA 1
ATOM 3300 C C . ALA C 1 45 ? -10.441 50.687 13.994 1.00 15.16 45 ALA C C 1
ATOM 3301 O O . ALA C 1 45 ? -11.640 50.744 14.274 1.00 20.42 45 ALA C O 1
ATOM 3303 N N . LYS C 1 46 ? -9.730 51.691 13.555 1.00 17.74 46 LYS C N 1
ATOM 3304 C CA . LYS C 1 46 ? -10.362 52.917 13.210 1.00 16.81 46 LYS C CA 1
ATOM 3305 C C . LYS C 1 46 ? -10.384 52.898 11.699 1.00 26.52 46 LYS C C 1
ATOM 3306 O O . LYS C 1 46 ? -9.483 52.384 11.040 1.00 34.97 46 LYS C O 1
ATOM 3312 N N . ASN C 1 47 ? -11.420 53.498 11.122 1.00 23.19 47 ASN C N 1
ATOM 3313 C CA . ASN C 1 47 ? -11.537 53.591 9.665 1.00 16.88 47 ASN C CA 1
ATOM 3314 C C . ASN C 1 47 ? -12.044 52.323 8.977 1.00 14.77 47 ASN C C 1
ATOM 3315 O O . ASN C 1 47 ? -11.782 52.103 7.795 1.00 13.05 47 ASN C O 1
ATOM 3320 N N . MET C 1 48 ? -12.767 51.496 9.721 1.00 12.75 48 MET C N 1
ATOM 3321 C CA . MET C 1 48 ? -13.331 50.255 9.182 1.00 16.98 48 MET C CA 1
ATOM 3322 C C . MET C 1 48 ? -14.706 50.579 8.618 1.00 15.24 48 MET C C 1
ATOM 3323 O O . MET C 1 48 ? -15.642 50.856 9.379 1.00 13.32 48 MET C O 1
ATOM 3328 N N . TYR C 1 49 ? -14.824 50.565 7.293 1.00 11.31 49 TYR C N 1
ATOM 3329 C CA . TYR C 1 49 ? -16.037 51.019 6.625 1.00 13.11 49 TYR C CA 1
ATOM 3330 C C . TYR C 1 49 ? -17.012 49.881 6.362 1.00 14.07 49 TYR C C 1
ATOM 3331 O O . TYR C 1 49 ? -16.612 48.764 6.025 1.00 12.72 49 TYR C O 1
ATOM 3340 N N . GLN C 1 50 ? -18.296 50.195 6.506 1.00 12.62 50 GLN C N 1
ATOM 3341 C CA . GLN C 1 50 ? -19.382 49.290 6.152 1.00 17.70 50 GLN C CA 1
ATOM 3342 C C . GLN C 1 50 ? -19.382 48.987 4.658 1.00 13.14 50 GLN C C 1
ATOM 3343 O O . GLN C 1 50 ? -19.119 49.864 3.827 1.00 14.85 50 GLN C O 1
ATOM 3349 N N . LEU C 1 51 ? -19.673 47.736 4.308 1.00 13.09 51 LEU C N 1
ATOM 3350 C CA . LEU C 1 51 ? -19.721 47.326 2.913 1.00 10.92 51 LEU C CA 1
ATOM 3351 C C . LEU C 1 51 ? -21.157 47.375 2.411 1.00 13.47 51 LEU C C 1
ATOM 3352 O O . LEU C 1 51 ? -22.089 46.985 3.121 1.00 14.03 51 LEU C O 1
ATOM 3357 N N . LYS C 1 52 ? -21.326 47.866 1.186 1.00 13.57 52 LYS C N 1
ATOM 3358 C CA . LYS C 1 52 ? -22.585 47.786 0.469 1.00 13.99 52 LYS C CA 1
ATOM 3359 C C . LYS C 1 52 ? -22.398 46.860 -0.722 1.00 13.35 52 LYS C C 1
ATOM 3360 O O . LYS C 1 52 ? -21.286 46.710 -1.239 1.00 11.83 52 LYS C O 1
ATOM 3366 N N . TRP C 1 53 ? -23.483 46.212 -1.130 1.00 9.61 53 TRP C N 1
ATOM 3367 C CA . TRP C 1 53 ? -23.433 45.377 -2.319 1.00 12.14 53 TRP C CA 1
ATOM 3368 C C . TRP C 1 53 ? -23.237 46.236 -3.561 1.00 13.89 53 TRP C C 1
ATOM 3369 O O . TRP C 1 53 ? -23.714 47.369 -3.644 1.00 14.81 53 TRP C O 1
ATOM 3380 N N . SER C 1 54 ? -22.523 45.687 -4.540 1.00 13.44 54 SER C N 1
ATOM 3381 C CA . SER C 1 54 ? -22.421 46.309 -5.853 1.00 15.50 54 SER C CA 1
ATOM 3382 C C . SER C 1 54 ? -22.814 45.279 -6.894 1.00 14.66 54 SER C C 1
ATOM 3383 O O . SER C 1 54 ? -22.193 44.211 -6.973 1.00 9.02 54 SER C O 1
ATOM 3386 N N . CYS C 1 55 ? -23.835 45.589 -7.697 1.00 11.71 55 CYS C N 1
ATOM 3387 C CA . CYS C 1 55 ? -24.195 44.646 -8.750 1.00 14.12 55 CYS C CA 1
ATOM 3388 C C . CYS C 1 55 ? -23.106 44.562 -9.816 1.00 11.97 55 CYS C C 1
ATOM 3389 O O . CYS C 1 55 ? -22.870 43.482 -10.373 1.00 11.61 55 CYS C O 1
ATOM 3392 N N . ASP C 1 56 ? -22.429 45.675 -10.102 1.00 14.24 56 ASP C N 1
ATOM 3393 C CA . ASP C 1 56 ? -21.308 45.638 -11.039 1.00 14.18 56 ASP C CA 1
ATOM 3394 C C . ASP C 1 56 ? -20.228 44.680 -10.558 1.00 12.23 56 ASP C C 1
ATOM 3395 O O . ASP C 1 56 ? -19.664 43.916 -11.349 1.00 10.90 56 ASP C O 1
ATOM 3400 N N . LEU C 1 57 ? -19.933 44.697 -9.259 1.00 9.65 57 LEU C N 1
ATOM 3401 C CA . LEU C 1 57 ? -18.897 43.801 -8.758 1.00 10.41 57 LEU C CA 1
ATOM 3402 C C . LEU C 1 57 ? -19.385 42.358 -8.766 1.00 12.24 57 LEU C C 1
ATOM 3403 O O . LEU C 1 57 ? -18.617 41.447 -9.086 1.00 10.26 57 LEU C O 1
ATOM 3408 N N . GLU C 1 58 ? -20.670 42.133 -8.458 1.00 10.45 58 GLU C N 1
ATOM 3409 C CA . GLU C 1 58 ? -21.219 40.785 -8.580 1.00 10.14 58 GLU C CA 1
ATOM 3410 C C . GLU C 1 58 ? -21.122 40.274 -10.014 1.00 9.67 58 GLU C C 1
ATOM 3411 O O . GLU C 1 58 ? -20.812 39.100 -10.242 1.00 10.11 58 GLU C O 1
ATOM 3417 N N . GLU C 1 59 ? -21.382 41.139 -10.998 1.00 10.65 59 GLU C N 1
ATOM 3418 C CA . GLU C 1 59 ? -21.209 40.713 -12.385 1.00 14.35 59 GLU C CA 1
ATOM 3419 C C . GLU C 1 59 ? -19.758 40.331 -12.661 1.00 11.40 59 GLU C C 1
ATOM 3420 O O . GLU C 1 59 ? -19.490 39.317 -13.317 1.00 11.94 59 GLU C O 1
ATOM 3426 N N . GLU C 1 60 ? -18.812 41.137 -12.174 1.00 11.65 60 GLU C N 1
ATOM 3427 C CA . GLU C 1 60 ? -17.397 40.792 -12.287 1.00 10.40 60 GLU C CA 1
ATOM 3428 C C . GLU C 1 60 ? -17.098 39.454 -11.618 1.00 9.25 60 GLU C C 1
ATOM 3429 O O . GLU C 1 60 ? -16.293 38.670 -12.127 1.00 10.05 60 GLU C O 1
ATOM 3435 N N . ALA C 1 61 ? -17.737 39.179 -10.470 1.00 8.73 61 ALA C N 1
ATOM 3436 C CA . ALA C 1 61 ? -17.556 37.887 -9.811 1.00 9.97 61 ALA C CA 1
ATOM 3437 C C . ALA C 1 61 ? -18.180 36.763 -10.631 1.00 9.19 61 ALA C C 1
ATOM 3438 O O . ALA C 1 61 ? -17.544 35.731 -10.885 1.00 10.13 61 ALA C O 1
ATOM 3440 N N . HIS C 1 62 ? -19.423 36.966 -11.077 1.00 11.76 62 HIS C N 1
ATOM 3441 C CA . HIS C 1 62 ? -20.105 35.985 -11.922 1.00 11.77 62 HIS C CA 1
ATOM 3442 C C . HIS C 1 62 ? -19.335 35.715 -13.217 1.00 10.17 62 HIS C C 1
ATOM 3443 O O . HIS C 1 62 ? -19.162 34.556 -13.623 1.00 11.51 62 HIS C O 1
ATOM 3450 N N . GLU C 1 63 ? -18.873 36.767 -13.881 1.00 10.39 63 GLU C N 1
ATOM 3451 C CA . GLU C 1 63 ? -18.154 36.577 -15.138 1.00 13.54 63 GLU C CA 1
ATOM 3452 C C . GLU C 1 63 ? -16.883 35.746 -14.954 1.00 11.04 63 GLU C C 1
ATOM 3453 O O . GLU C 1 63 ? -16.532 34.960 -15.837 1.00 10.53 63 GLU C O 1
ATOM 3459 N N . SER C 1 64 ? -16.210 35.862 -13.809 1.00 9.63 64 SER C N 1
ATOM 3460 C CA . SER C 1 64 ? -14.916 35.191 -13.645 1.00 13.54 64 SER C CA 1
ATOM 3461 C C . SER C 1 64 ? -15.034 33.682 -13.446 1.00 12.45 64 SER C C 1
ATOM 3462 O O . SER C 1 64 ? -14.037 32.966 -13.634 1.00 9.70 64 SER C O 1
ATOM 3465 N N . ILE C 1 65 ? -16.208 33.190 -13.054 1.00 9.35 65 ILE C N 1
ATOM 3466 C CA . ILE C 1 65 ? -16.438 31.771 -12.819 1.00 12.75 65 ILE C CA 1
ATOM 3467 C C . ILE C 1 65 ? -17.450 31.191 -13.792 1.00 13.89 65 ILE C C 1
ATOM 3468 O O . ILE C 1 65 ? -17.744 29.995 -13.731 1.00 12.93 65 ILE C O 1
ATOM 3473 N N . TYR C 1 66 ? -17.942 32.013 -14.720 1.00 12.51 66 TYR C N 1
ATOM 3474 C CA . TYR C 1 66 ? -18.968 31.625 -15.682 1.00 17.20 66 TYR C CA 1
ATOM 3475 C C . TYR C 1 66 ? -18.549 30.427 -16.527 1.00 16.74 66 TYR C C 1
ATOM 3476 O O . TYR C 1 66 ? -19.361 29.536 -16.802 1.00 16.78 66 TYR C O 1
ATOM 3485 N N . SER C 1 67 ? -17.290 30.382 -16.946 1.00 16.80 67 SER C N 1
ATOM 3486 C CA . SER C 1 67 ? -16.827 29.289 -17.794 1.00 15.23 67 SER C CA 1
ATOM 3487 C C . SER C 1 67 ? -16.526 28.022 -17.010 1.00 17.38 67 SER C C 1
ATOM 3488 O O . SER C 1 67 ? -16.143 27.018 -17.618 1.00 13.85 67 SER C O 1
ATOM 3491 N N . CYS C 1 68 ? -16.674 28.050 -15.687 1.00 14.75 68 CYS C N 1
ATOM 3492 C CA . CYS C 1 68 ? -16.303 26.973 -14.779 1.00 13.04 68 CYS C CA 1
ATOM 3493 C C . CYS C 1 68 ? -14.796 26.791 -14.665 1.00 14.33 68 CYS C C 1
ATOM 3494 O O . CYS C 1 68 ? -14.341 25.773 -14.126 1.00 17.40 68 CYS C O 1
ATOM 3497 N N . SER C 1 69 ? -14.010 27.738 -15.173 1.00 14.38 69 SER C N 1
ATOM 3498 C CA . SER C 1 69 ? -12.585 27.840 -14.882 1.00 16.82 69 SER C CA 1
ATOM 3499 C C . SER C 1 69 ? -12.325 29.265 -14.429 1.00 17.66 69 SER C C 1
ATOM 3500 O O . SER C 1 69 ? -12.596 30.205 -15.180 1.00 15.78 69 SER C O 1
ATOM 3503 N N . TYR C 1 70 ? -11.796 29.423 -13.216 1.00 14.52 70 TYR C N 1
ATOM 3504 C CA . TYR C 1 70 ? -11.615 30.757 -12.652 1.00 13.85 70 TYR C CA 1
ATOM 3505 C C . TYR C 1 70 ? -10.779 31.636 -13.574 1.00 15.21 70 TYR C C 1
ATOM 3506 O O . TYR C 1 70 ? -9.661 31.276 -13.957 1.00 13.78 70 TYR C O 1
ATOM 3515 N N . ASN C 1 71 ? -11.324 32.803 -13.907 1.00 10.11 71 ASN C N 1
ATOM 3516 C CA . ASN C 1 71 ? -10.660 33.754 -14.794 1.00 10.88 71 ASN C CA 1
ATOM 3517 C C . ASN C 1 71 ? -10.991 35.168 -14.352 1.00 10.60 71 ASN C C 1
ATOM 3518 O O . ASN C 1 71 ? -11.924 35.796 -14.861 1.00 10.40 71 ASN C O 1
ATOM 3523 N N . PRO C 1 72 ? -10.245 35.707 -13.396 1.00 11.11 72 PRO C N 1
ATOM 3524 C CA . PRO C 1 72 ? -10.576 37.038 -12.878 1.00 10.52 72 PRO C CA 1
ATOM 3525 C C . PRO C 1 72 ? -10.404 38.095 -13.954 1.00 12.62 72 PRO C C 1
ATOM 3526 O O . PRO C 1 72 ? -9.548 37.985 -14.836 1.00 11.65 72 PRO C O 1
ATOM 3530 N N . LEU C 1 73 ? -11.246 39.128 -13.880 1.00 13.32 73 LEU C N 1
ATOM 3531 C CA . LEU C 1 73 ? -11.116 40.265 -14.784 1.00 12.65 73 LEU C CA 1
ATOM 3532 C C . LEU C 1 73 ? -9.934 41.154 -14.428 1.00 13.50 73 LEU C C 1
ATOM 3533 O O . LEU C 1 73 ? -9.489 41.934 -15.276 1.00 13.31 73 LEU C O 1
ATOM 3538 N N . LEU C 1 74 ? -9.439 41.056 -13.191 1.00 10.98 74 LEU C N 1
ATOM 3539 C CA . LEU C 1 74 ? -8.284 41.789 -12.675 1.00 12.54 74 LEU C CA 1
ATOM 3540 C C . LEU C 1 74 ? -8.528 43.288 -12.564 1.00 14.32 74 LEU C C 1
ATOM 3541 O O . LEU C 1 74 ? -7.572 44.055 -12.482 1.00 11.65 74 LEU C O 1
ATOM 3546 N N . LEU C 1 75 ? -9.792 43.730 -12.556 1.00 12.67 75 LEU C N 1
ATOM 3547 C CA . LEU C 1 75 ? -10.081 45.147 -12.341 1.00 14.36 75 LEU C CA 1
ATOM 3548 C C . LEU C 1 75 ? -10.083 45.502 -10.865 1.00 15.66 75 LEU C C 1
ATOM 3549 O O . LEU C 1 75 ? -9.834 46.658 -10.502 1.00 16.37 75 LEU C O 1
ATOM 3554 N N . HIS C 1 76 ? -10.344 44.520 -10.009 1.00 12.47 76 HIS C N 1
ATOM 3555 C CA . HIS C 1 76 ? -10.604 44.754 -8.603 1.00 11.62 76 HIS C CA 1
ATOM 3556 C C . HIS C 1 76 ? -10.040 43.590 -7.810 1.00 12.31 76 HIS C C 1
ATOM 3557 O O . HIS C 1 76 ? -9.935 42.480 -8.339 1.00 11.89 76 HIS C O 1
ATOM 3564 N N . PRO C 1 77 ? -9.671 43.804 -6.551 1.00 11.43 77 PRO C N 1
ATOM 3565 C CA . PRO C 1 77 ? -9.305 42.674 -5.694 1.00 10.61 77 PRO C CA 1
ATOM 3566 C C . PRO C 1 77 ? -10.406 41.625 -5.681 1.00 10.99 77 PRO C C 1
ATOM 3567 O O . PRO C 1 77 ? -11.594 41.942 -5.687 1.00 9.10 77 PRO C O 1
ATOM 3571 N N . GLN C 1 78 ? -10.003 40.361 -5.645 1.00 10.84 78 GLN C N 1
ATOM 3572 C CA . GLN C 1 78 ? -10.974 39.289 -5.766 1.00 8.99 78 GLN C CA 1
ATOM 3573 C C . GLN C 1 78 ? -10.502 38.097 -4.957 1.00 11.52 78 GLN C C 1
ATOM 3574 O O . GLN C 1 78 ? -9.331 37.709 -5.034 1.00 12.50 78 GLN C O 1
ATOM 3580 N N . SER C 1 79 ? -11.424 37.530 -4.189 1.00 11.21 79 SER C N 1
ATOM 3581 C CA . SER C 1 79 ? -11.220 36.314 -3.423 1.00 12.40 79 SER C CA 1
ATOM 3582 C C . SER C 1 79 ? -11.959 35.174 -4.104 1.00 11.69 79 SER C C 1
ATOM 3583 O O . SER C 1 79 ? -13.042 35.371 -4.666 1.00 10.72 79 SER C O 1
ATOM 3586 N N . TYR C 1 80 ? -11.380 33.976 -4.038 1.00 11.83 80 TYR C N 1
ATOM 3587 C CA . TYR C 1 80 ? -11.908 32.849 -4.794 1.00 10.74 80 TYR C CA 1
ATOM 3588 C C . TYR C 1 80 ? -11.575 31.545 -4.091 1.00 12.31 80 TYR C C 1
ATOM 3589 O O . TYR C 1 80 ? -10.459 31.381 -3.601 1.00 13.75 80 TYR C O 1
ATOM 3598 N N . SER C 1 81 ? -12.520 30.602 -4.106 1.00 12.14 81 SER C N 1
ATOM 3599 C CA . SER C 1 81 ? -12.245 29.235 -3.672 1.00 12.13 81 SER C CA 1
ATOM 3600 C C . SER C 1 81 ? -13.092 28.273 -4.490 1.00 13.16 81 SER C C 1
ATOM 3601 O O . SER C 1 81 ? -14.194 28.615 -4.923 1.00 11.99 81 SER C O 1
ATOM 3604 N N . LYS C 1 82 ? -12.566 27.067 -4.687 1.00 12.57 82 LYS C N 1
ATOM 3605 C CA . LYS C 1 82 ? -13.292 25.958 -5.294 1.00 17.57 82 LYS C CA 1
ATOM 3606 C C . LYS C 1 82 ? -13.587 24.938 -4.202 1.00 17.40 82 LYS C C 1
ATOM 3607 O O . LYS C 1 82 ? -12.670 24.468 -3.524 1.00 15.39 82 LYS C O 1
ATOM 3613 N N . LEU C 1 83 ? -14.860 24.629 -4.013 1.00 12.03 83 LEU C N 1
ATOM 3614 C CA . LEU C 1 83 ? -15.298 23.684 -3.010 1.00 14.39 83 LEU C CA 1
ATOM 3615 C C . LEU C 1 83 ? -15.944 22.493 -3.695 1.00 18.63 83 LEU C C 1
ATOM 3616 O O . LEU C 1 83 ? -16.423 22.589 -4.824 1.00 12.11 83 LEU C O 1
ATOM 3621 N N . LEU C 1 84 ? -15.953 21.371 -2.988 1.00 16.61 84 LEU C N 1
ATOM 3622 C CA . LEU C 1 84 ? -16.610 20.184 -3.501 1.00 17.35 84 LEU C CA 1
ATOM 3623 C C . LEU C 1 84 ? -18.117 20.358 -3.411 1.00 16.75 84 LEU C C 1
ATOM 3624 O O . LEU C 1 84 ? -18.651 20.725 -2.361 1.00 17.78 84 LEU C O 1
ATOM 3629 N N . SER C 1 85 ? -18.804 20.124 -4.524 1.00 18.76 85 SER C N 1
ATOM 3630 C CA . SER C 1 85 ? -20.253 20.228 -4.527 1.00 17.99 85 SER C CA 1
ATOM 3631 C C . SER C 1 85 ? -20.842 19.115 -3.679 1.00 17.19 85 SER C C 1
ATOM 3632 O O . SER C 1 85 ? -20.439 17.955 -3.790 1.00 19.52 85 SER C O 1
ATOM 3635 N N . VAL C 1 86 ? -21.786 19.462 -2.817 1.00 17.23 86 VAL C N 1
ATOM 3636 C CA . VAL C 1 86 ? -22.414 18.466 -1.964 1.00 18.79 86 VAL C CA 1
ATOM 3637 C C . VAL C 1 86 ? -23.924 18.639 -2.041 1.00 17.34 86 VAL C C 1
ATOM 3638 O O . VAL C 1 86 ? -24.444 19.636 -2.545 1.00 16.91 86 VAL C O 1
ATOM 3642 N N . ASP C 1 87 ? -24.623 17.635 -1.532 1.00 17.20 87 ASP C N 1
ATOM 3643 C CA . ASP C 1 87 ? -26.077 17.624 -1.548 1.00 22.11 87 ASP C CA 1
ATOM 3644 C C . ASP C 1 87 ? -26.593 18.332 -0.296 1.00 19.19 87 ASP C C 1
ATOM 3645 O O . ASP C 1 87 ? -27.130 17.725 0.633 1.00 24.90 87 ASP C O 1
ATOM 3650 N N . LEU C 1 88 ? -26.387 19.644 -0.283 1.00 13.22 88 LEU C N 1
ATOM 3651 C CA . LEU C 1 88 ? -26.814 20.552 0.773 1.00 12.86 88 LEU C CA 1
ATOM 3652 C C . LEU C 1 88 ? -27.195 21.872 0.119 1.00 11.42 88 LEU C C 1
ATOM 3653 O O . LEU C 1 88 ? -26.809 22.125 -1.024 1.00 13.12 88 LEU C O 1
ATOM 3658 N N . PRO C 1 89 ? -27.946 22.734 0.809 1.00 11.00 89 PRO C N 1
ATOM 3659 C CA . PRO C 1 89 ? -28.375 23.998 0.181 1.00 13.26 89 PRO C CA 1
ATOM 3660 C C . PRO C 1 89 ? -27.215 24.924 -0.171 1.00 12.47 89 PRO C C 1
ATOM 3661 O O . PRO C 1 89 ? -26.105 24.815 0.359 1.00 13.66 89 PRO C O 1
ATOM 3665 N N . ASP C 1 90 ? -27.496 25.869 -1.083 1.00 13.30 90 ASP C N 1
ATOM 3666 C CA . ASP C 1 90 ? -26.469 26.821 -1.508 1.00 13.47 90 ASP C CA 1
ATOM 3667 C C . ASP C 1 90 ? -25.946 27.660 -0.345 1.00 10.30 90 ASP C C 1
ATOM 3668 O O . ASP C 1 90 ? -24.777 28.057 -0.353 1.00 10.50 90 ASP C O 1
ATOM 3673 N N . THR C 1 91 ? -26.787 27.971 0.648 1.00 10.87 91 THR C N 1
ATOM 3674 C CA . THR C 1 91 ? -26.292 28.746 1.792 1.00 10.21 91 THR C CA 1
ATOM 3675 C C . THR C 1 91 ? -25.189 28.007 2.526 1.00 10.90 91 THR C C 1
ATOM 3676 O O . THR C 1 91 ? -24.304 28.644 3.113 1.00 10.93 91 THR C O 1
ATOM 3680 N N . ASP C 1 92 ? -25.231 26.667 2.520 1.00 11.27 92 ASP C N 1
ATOM 3681 C CA . ASP C 1 92 ? -24.203 25.893 3.211 1.00 12.16 92 ASP C CA 1
ATOM 3682 C C . ASP C 1 92 ? -22.854 26.056 2.541 1.00 9.87 92 ASP C C 1
ATOM 3683 O O . ASP C 1 92 ? -21.838 26.170 3.227 1.00 9.65 92 ASP C O 1
ATOM 3688 N N . VAL C 1 93 ? -22.818 26.039 1.204 1.00 9.86 93 VAL C N 1
ATOM 3689 C CA . VAL C 1 93 ? -21.523 26.156 0.551 1.00 11.21 93 VAL C CA 1
ATOM 3690 C C . VAL C 1 93 ? -21.043 27.606 0.558 1.00 11.54 93 VAL C C 1
ATOM 3691 O O . VAL C 1 93 ? -19.838 27.850 0.680 1.00 10.63 93 VAL C O 1
ATOM 3695 N N . VAL C 1 94 ? -21.959 28.583 0.435 1.00 10.26 94 VAL C N 1
ATOM 3696 C CA . VAL C 1 94 ? -21.580 29.986 0.600 1.00 8.99 94 VAL C CA 1
ATOM 3697 C C . VAL C 1 94 ? -21.049 30.219 2.010 1.00 8.92 94 VAL C C 1
ATOM 3698 O O . VAL C 1 94 ? -19.975 30.795 2.200 1.00 9.76 94 VAL C O 1
ATOM 3702 N N . GLY C 1 95 ? -21.797 29.765 3.017 1.00 9.01 95 GLY C N 1
ATOM 3703 C CA . GLY C 1 95 ? -21.333 29.876 4.392 1.00 12.70 95 GLY C CA 1
ATOM 3704 C C . GLY C 1 95 ? -20.019 29.153 4.633 1.00 9.33 95 GLY C C 1
ATOM 3705 O O . GLY C 1 95 ? -19.129 29.683 5.296 1.00 10.59 95 GLY C O 1
ATOM 3706 N N . ALA C 1 96 ? -19.873 27.941 4.083 1.00 8.13 96 ALA C N 1
ATOM 3707 C CA . ALA C 1 96 ? -18.634 27.192 4.275 1.00 9.48 96 ALA C CA 1
ATOM 3708 C C . ALA C 1 96 ? -17.445 27.949 3.706 1.00 9.91 96 ALA C C 1
ATOM 3709 O O . ALA C 1 96 ? -16.384 28.002 4.329 1.00 9.65 96 ALA C O 1
ATOM 3711 N N . THR C 1 97 ? -17.610 28.542 2.518 1.00 7.42 97 THR C N 1
ATOM 3712 C CA . THR C 1 97 ? -16.521 29.298 1.910 1.00 7.13 97 THR C CA 1
ATOM 3713 C C . THR C 1 97 ? -16.119 30.473 2.789 1.00 6.98 97 THR C C 1
ATOM 3714 O O . THR C 1 97 ? -14.930 30.685 3.043 1.00 7.78 97 THR C O 1
ATOM 3718 N N . LEU C 1 98 ? -17.104 31.258 3.240 1.00 7.45 98 LEU C N 1
ATOM 3719 C CA . LEU C 1 98 ? -16.826 32.431 4.075 1.00 9.90 98 LEU C CA 1
ATOM 3720 C C . LEU C 1 98 ? -16.193 32.029 5.404 1.00 8.25 98 LEU C C 1
ATOM 3721 O O . LEU C 1 98 ? -15.217 32.642 5.845 1.00 8.55 98 LEU C O 1
ATOM 3726 N N . GLU C 1 99 ? -16.756 31.023 6.076 1.00 7.76 99 GLU C N 1
ATOM 3727 C CA . GLU C 1 99 ? -16.108 30.539 7.294 1.00 9.64 99 GLU C CA 1
ATOM 3728 C C . GLU C 1 99 ? -14.683 30.091 7.008 1.00 12.06 99 GLU C C 1
ATOM 3729 O O . GLU C 1 99 ? -13.763 30.420 7.761 1.00 9.86 99 GLU C O 1
ATOM 3735 N N . MET C 1 100 ? -14.482 29.348 5.913 1.00 9.49 100 MET C N 1
ATOM 3736 C CA . MET C 1 100 ? -13.139 28.890 5.572 1.00 9.79 100 MET C CA 1
ATOM 3737 C C . MET C 1 100 ? -12.186 30.060 5.369 1.00 10.55 100 MET C C 1
ATOM 3738 O O . MET C 1 100 ? -11.040 30.019 5.831 1.00 8.35 100 MET C O 1
ATOM 3743 N N . TRP C 1 101 ? -12.628 31.112 4.671 1.00 7.16 101 TRP C N 1
ATOM 3744 C CA . TRP C 1 101 ? -11.732 32.249 4.484 1.00 10.85 101 TRP C CA 1
ATOM 3745 C C . TRP C 1 101 ? -11.312 32.843 5.822 1.00 9.69 101 TRP C C 1
ATOM 3746 O O . TRP C 1 101 ? -10.156 33.250 5.990 1.00 10.73 101 TRP C O 1
ATOM 3757 N N . THR C 1 102 ? -12.230 32.897 6.795 1.00 9.18 102 THR C N 1
ATOM 3758 C CA . THR C 1 102 ? -11.823 33.403 8.105 1.00 13.07 102 THR C CA 1
ATOM 3759 C C . THR C 1 102 ? -10.997 32.381 8.881 1.00 13.25 102 THR C C 1
ATOM 3760 O O . THR C 1 102 ? -10.119 32.771 9.655 1.00 12.91 102 THR C O 1
ATOM 3764 N N . GLU C 1 103 ? -11.231 31.079 8.684 1.00 12.42 103 GLU C N 1
ATOM 3765 C CA . GLU C 1 103 ? -10.431 30.112 9.434 1.00 16.11 103 GLU C CA 1
ATOM 3766 C C . GLU C 1 103 ? -8.972 30.134 8.995 1.00 13.28 103 GLU C C 1
ATOM 3767 O O . GLU C 1 103 ? -8.078 29.912 9.821 1.00 14.85 103 GLU C O 1
ATOM 3773 N N . PHE C 1 104 ? -8.712 30.369 7.700 1.00 12.21 104 PHE C N 1
ATOM 3774 C CA . PHE C 1 104 ? -7.336 30.549 7.230 1.00 12.00 104 PHE C CA 1
ATOM 3775 C C . PHE C 1 104 ? -6.610 31.564 8.100 1.00 15.30 104 PHE C C 1
ATOM 3776 O O . PHE C 1 104 ? -5.471 31.346 8.522 1.00 14.36 104 PHE C O 1
ATOM 3784 N N . MET C 1 105 ? -7.268 32.697 8.361 1.00 11.07 105 MET C N 1
ATOM 3785 C CA . MET C 1 105 ? -6.697 33.721 9.225 1.00 12.33 105 MET C CA 1
ATOM 3786 C C . MET C 1 105 ? -6.428 33.178 10.624 1.00 17.41 105 MET C C 1
ATOM 3787 O O . MET C 1 105 ? -5.343 33.383 11.184 1.00 17.73 105 MET C O 1
ATOM 3792 N N . ARG C 1 106 ? -7.426 32.514 11.218 1.00 15.02 106 ARG C N 1
ATOM 3793 C CA . ARG C 1 106 ? -7.286 32.009 12.583 1.00 21.17 106 ARG C CA 1
ATOM 3794 C C . ARG C 1 106 ? -6.268 30.886 12.665 1.00 19.67 106 ARG C C 1
ATOM 3795 O O . ARG C 1 106 ? -5.709 30.641 13.734 1.00 22.79 106 ARG C O 1
ATOM 3803 N N . ILE C 1 107 ? -6.044 30.168 11.567 1.00 17.88 107 ILE C N 1
ATOM 3804 C CA . ILE C 1 107 ? -5.058 29.095 11.595 1.00 24.35 107 ILE C CA 1
ATOM 3805 C C . ILE C 1 107 ? -3.651 29.675 11.568 1.00 23.56 107 ILE C C 1
ATOM 3806 O O . ILE C 1 107 ? -2.748 29.190 12.260 1.00 19.96 107 ILE C O 1
ATOM 3811 N N . TYR C 1 108 ? -3.454 30.744 10.796 1.00 17.48 108 TYR C N 1
ATOM 3812 C CA . TYR C 1 108 ? -2.132 31.320 10.606 1.00 18.81 108 TYR C CA 1
ATOM 3813 C C . TYR C 1 108 ? -1.833 32.455 11.580 1.00 20.62 108 TYR C C 1
ATOM 3814 O O . TYR C 1 108 ? -0.696 32.593 12.041 1.00 17.20 108 TYR C O 1
ATOM 3823 N N . GLY C 1 109 ? -2.817 33.294 11.878 1.00 16.63 109 GLY C N 1
ATOM 3824 C CA . GLY C 1 109 ? -2.610 34.376 12.813 1.00 17.84 109 GLY C CA 1
ATOM 3825 C C . GLY C 1 109 ? -2.202 35.686 12.174 1.00 15.99 109 GLY C C 1
ATOM 3826 O O . GLY C 1 109 ? -1.274 35.739 11.358 1.00 15.93 109 GLY C O 1
ATOM 3827 N N . VAL C 1 110 ? -2.892 36.749 12.553 1.00 14.16 110 VAL C N 1
ATOM 3828 C CA . VAL C 1 110 ? -2.576 38.107 12.130 1.00 12.58 110 VAL C CA 1
ATOM 3829 C C . VAL C 1 110 ? -1.549 38.707 13.077 1.00 15.62 110 VAL C C 1
ATOM 3830 O O . VAL C 1 110 ? -1.624 38.521 14.300 1.00 13.54 110 VAL C O 1
ATOM 3834 N N . ASN C 1 111 ? -0.588 39.432 12.512 1.00 16.78 111 ASN C N 1
ATOM 3835 C CA . ASN C 1 111 ? 0.240 40.344 13.292 1.00 20.45 111 ASN C CA 1
ATOM 3836 C C . ASN C 1 111 ? -0.592 41.591 13.565 1.00 18.45 111 ASN C C 1
ATOM 3837 O O . ASN C 1 111 ? -0.819 42.401 12.662 1.00 20.44 111 ASN C O 1
ATOM 3842 N N . THR C 1 112 ? -1.061 41.758 14.801 1.00 16.60 112 THR C N 1
ATOM 3843 C CA . THR C 1 112 ? -1.952 42.881 15.065 1.00 14.82 112 THR C CA 1
ATOM 3844 C C . THR C 1 112 ? -1.213 44.199 15.288 1.00 18.86 112 THR C C 1
ATOM 3845 O O . THR C 1 112 ? -1.868 45.227 15.508 1.00 20.19 112 THR C O 1
ATOM 3849 N N . LYS C 1 113 ? 0.121 44.204 15.215 1.00 18.39 113 LYS C N 1
ATOM 3850 C CA . LYS C 1 113 ? 0.851 45.468 15.219 1.00 20.96 113 LYS C CA 1
ATOM 3851 C C . LYS C 1 113 ? 0.774 46.148 13.860 1.00 21.96 113 LYS C C 1
ATOM 3852 O O . LYS C 1 113 ? 0.592 47.368 13.784 1.00 21.15 113 LYS C O 1
ATOM 3858 N N . THR C 1 114 ? 0.907 45.367 12.785 1.00 17.04 114 THR C N 1
ATOM 3859 C CA . THR C 1 114 ? 0.847 45.866 11.415 1.00 19.19 114 THR C CA 1
ATOM 3860 C C . THR C 1 114 ? -0.490 45.623 10.734 1.00 15.48 114 THR C C 1
ATOM 3861 O O . THR C 1 114 ? -0.845 46.367 9.816 1.00 15.51 114 THR C O 1
ATOM 3865 N N . ASN C 1 115 ? -1.200 44.567 11.127 1.00 13.62 115 ASN C N 1
ATOM 3866 C CA . ASN C 1 115 ? -2.393 44.087 10.422 1.00 15.56 115 ASN C CA 1
ATOM 3867 C C . ASN C 1 115 ? -2.115 43.874 8.936 1.00 17.04 115 ASN C C 1
ATOM 3868 O O . ASN C 1 115 ? -2.968 44.108 8.078 1.00 14.94 115 ASN C O 1
ATOM 3873 N N . SER C 1 116 ? -0.909 43.401 8.627 1.00 15.88 116 SER C N 1
ATOM 3874 C CA . SER C 1 116 ? -0.542 43.200 7.233 1.00 13.01 116 SER C CA 1
ATOM 3875 C C . SER C 1 116 ? -1.242 41.986 6.635 1.00 12.81 116 SER C C 1
ATOM 3876 O O . SER C 1 116 ? -1.477 40.972 7.303 1.00 11.22 116 SER C O 1
ATOM 3879 N N . TYR C 1 117 ? -1.606 42.125 5.366 1.00 11.62 117 TYR C N 1
ATOM 3880 C CA . TYR C 1 117 ? -1.970 41.010 4.511 1.00 14.46 117 TYR C CA 1
ATOM 3881 C C . TYR C 1 117 ? -0.959 39.876 4.634 1.00 16.76 117 TYR C C 1
ATOM 3882 O O . TYR C 1 117 ? 0.244 40.102 4.761 1.00 12.88 117 TYR C O 1
ATOM 3891 N N . ASN C 1 118 ? -1.455 38.645 4.579 1.00 13.52 118 ASN C N 1
ATOM 3892 C CA . ASN C 1 118 ? -0.581 37.503 4.428 1.00 17.22 118 ASN C CA 1
ATOM 3893 C C . ASN C 1 118 ? -1.224 36.626 3.360 1.00 14.46 118 ASN C C 1
ATOM 3894 O O . ASN C 1 118 ? -2.453 36.417 3.391 1.00 15.85 118 ASN C O 1
ATOM 3899 N N . PRO C 1 119 ? -0.446 36.137 2.393 1.00 14.97 119 PRO C N 1
ATOM 3900 C CA . PRO C 1 119 ? -1.011 35.242 1.370 1.00 13.78 119 PRO C CA 1
ATOM 3901 C C . PRO C 1 119 ? -1.754 34.056 1.949 1.00 12.36 119 PRO C C 1
ATOM 3902 O O . PRO C 1 119 ? -2.679 33.539 1.309 1.00 13.38 119 PRO C O 1
ATOM 3906 N N . SER C 1 120 ? -1.390 33.604 3.147 1.00 12.00 120 SER C N 1
ATOM 3907 C CA . SER C 1 120 ? -2.085 32.462 3.733 1.00 13.80 120 SER C CA 1
ATOM 3908 C C . SER C 1 120 ? -3.511 32.794 4.166 1.00 14.78 120 SER C C 1
ATOM 3909 O O . SER C 1 120 ? -4.308 31.874 4.380 1.00 16.71 120 SER C O 1
ATOM 3912 N N . PHE C 1 121 ? -3.868 34.070 4.298 1.00 13.28 121 PHE C N 1
ATOM 3913 C CA . PHE C 1 121 ? -5.275 34.431 4.500 1.00 14.10 121 PHE C CA 1
ATOM 3914 C C . PHE C 1 121 ? -5.646 35.580 3.561 1.00 10.20 121 PHE C C 1
ATOM 3915 O O . PHE C 1 121 ? -6.180 36.611 3.962 1.00 10.90 121 PHE C O 1
ATOM 3923 N N . SER C 1 122 ? -5.402 35.363 2.270 1.00 11.37 122 SER C N 1
ATOM 3924 C CA . SER C 1 122 ? -5.608 36.427 1.296 1.00 12.63 122 SER C CA 1
ATOM 3925 C C . SER C 1 122 ? -7.070 36.837 1.234 1.00 11.14 122 SER C C 1
ATOM 3926 O O . SER C 1 122 ? -7.380 38.028 1.111 1.00 9.70 122 SER C O 1
ATOM 3929 N N . GLN C 1 123 ? -7.982 35.857 1.273 1.00 7.17 123 GLN C N 1
ATOM 3930 C CA . GLN C 1 123 ? -9.402 36.173 1.193 1.00 8.85 123 GLN C CA 1
ATOM 3931 C C . GLN C 1 123 ? -9.839 36.975 2.406 1.00 10.07 123 GLN C C 1
ATOM 3932 O O . GLN C 1 123 ? -10.546 37.978 2.274 1.00 10.37 123 GLN C O 1
ATOM 3938 N N . PHE C 1 124 ? -9.412 36.547 3.604 1.00 9.39 124 PHE C N 1
ATOM 3939 C CA . PHE C 1 124 ? -9.721 37.318 4.800 1.00 10.77 124 PHE C CA 1
ATOM 3940 C C . PHE C 1 124 ? -9.209 38.741 4.670 1.00 8.88 124 PHE C C 1
ATOM 3941 O O . PHE C 1 124 ? -9.901 39.694 5.046 1.00 9.59 124 PHE C O 1
ATOM 3949 N N . ALA C 1 125 ? -7.994 38.906 4.153 1.00 9.46 125 ALA C N 1
ATOM 3950 C CA . ALA C 1 125 ? -7.463 40.257 4.000 1.00 9.87 125 ALA C CA 1
ATOM 3951 C C . ALA C 1 125 ? -8.349 41.083 3.085 1.00 9.85 125 ALA C C 1
ATOM 3952 O O . ALA C 1 125 ? -8.618 42.258 3.358 1.00 8.60 125 ALA C O 1
ATOM 3954 N N . ASN C 1 126 ? -8.812 40.483 1.994 1.00 7.78 126 ASN C N 1
ATOM 3955 C CA . ASN C 1 126 ? -9.687 41.218 1.090 1.00 11.65 126 ASN C CA 1
ATOM 3956 C C . ASN C 1 126 ? -10.999 41.556 1.779 1.00 9.99 126 ASN C C 1
ATOM 3957 O O . ASN C 1 126 ? -11.546 42.642 1.587 1.00 9.34 126 ASN C O 1
ATOM 3962 N N . MET C 1 127 ? -11.503 40.633 2.601 1.00 10.38 127 MET C N 1
ATOM 3963 C CA . MET C 1 127 ? -12.766 40.839 3.304 1.00 10.60 127 MET C CA 1
ATOM 3964 C C . MET C 1 127 ? -12.644 41.908 4.384 1.00 11.81 127 MET C C 1
ATOM 3965 O O . MET C 1 127 ? -13.604 42.648 4.641 1.00 12.58 127 MET C O 1
ATOM 3970 N N . ALA C 1 128 ? -11.475 42.027 5.000 1.00 10.94 128 ALA C N 1
ATOM 3971 C CA . ALA C 1 128 ? -11.269 42.927 6.127 1.00 12.08 128 ALA C CA 1
ATOM 3972 C C . ALA C 1 128 ? -10.704 44.294 5.743 1.00 12.03 128 ALA C C 1
ATOM 3973 O O . ALA C 1 128 ? -10.649 45.182 6.608 1.00 12.47 128 ALA C O 1
ATOM 3975 N N . TYR C 1 129 ? -10.287 44.497 4.488 1.00 10.16 129 TYR C N 1
ATOM 3976 C CA . TYR C 1 129 ? -9.609 45.738 4.125 1.00 9.49 129 TYR C CA 1
ATOM 3977 C C . TYR C 1 129 ? -10.479 46.951 4.471 1.00 10.47 129 TYR C C 1
ATOM 3978 O O . TYR C 1 129 ? -11.600 47.090 3.977 1.00 11.51 129 TYR C O 1
ATOM 3987 N N . SER C 1 130 ? -9.941 47.831 5.321 1.00 10.88 130 SER C N 1
ATOM 3988 C CA . SER C 1 130 ? -10.773 48.748 6.098 1.00 11.21 130 SER C CA 1
ATOM 3989 C C . SER C 1 130 ? -11.458 49.781 5.217 1.00 9.77 130 SER C C 1
ATOM 3990 O O . SER C 1 130 ? -12.615 50.151 5.458 1.00 12.30 130 SER C O 1
ATOM 3993 N N . LYS C 1 131 ? -10.777 50.238 4.186 1.00 9.94 131 LYS C N 1
ATOM 3994 C CA . LYS C 1 131 ? -11.226 51.394 3.437 1.00 14.02 131 LYS C CA 1
ATOM 3995 C C . LYS C 1 131 ? -12.072 51.030 2.227 1.00 12.79 131 LYS C C 1
ATOM 3996 O O . LYS C 1 131 ? -12.626 51.933 1.591 1.00 14.58 131 LYS C O 1
ATOM 4002 N N . ASN C 1 132 ? -12.207 49.741 1.915 1.00 13.09 132 ASN C N 1
ATOM 4003 C CA . ASN C 1 132 ? -13.200 49.304 0.942 1.00 11.95 132 ASN C CA 1
ATOM 4004 C C . ASN C 1 132 ? -14.604 49.579 1.463 1.00 10.85 132 ASN C C 1
ATOM 4005 O O . ASN C 1 132 ? -14.855 49.532 2.672 1.00 11.70 132 ASN C O 1
ATOM 4010 N N . THR C 1 133 ? -15.534 49.852 0.532 1.00 10.63 133 THR C N 1
ATOM 4011 C CA . THR C 1 133 ? -16.943 50.006 0.871 1.00 12.03 133 THR C CA 1
ATOM 4012 C C . THR C 1 133 ? -17.896 49.190 0.003 1.00 14.75 133 THR C C 1
ATOM 4013 O O . THR C 1 133 ? -19.113 49.307 0.191 1.00 12.62 133 THR C O 1
ATOM 4017 N N . LYS C 1 134 ? -17.398 48.387 -0.946 1.00 11.62 134 LYS C N 1
ATOM 4018 C CA . LYS C 1 134 ? -18.287 47.712 -1.884 1.00 13.56 134 LYS C CA 1
ATOM 4019 C C . LYS C 1 134 ? -17.810 46.288 -2.129 1.00 10.30 134 LYS C C 1
ATOM 4020 O O . LYS C 1 134 ? -16.614 46.039 -2.282 1.00 9.80 134 LYS C O 1
ATOM 4026 N N . VAL C 1 135 ? -18.758 45.363 -2.181 1.00 12.50 135 VAL C N 1
ATOM 4027 C CA . VAL C 1 135 ? -18.451 43.970 -2.462 1.00 8.30 135 VAL C CA 1
ATOM 4028 C C . VAL C 1 135 ? -19.519 43.394 -3.385 1.00 10.43 135 VAL C C 1
ATOM 4029 O O . VAL C 1 135 ? -20.672 43.833 -3.397 1.00 10.48 135 VAL C O 1
ATOM 4033 N N . GLY C 1 136 ? -19.123 42.413 -4.185 1.00 9.38 136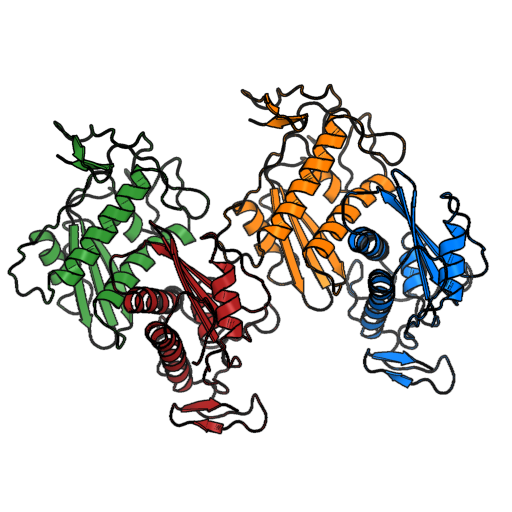 GLY C N 1
ATOM 4034 C CA . GLY C 1 136 ? -20.093 41.668 -4.956 1.00 9.07 136 GLY C CA 1
ATOM 4035 C C . GLY C 1 136 ? -19.599 40.246 -5.046 1.00 9.07 136 GLY C C 1
ATOM 4036 O O . GLY C 1 136 ? -18.414 40.054 -5.295 1.00 8.75 136 GLY C O 1
ATOM 4037 N N . CYS C 1 137 ? -20.459 39.256 -4.815 1.00 7.28 137 CYS C N 1
ATOM 4038 C CA . CYS C 1 137 ? -20.032 37.868 -4.768 1.00 6.96 137 CYS C CA 1
ATOM 4039 C C . CYS C 1 137 ? -20.960 37.007 -5.610 1.00 7.73 137 CYS C C 1
ATOM 4040 O O . CYS C 1 137 ? -22.109 37.362 -5.868 1.00 8.96 137 CYS C O 1
ATOM 4043 N N . SER C 1 138 ? -20.460 35.834 -5.977 1.00 7.87 138 SER C N 1
ATOM 4044 C CA . SER C 1 138 ? -21.178 34.927 -6.852 1.00 8.93 138 SER C CA 1
ATOM 4045 C C . SER C 1 138 ? -20.681 33.519 -6.569 1.00 9.88 138 SER C C 1
ATOM 4046 O O . SER C 1 138 ? -19.614 33.333 -5.984 1.00 10.00 138 SER C O 1
ATOM 4049 N N . TYR C 1 139 ? -21.479 32.525 -6.965 1.00 8.59 139 TYR C N 1
ATOM 4050 C CA . TYR C 1 139 ? -21.052 31.129 -6.902 1.00 9.47 139 TYR C CA 1
ATOM 4051 C C . TYR C 1 139 ? -21.634 30.395 -8.102 1.00 10.18 139 TYR C C 1
ATOM 4052 O O . TYR C 1 139 ? -22.624 30.825 -8.691 1.00 9.54 139 TYR C O 1
ATOM 4061 N N . LYS C 1 140 ? -21.028 29.260 -8.438 1.00 11.44 140 LYS C N 1
ATOM 4062 C CA . LYS C 1 140 ? -21.505 28.485 -9.573 1.00 11.56 140 LYS C CA 1
ATOM 4063 C C . LYS C 1 140 ? -21.184 27.021 -9.356 1.00 11.10 140 LYS C C 1
ATOM 4064 O O . LYS C 1 140 ? -20.052 26.674 -9.021 1.00 13.09 140 LYS C O 1
ATOM 4070 N N . LYS C 1 141 ? -22.176 26.170 -9.574 1.00 14.98 141 LYS C N 1
ATOM 4071 C CA . LYS C 1 141 ? -21.959 24.737 -9.541 1.00 12.76 141 LYS C CA 1
ATOM 4072 C C . LYS C 1 141 ? -21.356 24.299 -10.867 1.00 16.34 141 LYS C C 1
ATOM 4073 O O . LYS C 1 141 ? -21.968 24.464 -11.929 1.00 16.63 141 LYS C O 1
ATOM 4079 N N . CYS C 1 142 ? -20.149 23.763 -10.803 1.00 14.66 142 CYS C N 1
ATOM 4080 C CA . CYS C 1 142 ? -19.412 23.299 -11.967 1.00 17.34 142 CYS C CA 1
ATOM 4081 C C . CYS C 1 142 ? -19.193 21.798 -11.812 1.00 19.90 142 CYS C C 1
ATOM 4082 O O . CYS C 1 142 ? -18.085 21.344 -11.523 1.00 15.13 142 CYS C O 1
ATOM 4085 N N . GLY C 1 143 ? -20.273 21.039 -11.977 1.00 23.60 143 GLY C N 1
ATOM 4086 C CA . GLY C 1 143 ? -20.271 19.603 -11.782 1.00 22.49 143 GLY C CA 1
ATOM 4087 C C . GLY C 1 143 ? -19.965 19.183 -10.361 1.00 22.44 143 GLY C C 1
ATOM 4088 O O . GLY C 1 143 ? -20.734 19.471 -9.432 1.00 22.89 143 GLY C O 1
ATOM 4089 N N . GLY C 1 144 ? -18.833 18.500 -10.183 1.00 15.41 144 GLY C N 1
ATOM 4090 C CA . GLY C 1 144 ? -18.426 18.054 -8.869 1.00 20.40 144 GLY C CA 1
ATOM 4091 C C . GLY C 1 144 ? -17.923 19.154 -7.949 1.00 19.25 144 GLY C C 1
ATOM 4092 O O . GLY C 1 144 ? -17.796 18.911 -6.744 1.00 19.64 144 GLY C O 1
ATOM 4093 N N . ASP C 1 145 ? -17.630 20.341 -8.480 1.00 20.78 145 ASP C N 1
ATOM 4094 C CA . ASP C 1 145 ? -17.119 21.451 -7.694 1.00 17.08 145 ASP C CA 1
ATOM 4095 C C . ASP C 1 145 ? -18.063 22.638 -7.773 1.00 17.78 145 ASP C C 1
ATOM 4096 O O . ASP C 1 145 ? -18.813 22.810 -8.742 1.00 16.84 145 ASP C O 1
ATOM 4101 N N . THR C 1 146 ? -17.992 23.476 -6.742 1.00 14.65 146 THR C N 1
ATOM 4102 C CA . THR C 1 146 ? -18.706 24.744 -6.710 1.00 14.41 146 THR C CA 1
ATOM 4103 C C . THR C 1 146 ? -17.681 25.838 -6.477 1.00 15.30 146 THR C C 1
ATOM 4104 O O . THR C 1 146 ? -16.909 25.778 -5.509 1.00 15.19 146 THR C O 1
ATOM 4108 N N . LEU C 1 147 ? -17.662 26.814 -7.373 1.00 12.03 147 LEU C N 1
ATOM 4109 C CA . LEU C 1 147 ? -16.768 27.951 -7.276 1.00 11.18 147 LEU C CA 1
ATOM 4110 C C . LEU C 1 147 ? -17.498 29.094 -6.586 1.00 12.28 147 LEU C C 1
ATOM 4111 O O . LEU C 1 147 ? -18.672 29.343 -6.858 1.00 9.57 147 LEU C O 1
ATOM 4116 N N . VAL C 1 148 ? -16.795 29.775 -5.687 1.00 9.83 148 VAL C N 1
ATOM 4117 C CA . VAL C 1 148 ? -17.341 30.868 -4.898 1.00 9.65 148 VAL C CA 1
ATOM 4118 C C . VAL C 1 148 ? -16.323 31.995 -4.918 1.00 8.88 148 VAL C C 1
ATOM 4119 O O . VAL C 1 148 ? -15.122 31.761 -4.751 1.00 8.50 148 VAL C O 1
ATOM 4123 N N . THR C 1 149 ? -16.789 33.220 -5.122 1.00 9.69 149 THR C N 1
ATOM 4124 C CA . THR C 1 149 ? -15.807 34.275 -5.298 1.00 7.41 149 THR C CA 1
ATOM 4125 C C . THR C 1 149 ? -16.455 35.605 -4.956 1.00 10.96 149 THR C C 1
ATOM 4126 O O . THR C 1 149 ? -17.654 35.798 -5.171 1.00 10.51 149 THR C O 1
ATOM 4130 N N . CYS C 1 150 ? -15.648 36.507 -4.407 1.00 9.71 150 CYS C N 1
ATOM 4131 C CA . CYS C 1 150 ? -16.081 37.847 -4.047 1.00 11.23 150 CYS C CA 1
ATOM 4132 C C . CYS C 1 150 ? -15.124 38.855 -4.663 1.00 10.51 150 CYS C C 1
ATOM 4133 O O . CYS C 1 150 ? -13.908 38.636 -4.685 1.00 11.93 150 CYS C O 1
ATOM 4136 N N . VAL C 1 151 ? -15.676 39.969 -5.136 1.00 9.61 151 VAL C N 1
ATOM 4137 C CA . VAL C 1 151 ? -14.901 41.040 -5.747 1.00 10.89 151 VAL C CA 1
ATOM 4138 C C . VAL C 1 151 ? -15.121 42.295 -4.918 1.00 10.43 151 VAL C C 1
ATOM 4139 O O . VAL C 1 151 ? -16.248 42.576 -4.499 1.00 8.96 151 VAL C O 1
ATOM 4143 N N . TYR C 1 152 ? -14.049 43.036 -4.681 1.00 9.25 152 TYR C N 1
ATOM 4144 C CA . TYR C 1 152 ? -14.061 44.199 -3.804 1.00 9.40 152 TYR C CA 1
ATOM 4145 C C . TYR C 1 152 ? -13.654 45.434 -4.603 1.00 9.80 152 TYR C C 1
ATOM 4146 O O . TYR C 1 152 ? -12.828 45.348 -5.515 1.00 11.55 152 TYR C O 1
ATOM 4155 N N . GLU C 1 153 ? -14.252 46.583 -4.291 1.00 10.68 153 GLU C N 1
ATOM 4156 C CA . GLU C 1 153 ? -13.870 47.783 -5.023 1.00 8.92 153 GLU C CA 1
ATOM 4157 C C . GLU C 1 153 ? -12.428 48.159 -4.718 1.00 11.89 153 GLU C C 1
ATOM 4158 O O . GLU C 1 153 ? -11.622 48.340 -5.636 1.00 12.16 153 GLU C O 1
ATOM 4164 N N . LEU C 1 154 ? -12.078 48.252 -3.434 1.00 9.80 154 LEU C N 1
ATOM 4165 C CA . LEU C 1 154 ? -10.730 48.618 -3.020 1.00 10.67 154 LEU C CA 1
ATOM 4166 C C . LEU C 1 154 ? -10.114 47.488 -2.210 1.00 11.79 154 LEU C C 1
ATOM 4167 O O . LEU C 1 154 ? -10.825 46.690 -1.601 1.00 11.39 154 LEU C O 1
ATOM 4172 N N . GLY C 1 155 ? -8.783 47.428 -2.215 1.00 12.55 155 GLY C N 1
ATOM 4173 C CA . GLY C 1 155 ? -8.065 46.455 -1.414 1.00 15.46 155 GLY C CA 1
ATOM 4174 C C . GLY C 1 155 ? -6.638 46.891 -1.153 1.00 14.60 155 GLY C C 1
ATOM 4175 O O . GLY C 1 155 ? -6.209 47.979 -1.547 1.00 8.93 155 GLY C O 1
ATOM 4176 N N . VAL C 1 156 ? -5.897 46.007 -0.478 1.00 13.09 156 VAL C N 1
ATOM 4177 C CA . VAL C 1 156 ? -4.485 46.269 -0.235 1.00 13.04 156 VAL C CA 1
ATOM 4178 C C . VAL C 1 156 ? -3.764 46.382 -1.573 1.00 14.52 156 VAL C C 1
ATOM 4179 O O . VAL C 1 156 ? -4.196 45.823 -2.589 1.00 12.15 156 VAL C O 1
ATOM 4183 N N . LYS C 1 157 ? -2.672 47.134 -1.590 1.00 13.66 157 LYS C N 1
ATOM 4184 C CA . LYS C 1 157 ? -1.877 47.285 -2.808 1.00 16.50 157 LYS C CA 1
ATOM 4185 C C . LYS C 1 157 ? -0.502 46.707 -2.509 1.00 15.87 157 LYS C C 1
ATOM 4186 O O . LYS C 1 157 ? 0.315 47.343 -1.836 1.00 17.79 157 LYS C O 1
ATOM 4192 N N . LEU C 1 158 ? -0.270 45.517 -2.994 1.00 14.99 158 LEU C N 1
ATOM 4193 C CA . LEU C 1 158 ? 0.876 44.707 -2.652 1.00 15.86 158 LEU C CA 1
ATOM 4194 C C . LEU C 1 158 ? 1.991 44.882 -3.676 1.00 15.56 158 LEU C C 1
ATOM 4195 O O . LEU C 1 158 ? 1.725 45.003 -4.873 1.00 18.09 158 LEU C O 1
ATOM 4200 N N . PRO C 1 159 ? 3.253 44.855 -3.235 1.00 16.68 159 PRO C N 1
ATOM 4201 C CA . PRO C 1 159 ? 3.653 44.552 -1.851 1.00 16.55 159 PRO C CA 1
ATOM 4202 C C . PRO C 1 159 ? 3.716 45.752 -0.924 1.00 14.62 159 PRO C C 1
ATOM 4203 O O . PRO C 1 159 ? 3.910 45.574 0.270 1.00 18.10 159 PRO C O 1
ATOM 4207 N N . SER C 1 160 ? 3.557 46.960 -1.459 1.00 14.95 160 SER C N 1
ATOM 4208 C CA . SER C 1 160 ? 3.986 48.138 -0.711 1.00 19.29 160 SER C CA 1
ATOM 4209 C C . SER C 1 160 ? 3.030 48.516 0.410 1.00 18.65 160 SER C C 1
ATOM 4210 O O . SER C 1 160 ? 3.475 49.035 1.442 1.00 17.64 160 SER C O 1
ATOM 4213 N N . HIS C 1 161 ? 1.733 48.283 0.239 1.00 14.16 161 HIS C N 1
ATOM 4214 C CA . HIS C 1 161 ? 0.723 48.734 1.193 1.00 15.44 161 HIS C CA 1
ATOM 4215 C C . HIS C 1 161 ? -0.155 47.562 1.605 1.00 12.55 161 HIS C C 1
ATOM 4216 O O . HIS C 1 161 ? -1.330 47.482 1.235 1.00 12.33 161 HIS C O 1
ATOM 4223 N N . PRO C 1 162 ? 0.386 46.653 2.414 1.00 12.69 162 PRO C N 1
ATOM 4224 C CA . PRO C 1 162 ? -0.340 45.453 2.839 1.00 12.50 162 PRO C CA 1
ATOM 4225 C C . PRO C 1 162 ? -1.233 45.634 4.059 1.00 12.38 162 PRO C C 1
ATOM 4226 O O . PRO C 1 162 ? -1.821 44.652 4.519 1.00 14.10 162 PRO C O 1
ATOM 4230 N N . GLN C 1 163 ? -1.354 46.828 4.621 1.00 12.76 163 GLN C N 1
ATOM 4231 C CA . GLN C 1 163 ? -2.062 46.941 5.887 1.00 14.23 163 GLN C CA 1
ATOM 4232 C C . GLN C 1 163 ? -3.559 46.732 5.677 1.00 10.29 163 GLN C C 1
ATOM 4233 O O . GLN C 1 163 ? -4.188 47.445 4.894 1.00 8.37 163 GLN C O 1
ATOM 4239 N N . MET C 1 164 ? -4.133 45.754 6.382 1.00 12.98 164 MET C N 1
ATOM 4240 C CA . MET C 1 164 ? -5.559 45.485 6.223 1.00 13.39 164 MET C CA 1
ATOM 4241 C C . MET C 1 164 ? -6.402 46.538 6.931 1.00 12.29 164 MET C C 1
ATOM 4242 O O . MET C 1 164 ? -7.441 46.961 6.408 1.00 12.15 164 MET C O 1
ATOM 4247 N N . TRP C 1 165 ? -5.970 46.978 8.113 1.00 11.62 165 TRP C N 1
ATOM 4248 C CA . TRP C 1 165 ? -6.664 48.030 8.849 1.00 11.92 165 TRP C CA 1
ATOM 4249 C C . TRP C 1 165 ? -5.683 48.675 9.820 1.00 13.62 165 TRP C C 1
ATOM 4250 O O . TRP C 1 165 ? -4.693 48.064 10.227 1.00 11.91 165 TRP C O 1
ATOM 4261 N N . GLU C 1 166 ? -5.976 49.917 10.192 1.00 13.52 166 GLU C N 1
ATOM 4262 C CA . GLU C 1 166 ? -5.165 50.651 11.153 1.00 14.97 166 GLU C CA 1
ATOM 4263 C C . GLU C 1 166 ? -5.692 50.410 12.560 1.00 17.72 166 GLU C C 1
ATOM 4264 O O . GLU C 1 166 ? -6.901 50.480 12.799 1.00 17.95 166 GLU C O 1
ATOM 4270 N N . ASN C 1 167 ? -4.791 50.112 13.484 1.00 17.78 167 ASN C N 1
ATOM 4271 C CA . ASN C 1 167 ? -5.201 50.061 14.877 1.00 20.10 167 ASN C CA 1
ATOM 4272 C C . ASN C 1 167 ? -5.699 51.437 15.266 1.00 18.46 167 ASN C C 1
ATOM 4273 O O . ASN C 1 167 ? -5.083 52.451 14.927 1.00 17.07 167 ASN C O 1
ATOM 4278 N N . GLY C 1 168 ? -6.843 51.470 15.927 1.00 19.19 168 GLY C N 1
ATOM 4279 C CA . GLY C 1 168 ? -7.428 52.715 16.345 1.00 18.26 168 GLY C CA 1
ATOM 4280 C C . GLY C 1 168 ? -8.719 52.445 17.068 1.00 20.33 168 GLY C C 1
ATOM 4281 O O . GLY C 1 168 ? -9.204 51.308 17.117 1.00 19.87 168 GLY C O 1
ATOM 4282 N N . PRO C 1 169 ? -9.301 53.484 17.655 1.00 24.98 169 PRO C N 1
ATOM 4283 C CA . PRO C 1 169 ? -10.550 53.298 18.394 1.00 21.55 169 PRO C CA 1
ATOM 4284 C C . PRO C 1 169 ? -11.715 53.080 17.450 1.00 20.79 169 PRO C C 1
ATOM 4285 O O . PRO C 1 169 ? -11.776 53.646 16.353 1.00 22.84 169 PRO C O 1
ATOM 4289 N N . THR C 1 170 ? -12.645 52.241 17.895 1.00 21.67 170 THR C N 1
ATOM 4290 C CA . THR C 1 170 ? -13.893 52.044 17.173 1.00 20.79 170 THR C CA 1
ATOM 4291 C C . THR C 1 170 ? -14.583 53.384 16.937 1.00 22.18 170 THR C C 1
ATOM 4292 O O . THR C 1 170 ? -14.579 54.265 17.800 1.00 24.46 170 THR C O 1
ATOM 4296 N N . CYS C 1 171 ? -15.140 53.543 15.738 1.00 22.25 171 CYS C N 1
ATOM 4297 C CA . CYS C 1 171 ? -15.923 54.704 15.294 1.00 24.29 171 CYS C CA 1
ATOM 4298 C C . CYS C 1 171 ? -15.091 55.940 14.976 1.00 24.14 171 CYS C C 1
ATOM 4299 O O . CYS C 1 171 ? -15.674 57.000 14.719 1.00 26.14 171 CYS C O 1
ATOM 4302 N N . VAL C 1 172 ? -13.764 55.848 14.959 1.00 23.58 172 VAL C N 1
ATOM 4303 C CA . VAL C 1 172 ? -12.937 56.900 14.371 1.00 23.90 172 VAL C CA 1
ATOM 4304 C C . VAL C 1 172 ? -12.996 56.730 12.854 1.00 24.41 172 VAL C C 1
ATOM 4305 O O . VAL C 1 172 ? -12.461 55.763 12.308 1.00 21.67 172 VAL C O 1
ATOM 4309 N N . CYS C 1 173 ? -13.667 57.655 12.167 1.00 24.75 173 CYS C N 1
ATOM 4310 C CA . CYS C 1 173 ? -13.974 57.514 10.741 1.00 24.94 173 CYS C CA 1
ATOM 4311 C C . CYS C 1 173 ? -13.542 58.776 10.003 1.00 26.75 173 CYS C C 1
ATOM 4312 O O . CYS C 1 173 ? -14.333 59.710 9.868 1.00 28.50 173 CYS C O 1
ATOM 4315 N N . VAL C 1 174 ? -12.302 58.792 9.502 1.00 23.08 174 VAL C N 1
ATOM 4316 C CA . VAL C 1 174 ? -11.694 60.016 8.985 1.00 27.77 174 VAL C CA 1
ATOM 4317 C C . VAL C 1 174 ? -11.074 59.793 7.612 1.00 25.89 174 VAL C C 1
ATOM 4318 O O . VAL C 1 174 ? -10.616 60.740 6.971 1.00 22.40 174 VAL C O 1
ATOM 4322 N N . ALA C 1 175 ? -11.023 58.542 7.156 1.00 25.16 175 ALA C N 1
ATOM 4323 C CA . ALA C 1 175 ? -10.315 58.263 5.909 1.00 21.99 175 ALA C CA 1
ATOM 4324 C C . ALA C 1 175 ? -11.031 58.866 4.711 1.00 23.20 175 ALA C C 1
ATOM 4325 O O . ALA C 1 175 ? -10.403 59.130 3.681 1.00 25.09 175 ALA C O 1
ATOM 4327 N N . TYR C 1 176 ? -12.336 59.070 4.818 1.00 19.93 176 TYR C N 1
ATOM 4328 C CA . TYR C 1 176 ? -13.125 59.732 3.792 1.00 22.91 176 TYR C CA 1
ATOM 4329 C C . TYR C 1 176 ? -13.792 60.954 4.398 1.00 23.23 176 TYR C C 1
ATOM 4330 O O . TYR C 1 176 ? -14.209 60.923 5.559 1.00 20.42 176 TYR C O 1
ATOM 4339 N N . THR C 1 177 ? -13.911 62.020 3.608 1.00 20.73 177 THR C N 1
ATOM 4340 C CA . THR C 1 177 ? -14.555 63.226 4.113 1.00 30.32 177 THR C CA 1
ATOM 4341 C C . THR C 1 177 ? -16.005 62.936 4.489 1.00 32.40 177 THR C C 1
ATOM 4342 O O . THR C 1 177 ? -16.710 62.194 3.796 1.00 30.10 177 THR C O 1
ATOM 4346 N N . ASP C 1 178 ? -16.435 63.509 5.618 1.00 30.15 178 ASP C N 1
ATOM 4347 C CA . ASP C 1 178 ? -17.822 63.420 6.082 1.00 33.13 178 ASP C CA 1
ATOM 4348 C C . ASP C 1 178 ? -18.232 61.971 6.331 1.00 34.84 178 ASP C C 1
ATOM 4349 O O . ASP C 1 178 ? -19.278 61.506 5.871 1.00 32.64 178 ASP C O 1
ATOM 4354 N N . SER C 1 179 ? -17.385 61.247 7.056 1.00 32.42 179 SER C N 1
ATOM 4355 C CA . SER C 1 179 ? -17.720 59.899 7.486 1.00 32.87 179 SER C CA 1
ATOM 4356 C C . SER C 1 179 ? -18.414 59.938 8.839 1.00 32.83 179 SER C C 1
ATOM 4357 O O . SER C 1 179 ? -18.135 60.796 9.680 1.00 28.50 179 SER C O 1
ATOM 4360 N N . ILE C 1 180 ? -19.329 58.991 9.037 1.00 31.21 180 ILE C N 1
ATOM 4361 C CA . ILE C 1 180 ? -20.012 58.793 10.306 1.00 32.64 180 ILE C CA 1
ATOM 4362 C C . ILE C 1 180 ? -19.921 57.317 10.660 1.00 30.21 180 ILE C C 1
ATOM 4363 O O . ILE C 1 180 ? -19.636 56.471 9.810 1.00 26.06 180 ILE C O 1
ATOM 4368 N N . CYS C 1 181 ? -20.181 57.017 11.932 1.00 28.12 181 CYS C N 1
ATOM 4369 C CA . CYS C 1 181 ? -20.221 55.647 12.437 1.00 31.77 181 CYS C CA 1
ATOM 4370 C C . CYS C 1 181 ? -21.678 55.212 12.573 1.00 31.64 181 CYS C C 1
ATOM 4371 O O . CYS C 1 181 ? -22.453 55.835 13.306 1.00 32.26 181 CYS C O 1
ATOM 4374 N N . ASN C 1 182 ? -22.054 54.151 11.871 1.00 27.25 182 ASN C N 1
ATOM 4375 C CA . ASN C 1 182 ? -23.447 53.725 11.875 1.00 28.67 182 ASN C CA 1
ATOM 4376 C C . ASN C 1 182 ? -23.725 52.932 13.151 1.00 27.53 182 ASN C C 1
ATOM 4377 O O . ASN C 1 182 ? -22.870 52.805 14.031 1.00 24.70 182 ASN C O 1
ATOM 4382 N N . ASP C 1 183 ? -24.926 52.360 13.251 1.00 28.51 183 ASP C N 1
ATOM 4383 C CA . ASP C 1 183 ? -25.283 51.596 14.435 1.00 29.28 183 ASP C CA 1
ATOM 4384 C C . ASP C 1 183 ? -24.656 50.208 14.444 1.00 30.80 183 ASP C C 1
ATOM 4385 O O . ASP C 1 183 ? -24.775 49.495 15.447 1.00 28.85 183 ASP C O 1
ATOM 4390 N N . ASN C 1 184 ? -23.989 49.816 13.361 1.00 27.71 184 ASN C N 1
ATOM 4391 C CA . ASN C 1 184 ? -23.199 48.590 13.305 1.00 30.29 184 ASN C CA 1
ATOM 4392 C C . ASN C 1 184 ? -21.781 48.773 13.823 1.00 25.54 184 ASN C C 1
ATOM 4393 O O . ASN C 1 184 ? -20.962 47.856 13.675 1.00 25.42 184 ASN C O 1
ATOM 4398 N N . ASN C 1 185 ? -21.469 49.944 14.382 1.00 25.07 185 ASN C N 1
ATOM 4399 C CA . ASN C 1 185 ? -20.124 50.311 14.814 1.00 22.64 185 ASN C CA 1
ATOM 4400 C C . ASN C 1 185 ? -19.144 50.420 13.648 1.00 25.97 185 ASN C C 1
ATOM 4401 O O . ASN C 1 185 ? -17.929 50.391 13.853 1.00 19.02 185 ASN C O 1
ATOM 4406 N N . LEU C 1 186 ? -19.644 50.570 12.424 1.00 17.34 186 LEU C N 1
ATOM 4407 C CA . LEU C 1 186 ? -18.797 50.673 11.247 1.00 19.64 186 LEU C CA 1
ATOM 4408 C C . LEU C 1 186 ? -18.928 52.054 10.619 1.00 19.29 186 LEU C C 1
ATOM 4409 O O . LEU C 1 186 ? -19.986 52.685 10.682 1.00 20.90 186 LEU C O 1
ATOM 4414 N N . CYS C 1 187 ? -17.835 52.511 10.012 1.00 19.14 187 CYS C N 1
ATOM 4415 C CA . CYS C 1 187 ? -17.814 53.796 9.327 1.00 20.35 187 CYS C CA 1
ATOM 4416 C C . CYS C 1 187 ? -18.608 53.728 8.033 1.00 24.15 187 CYS C C 1
ATOM 4417 O O . CYS C 1 187 ? -18.636 52.700 7.350 1.00 18.94 187 CYS C O 1
ATOM 4420 N N . GLU C 1 188 ? -19.265 54.838 7.693 1.00 23.35 188 GLU C N 1
ATOM 4421 C CA . GLU C 1 188 ? -19.867 54.969 6.371 1.00 29.04 188 GLU C CA 1
ATOM 4422 C C . GLU C 1 188 ? -19.571 56.352 5.829 1.00 32.15 188 GLU C C 1
ATOM 4423 O O . GLU C 1 188 ? -19.272 57.284 6.579 1.00 28.44 188 GLU C O 1
ATOM 4429 N N . TYR C 1 189 ? -19.691 56.481 4.516 1.00 28.70 189 TYR C N 1
ATOM 4430 C CA . TYR C 1 189 ? -19.668 57.805 3.909 1.00 34.64 189 TYR C CA 1
ATOM 4431 C C . TYR C 1 189 ? -20.396 57.798 2.569 1.00 35.77 189 TYR C C 1
ATOM 4432 O O . TYR C 1 189 ? -20.529 56.771 1.894 1.00 33.43 189 TYR C O 1
ATOM 4441 N N . PHE D 1 3 ? -32.033 8.539 17.091 1.00 21.93 3 PHE D N 1
ATOM 4442 C CA . PHE D 1 3 ? -31.094 9.199 17.988 1.00 16.58 3 PHE D CA 1
ATOM 4443 C C . PHE D 1 3 ? -31.476 8.958 19.439 1.00 21.33 3 PHE D C 1
ATOM 4444 O O . PHE D 1 3 ? -30.717 8.354 20.197 1.00 19.55 3 PHE D O 1
ATOM 4452 N N . GLY D 1 4 ? -32.658 9.440 19.812 1.00 17.80 4 GLY D N 1
ATOM 4453 C CA . GLY D 1 4 ? -33.164 9.227 21.156 1.00 22.53 4 GLY D CA 1
ATOM 4454 C C . GLY D 1 4 ? -32.347 9.892 22.239 1.00 21.97 4 GLY D C 1
ATOM 4455 O O . GLY D 1 4 ? -32.180 9.319 23.321 1.00 20.94 4 GLY D O 1
ATOM 4456 N N . CYS D 1 5 ? -31.825 11.088 21.982 1.00 16.77 5 CYS D N 1
ATOM 4457 C CA . CYS D 1 5 ? -31.034 11.784 22.997 1.00 19.13 5 CYS D CA 1
ATOM 4458 C C . CYS D 1 5 ? -31.990 12.703 23.751 1.00 25.17 5 CYS D C 1
ATOM 4459 O O . CYS D 1 5 ? -32.396 13.756 23.250 1.00 25.78 5 CYS D O 1
ATOM 4462 N N . ASP D 1 6 ? -32.374 12.246 24.950 1.00 31.69 6 ASP D N 1
ATOM 4463 C CA . ASP D 1 6 ? -33.348 12.901 25.823 1.00 33.79 6 ASP D CA 1
ATOM 4464 C C . ASP D 1 6 ? -32.769 14.130 26.521 1.00 31.73 6 ASP D C 1
ATOM 4465 O O . ASP D 1 6 ? -33.521 15.017 26.947 1.00 26.29 6 ASP D O 1
ATOM 4470 N N . GLY D 1 7 ? -31.453 14.175 26.687 1.00 31.77 7 GLY D N 1
ATOM 4471 C CA . GLY D 1 7 ? -30.840 15.099 27.620 1.00 29.88 7 GLY D CA 1
ATOM 4472 C C . GLY D 1 7 ? -31.003 16.557 27.228 1.00 29.49 7 GLY D C 1
ATOM 4473 O O . GLY D 1 7 ? -31.389 16.901 26.110 1.00 28.26 7 GLY D O 1
ATOM 4474 N N . THR D 1 8 ? -30.686 17.428 28.193 1.00 26.58 8 THR D N 1
ATOM 4475 C CA . THR D 1 8 ? -30.674 18.878 28.010 1.00 24.58 8 THR D CA 1
ATOM 4476 C C . THR D 1 8 ? -29.543 19.292 27.078 1.00 26.31 8 THR D C 1
ATOM 4477 O O . THR D 1 8 ? -28.575 19.943 27.496 1.00 21.29 8 THR D O 1
ATOM 4481 N N . LEU D 1 9 ? -29.666 18.932 25.807 1.00 20.35 9 LEU D N 1
ATOM 4482 C CA . LEU D 1 9 ? -28.559 19.048 24.872 1.00 18.28 9 LEU D CA 1
ATOM 4483 C C . LEU D 1 9 ? -28.706 20.222 23.920 1.00 18.51 9 LEU D C 1
ATOM 4484 O O . LEU D 1 9 ? -27.808 20.450 23.110 1.00 18.87 9 LEU D O 1
ATOM 4489 N N . GLU D 1 10 ? -29.806 20.980 24.009 1.00 17.08 10 GLU D N 1
ATOM 4490 C CA . GLU D 1 10 ? -29.982 22.181 23.200 1.00 20.35 10 GLU D CA 1
ATOM 4491 C C . GLU D 1 10 ? -29.792 21.875 21.717 1.00 18.12 10 GLU D C 1
ATOM 4492 O O . GLU D 1 10 ? -29.181 22.648 20.980 1.00 16.99 10 GLU D O 1
ATOM 4498 N N . GLN D 1 11 ? -30.290 20.717 21.288 1.00 14.09 11 GLN D N 1
ATOM 4499 C CA . GLN D 1 11 ? -30.180 20.282 19.905 1.00 15.96 11 GLN D CA 1
ATOM 4500 C C . GLN D 1 11 ? -31.317 19.315 19.616 1.00 14.51 11 GLN D C 1
ATOM 4501 O O . GLN D 1 11 ? -31.685 18.517 20.483 1.00 13.19 11 GLN D O 1
ATOM 4507 N N . ASN D 1 12 ? -31.892 19.393 18.411 1.00 11.25 12 ASN D N 1
ATOM 4508 C CA . ASN D 1 12 ? -32.907 18.417 18.051 1.00 10.36 12 ASN D CA 1
ATOM 4509 C C . ASN D 1 12 ? -32.396 17.547 16.905 1.00 11.26 12 ASN D C 1
ATOM 4510 O O . ASN D 1 12 ? -31.281 17.720 16.415 1.00 9.92 12 ASN D O 1
ATOM 4515 N N . ASP D 1 13 ? -33.203 16.559 16.518 1.00 12.62 13 ASP D N 1
ATOM 4516 C CA . ASP D 1 13 ? -32.692 15.521 15.630 1.00 13.41 13 ASP D CA 1
ATOM 4517 C C . ASP D 1 13 ? -32.384 16.030 14.229 1.00 12.11 13 ASP D C 1
ATOM 4518 O O . ASP D 1 13 ? -31.674 15.347 13.485 1.00 10.95 13 ASP D O 1
ATOM 4523 N N . THR D 1 14 ? -32.893 17.202 13.847 1.00 11.29 14 THR D N 1
ATOM 4524 C CA . THR D 1 14 ? -32.648 17.669 12.484 1.00 15.80 14 THR D CA 1
ATOM 4525 C C . THR D 1 14 ? -31.170 17.979 12.255 1.00 12.03 14 THR D C 1
ATOM 4526 O O . THR D 1 14 ? -30.614 17.628 11.213 1.00 10.69 14 THR D O 1
ATOM 4530 N N . THR D 1 15 ? -30.509 18.633 13.208 1.00 11.27 15 THR D N 1
ATOM 4531 C CA . THR D 1 15 ? -29.081 18.841 13.006 1.00 10.87 15 THR D CA 1
ATOM 4532 C C . THR D 1 15 ? -28.290 17.565 13.278 1.00 9.01 15 THR D C 1
ATOM 4533 O O . THR D 1 15 ? -27.267 17.341 12.632 1.00 7.72 15 THR D O 1
ATOM 4537 N N . ARG D 1 16 ? -28.741 16.718 14.209 1.00 9.17 16 ARG D N 1
ATOM 4538 C CA . ARG D 1 16 ? -28.046 15.448 14.427 1.00 9.48 16 ARG D CA 1
ATOM 4539 C C . ARG D 1 16 ? -27.969 14.649 13.134 1.00 11.24 16 ARG D C 1
ATOM 4540 O O . ARG D 1 16 ? -26.944 14.028 12.834 1.00 9.82 16 ARG D O 1
ATOM 4548 N N . GLU D 1 17 ? -29.055 14.657 12.361 1.00 9.20 17 GLU D N 1
ATOM 4549 C CA . GLU D 1 17 ? -29.079 13.931 11.101 1.00 14.58 17 GLU D CA 1
ATOM 4550 C C . GLU D 1 17 ? -28.128 14.556 10.084 1.00 12.36 17 GLU D C 1
ATOM 4551 O O . GLU D 1 17 ? -27.431 13.836 9.361 1.00 13.47 17 GLU D O 1
ATOM 4557 N N . VAL D 1 18 ? -28.064 15.890 10.018 1.00 10.89 18 VAL D N 1
ATOM 4558 C CA . VAL D 1 18 ? -27.101 16.507 9.110 1.00 11.45 18 VAL D CA 1
ATOM 4559 C C . VAL D 1 18 ? -25.686 16.063 9.474 1.00 10.78 18 VAL D C 1
ATOM 4560 O O . VAL D 1 18 ? -24.925 15.620 8.609 1.00 10.42 18 VAL D O 1
ATOM 4564 N N . PHE D 1 19 ? -25.329 16.145 10.766 1.00 8.43 19 PHE D N 1
ATOM 4565 C CA . PHE D 1 19 ? -24.036 1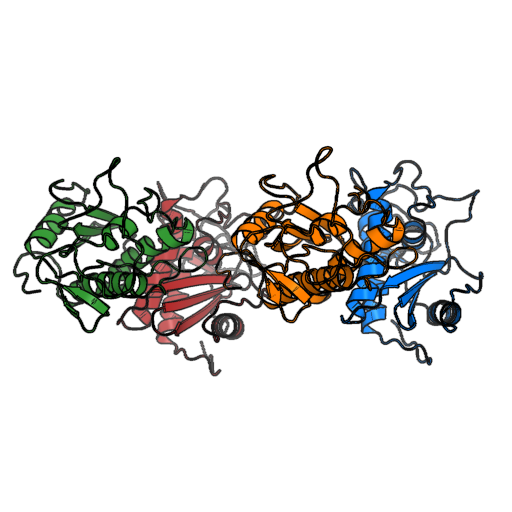5.655 11.245 1.00 10.72 19 PHE D CA 1
ATOM 4566 C C . PHE D 1 19 ? -23.792 14.205 10.822 1.00 10.28 19 PHE D C 1
ATOM 4567 O O . PHE D 1 19 ? -22.754 13.880 10.233 1.00 8.60 19 PHE D O 1
ATOM 4575 N N . LEU D 1 20 ? -24.732 13.309 11.159 1.00 8.70 20 LEU D N 1
ATOM 4576 C CA . LEU D 1 20 ? -24.502 11.879 10.955 1.00 9.76 20 LEU D CA 1
ATOM 4577 C C . LEU D 1 20 ? -24.444 11.546 9.472 1.00 9.35 20 LEU D C 1
ATOM 4578 O O . LEU D 1 20 ? -23.500 10.910 9.007 1.00 9.57 20 LEU D O 1
ATOM 4583 N N . ARG D 1 21 ? -25.440 11.983 8.709 1.00 10.71 21 ARG D N 1
ATOM 4584 C CA . ARG D 1 21 ? -25.471 11.693 7.277 1.00 9.81 21 ARG D CA 1
ATOM 4585 C C . ARG D 1 21 ? -24.225 12.203 6.558 1.00 12.07 21 ARG D C 1
ATOM 4586 O O . ARG D 1 21 ? -23.675 11.503 5.696 1.00 7.58 21 ARG D O 1
ATOM 4594 N N . PHE D 1 22 ? -23.787 13.426 6.888 1.00 11.64 22 PHE D N 1
ATOM 4595 C CA . PHE D 1 22 ? -22.584 13.972 6.266 1.00 12.81 22 PHE D CA 1
ATOM 4596 C C . PHE D 1 22 ? -21.388 13.058 6.490 1.00 10.57 22 PHE D C 1
ATOM 4597 O O . PHE D 1 22 ? -20.690 12.686 5.537 1.00 10.63 22 PHE D O 1
ATOM 4605 N N . HIS D 1 23 ? -21.131 12.702 7.753 1.00 8.39 23 HIS D N 1
ATOM 4606 C CA . HIS D 1 23 ? -20.048 11.783 8.095 1.00 10.53 23 HIS D CA 1
ATOM 4607 C C . HIS D 1 23 ? -20.119 10.509 7.266 1.00 9.87 23 HIS D C 1
ATOM 4608 O O . HIS D 1 23 ? -19.143 10.101 6.640 1.00 9.42 23 HIS D O 1
ATOM 4615 N N . ASN D 1 24 ? -21.275 9.854 7.267 1.00 11.02 24 ASN D N 1
ATOM 4616 C CA . ASN D 1 24 ? -21.357 8.568 6.595 1.00 11.27 24 ASN D CA 1
ATOM 4617 C C . ASN D 1 24 ? -21.287 8.710 5.072 1.00 12.13 24 ASN D C 1
ATOM 4618 O O . ASN D 1 24 ? -20.826 7.789 4.389 1.00 10.80 24 ASN D O 1
ATOM 4623 N N . ASP D 1 25 ? -21.723 9.845 4.522 1.00 8.68 25 ASP D N 1
ATOM 4624 C CA . ASP D 1 25 ? -21.538 10.067 3.088 1.00 16.26 25 ASP D CA 1
ATOM 4625 C C . ASP D 1 25 ? -20.058 10.171 2.736 1.00 16.40 25 ASP D C 1
ATOM 4626 O O . ASP D 1 25 ? -19.585 9.511 1.801 1.00 12.98 25 ASP D O 1
ATOM 4631 N N . VAL D 1 26 ? -19.313 11.001 3.478 1.00 10.72 26 VAL D N 1
ATOM 4632 C CA . VAL D 1 26 ? -17.871 11.117 3.252 1.00 12.36 26 VAL D CA 1
ATOM 4633 C C . VAL D 1 26 ? -17.207 9.750 3.375 1.00 12.62 26 VAL D C 1
ATOM 4634 O O . VAL D 1 26 ? -16.404 9.344 2.523 1.00 11.66 26 VAL D O 1
ATOM 4638 N N . ARG D 1 27 ? -17.535 9.023 4.445 1.00 10.42 27 ARG D N 1
ATOM 4639 C CA . ARG D 1 27 ? -16.871 7.753 4.702 1.00 12.36 27 ARG D CA 1
ATOM 4640 C C . ARG D 1 27 ? -17.154 6.743 3.595 1.00 11.99 27 ARG D C 1
ATOM 4641 O O . ARG D 1 27 ? -16.244 6.045 3.136 1.00 12.14 27 ARG D O 1
ATOM 4649 N N . LYS D 1 28 ? -18.402 6.660 3.136 1.00 11.98 28 LYS D N 1
ATOM 4650 C CA . LYS D 1 28 ? -18.690 5.709 2.065 1.00 13.74 28 LYS D CA 1
ATOM 4651 C C . LYS D 1 28 ? -18.069 6.145 0.739 1.00 15.43 28 LYS D C 1
ATOM 4652 O O . LYS D 1 28 ? -17.676 5.291 -0.066 1.00 13.71 28 LYS D O 1
ATOM 4658 N N . PHE D 1 29 ? -17.956 7.454 0.495 1.00 16.13 29 PHE D N 1
ATOM 4659 C CA . PHE D 1 29 ? -17.292 7.919 -0.723 1.00 15.42 29 PHE D CA 1
ATOM 4660 C C . PHE D 1 29 ? -15.807 7.573 -0.708 1.00 14.89 29 PHE D C 1
ATOM 4661 O O . PHE D 1 29 ? -15.232 7.238 -1.751 1.00 14.79 29 PHE D O 1
ATOM 4669 N N . ILE D 1 30 ? -15.172 7.661 0.465 1.00 13.28 30 ILE D N 1
ATOM 4670 C CA . ILE D 1 30 ? -13.803 7.182 0.627 1.00 14.78 30 ILE D CA 1
ATOM 4671 C C . ILE D 1 30 ? -13.742 5.671 0.430 1.00 16.25 30 ILE D C 1
ATOM 4672 O O . ILE D 1 30 ? -12.878 5.160 -0.291 1.00 15.28 30 ILE D O 1
ATOM 4677 N N . ALA D 1 31 ? -14.643 4.934 1.088 1.00 14.75 31 ALA D N 1
ATOM 4678 C CA . ALA D 1 31 ? -14.648 3.479 0.963 1.00 13.21 31 ALA D CA 1
ATOM 4679 C C . ALA D 1 31 ? -14.789 3.047 -0.491 1.00 16.57 31 ALA D C 1
ATOM 4680 O O . ALA D 1 31 ? -14.142 2.088 -0.925 1.00 17.26 31 ALA D O 1
ATOM 4682 N N . LEU D 1 32 ? -15.643 3.729 -1.256 1.00 15.34 32 LEU D N 1
ATOM 4683 C CA . LEU D 1 32 ? -15.805 3.389 -2.662 1.00 18.94 32 LEU D CA 1
ATOM 4684 C C . LEU D 1 32 ? -14.673 3.924 -3.525 1.00 20.13 32 LEU D C 1
ATOM 4685 O O . LEU D 1 32 ? -14.617 3.596 -4.711 1.00 13.78 32 LEU D O 1
ATOM 4690 N N . GLY D 1 33 ? -13.779 4.733 -2.966 1.00 19.65 33 GLY D N 1
ATOM 4691 C CA . GLY D 1 33 ? -12.691 5.267 -3.758 1.00 19.24 33 GLY D CA 1
ATOM 4692 C C . GLY D 1 33 ? -13.067 6.360 -4.731 1.00 20.65 33 GLY D C 1
ATOM 4693 O O . GLY D 1 33 ? -12.407 6.506 -5.765 1.00 17.64 33 GLY D O 1
ATOM 4694 N N . ILE D 1 34 ? -14.094 7.153 -4.426 1.00 16.94 34 ILE D N 1
ATOM 4695 C CA . ILE D 1 34 ? -14.529 8.230 -5.304 1.00 18.58 34 ILE D CA 1
ATOM 4696 C C . ILE D 1 34 ? -14.506 9.598 -4.633 1.00 15.53 34 ILE D C 1
ATOM 4697 O O . ILE D 1 34 ? -14.874 10.582 -5.275 1.00 17.64 34 ILE D O 1
ATOM 4702 N N . TYR D 1 35 ? -14.089 9.697 -3.373 1.00 19.21 35 TYR D N 1
ATOM 4703 C CA . TYR D 1 35 ? -14.095 10.994 -2.694 1.00 19.82 35 TYR D CA 1
ATOM 4704 C C . TYR D 1 35 ? -12.915 11.837 -3.170 1.00 19.19 35 TYR D C 1
ATOM 4705 O O . TYR D 1 35 ? -11.769 11.387 -3.075 1.00 17.71 35 TYR D O 1
ATOM 4714 N N . PRO D 1 36 ? -13.148 13.042 -3.685 1.00 17.66 36 PRO D N 1
ATOM 4715 C CA . PRO D 1 36 ? -12.056 13.830 -4.275 1.00 18.61 36 PRO D CA 1
ATOM 4716 C C . PRO D 1 36 ? -10.982 14.226 -3.267 1.00 22.36 36 PRO D C 1
ATOM 4717 O O . PRO D 1 36 ? -11.272 14.724 -2.176 1.00 21.72 36 PRO D O 1
ATOM 4721 N N . ASN D 1 37 ? -9.731 14.009 -3.654 1.00 21.83 37 ASN D N 1
ATOM 4722 C CA . ASN D 1 37 ? -8.572 14.521 -2.934 1.00 21.75 37 ASN D CA 1
ATOM 4723 C C . ASN D 1 37 ? -8.244 15.916 -3.465 1.00 23.95 37 ASN D C 1
ATOM 4724 O O . ASN D 1 37 ? -8.970 16.469 -4.292 1.00 25.27 37 ASN D O 1
ATOM 4729 N N . LYS D 1 38 ? -7.139 16.504 -3.002 1.00 24.72 38 LYS D N 1
ATOM 4730 C CA . LYS D 1 38 ? -6.629 17.698 -3.665 1.00 25.68 38 LYS D CA 1
ATOM 4731 C C . LYS D 1 38 ? -6.446 17.428 -5.153 1.00 20.70 38 LYS D C 1
ATOM 4732 O O . LYS D 1 38 ? -6.940 18.174 -6.005 1.00 21.49 38 LYS D O 1
ATOM 4738 N N . VAL D 1 39 ? -5.776 16.334 -5.479 1.00 24.43 39 VAL D N 1
ATOM 4739 C CA . VAL D 1 39 ? -5.725 15.820 -6.839 1.00 25.24 39 VAL D CA 1
ATOM 4740 C C . VAL D 1 39 ? -6.052 14.334 -6.791 1.00 20.13 39 VAL D C 1
ATOM 4741 O O . VAL D 1 39 ? -5.596 13.612 -5.896 1.00 23.65 39 VAL D O 1
ATOM 4745 N N . GLY D 1 40 ? -6.849 13.878 -7.751 1.00 23.17 40 GLY D N 1
ATOM 4746 C CA . GLY D 1 40 ? -7.275 12.491 -7.753 1.00 26.53 40 GLY D CA 1
ATOM 4747 C C . GLY D 1 40 ? -8.362 12.255 -6.718 1.00 25.21 40 GLY D C 1
ATOM 4748 O O . GLY D 1 40 ? -9.087 13.170 -6.326 1.00 21.98 40 GLY D O 1
ATOM 4749 N N . VAL D 1 41 ? -8.454 11.011 -6.249 1.00 21.83 41 VAL D N 1
ATOM 4750 C CA . VAL D 1 41 ? -9.503 10.611 -5.324 1.00 22.73 41 VAL D CA 1
ATOM 4751 C C . VAL D 1 41 ? -8.866 9.971 -4.099 1.00 23.24 41 VAL D C 1
ATOM 4752 O O . VAL D 1 41 ? -7.671 9.670 -4.067 1.00 24.01 41 VAL D O 1
ATOM 4756 N N . LEU D 1 42 ? -9.687 9.794 -3.072 1.00 19.79 42 LEU D N 1
ATOM 4757 C CA . LEU D 1 42 ? -9.330 9.053 -1.875 1.00 18.62 42 LEU D CA 1
ATOM 4758 C C . LEU D 1 42 ? -9.920 7.653 -1.945 1.00 19.51 42 LEU D C 1
ATOM 4759 O O . LEU D 1 42 ? -11.005 7.446 -2.490 1.00 19.51 42 LEU D O 1
ATOM 4764 N N . GLY D 1 43 ? -9.219 6.703 -1.343 1.00 20.08 43 GLY D N 1
ATOM 4765 C CA . GLY D 1 43 ? -9.683 5.341 -1.283 1.00 18.57 43 GLY D CA 1
ATOM 4766 C C . GLY D 1 43 ? -9.439 4.618 -2.592 1.00 22.36 43 GLY D C 1
ATOM 4767 O O . GLY D 1 43 ? -8.761 5.129 -3.485 1.00 20.01 43 GLY D O 1
ATOM 4768 N N . PRO D 1 44 ? -10.037 3.432 -2.760 1.00 22.79 44 PRO D N 1
ATOM 4769 C CA . PRO D 1 44 ? -10.953 2.766 -1.821 1.00 20.37 44 PRO D CA 1
ATOM 4770 C C . PRO D 1 44 ? -10.290 2.337 -0.516 1.00 18.24 44 PRO D C 1
ATOM 4771 O O . PRO D 1 44 ? -9.070 2.238 -0.443 1.00 15.55 44 PRO D O 1
ATOM 4775 N N . ALA D 1 45 ? -11.107 2.108 0.508 1.00 17.26 45 ALA D N 1
ATOM 4776 C CA . ALA D 1 45 ? -10.647 1.757 1.838 1.00 20.29 45 ALA D CA 1
ATOM 4777 C C . ALA D 1 45 ? -11.313 0.460 2.267 1.00 23.42 45 ALA D C 1
ATOM 4778 O O . ALA D 1 45 ? -12.459 0.191 1.896 1.00 21.71 45 ALA D O 1
ATOM 4780 N N . LYS D 1 46 ? -10.567 -0.306 2.977 1.00 20.30 46 LYS D N 1
ATOM 4781 C CA . LYS D 1 46 ? -11.129 -1.433 3.577 1.00 23.78 46 LYS D CA 1
ATOM 4782 C C . LYS D 1 46 ? -11.409 -1.012 5.006 1.00 20.80 46 LYS D C 1
ATOM 4783 O O . LYS D 1 46 ? -10.947 -0.024 5.519 1.00 37.32 46 LYS D O 1
ATOM 4789 N N . ASN D 1 47 ? -12.232 -1.724 5.648 1.00 26.45 47 ASN D N 1
ATOM 4790 C CA . ASN D 1 47 ? -12.438 -1.470 7.085 1.00 22.39 47 ASN D CA 1
ATOM 4791 C C . ASN D 1 47 ? -13.051 -0.117 7.491 1.00 14.61 47 ASN D C 1
ATOM 4792 O O . ASN D 1 47 ? -12.918 0.313 8.637 1.00 14.25 47 ASN D O 1
ATOM 4797 N N . MET D 1 48 ? -13.716 0.540 6.550 1.00 12.71 48 MET D N 1
ATOM 4798 C CA . MET D 1 48 ? -14.387 1.824 6.765 1.00 14.22 48 MET D CA 1
ATOM 4799 C C . MET D 1 48 ? -15.766 1.567 7.357 1.00 13.63 48 MET D C 1
ATOM 4800 O O . MET D 1 48 ? -16.680 1.132 6.645 1.00 15.11 48 MET D O 1
ATOM 4805 N N . TYR D 1 49 ? -15.922 1.844 8.645 1.00 12.33 49 TYR D N 1
ATOM 4806 C CA . TYR D 1 49 ? -17.147 1.500 9.361 1.00 12.38 49 TYR D CA 1
ATOM 4807 C C . TYR D 1 49 ? -18.166 2.624 9.351 1.00 12.00 49 TYR D C 1
ATOM 4808 O O . TYR D 1 49 ? -17.816 3.808 9.420 1.00 10.69 49 TYR D O 1
ATOM 4817 N N . GLN D 1 50 ? -19.441 2.243 9.263 1.00 11.73 50 GLN D N 1
ATOM 4818 C CA . GLN D 1 50 ? -20.514 3.222 9.361 1.00 11.74 50 GLN D CA 1
ATOM 4819 C C . GLN D 1 50 ? -20.543 3.800 10.767 1.00 10.72 50 GLN D C 1
ATOM 4820 O O . GLN D 1 50 ? -20.315 3.090 11.745 1.00 12.87 50 GLN D O 1
ATOM 4826 N N . LEU D 1 51 ? -20.816 5.100 10.870 1.00 10.70 51 LEU D N 1
ATOM 4827 C CA . LEU D 1 51 ? -20.935 5.736 12.171 1.00 10.63 51 LEU D CA 1
ATOM 4828 C C . LEU D 1 51 ? -22.368 5.635 12.654 1.00 10.04 51 LEU D C 1
ATOM 4829 O O . LEU D 1 51 ? -23.303 5.743 11.864 1.00 11.28 51 LEU D O 1
ATOM 4834 N N . LYS D 1 52 ? -22.526 5.395 13.949 1.00 9.38 52 LYS D N 1
ATOM 4835 C CA . LYS D 1 52 ? -23.799 5.518 14.641 1.00 12.92 52 LYS D CA 1
ATOM 4836 C C . LYS D 1 52 ? -23.712 6.687 15.612 1.00 11.57 52 LYS D C 1
ATOM 4837 O O . LYS D 1 52 ? -22.630 7.023 16.094 1.00 11.47 52 LYS D O 1
ATOM 4843 N N . TRP D 1 53 ? -24.852 7.310 15.894 1.00 10.88 53 TRP D N 1
ATOM 4844 C CA . TRP D 1 53 ? -24.885 8.376 16.885 1.00 11.63 53 TRP D CA 1
ATOM 4845 C C . TRP D 1 53 ? -24.687 7.819 18.288 1.00 13.42 53 TRP D C 1
ATOM 4846 O O . TRP D 1 53 ? -25.157 6.729 18.617 1.00 13.51 53 TRP D O 1
ATOM 4857 N N . SER D 1 54 ? -24.001 8.591 19.129 1.00 13.71 54 SER D N 1
ATOM 4858 C CA . SER D 1 54 ? -23.870 8.273 20.548 1.00 16.51 54 SER D CA 1
ATOM 4859 C C . SER D 1 54 ? -24.292 9.497 21.343 1.00 14.36 54 SER D C 1
ATOM 4860 O O . SER D 1 54 ? -23.643 10.545 21.261 1.00 11.00 54 SER D O 1
ATOM 4863 N N . CYS D 1 55 ? -25.377 9.359 22.113 1.00 13.62 55 CYS D N 1
ATOM 4864 C CA . CYS D 1 55 ? -25.826 10.446 22.972 1.00 15.04 55 CYS D CA 1
ATOM 4865 C C . CYS D 1 55 ? -24.786 10.782 24.030 1.00 14.63 55 CYS D C 1
ATOM 4866 O O . CYS D 1 55 ? -24.669 11.943 24.442 1.00 12.41 55 CYS D O 1
ATOM 4869 N N . ASP D 1 56 ? -24.028 9.775 24.474 1.00 15.73 56 ASP D N 1
ATOM 4870 C CA . ASP D 1 56 ? -22.937 10.000 25.417 1.00 16.24 56 ASP D CA 1
ATOM 4871 C C . ASP D 1 56 ? -21.858 10.881 24.810 1.00 13.85 56 ASP D C 1
ATOM 4872 O O . ASP D 1 56 ? -21.373 11.816 25.455 1.00 13.98 56 ASP D O 1
ATOM 4877 N N . LEU D 1 57 ? -21.455 10.588 23.572 1.00 13.21 57 LEU D N 1
ATOM 4878 C CA . LEU D 1 57 ? -20.451 11.430 22.932 1.00 11.54 57 LEU D CA 1
ATOM 4879 C C . LEU D 1 57 ? -21.016 12.816 22.652 1.00 12.72 57 LEU D C 1
ATOM 4880 O O . LEU D 1 57 ? -20.297 13.814 22.762 1.00 13.54 57 LEU D O 1
ATOM 4885 N N . GLU D 1 58 ? -22.308 12.902 22.298 1.00 11.36 58 GLU D N 1
ATOM 4886 C CA . GLU D 1 58 ? -22.923 14.215 22.162 1.00 15.06 58 GLU D CA 1
ATOM 4887 C C . GLU D 1 58 ? -22.892 14.973 23.488 1.00 11.87 58 GLU D C 1
ATOM 4888 O O . GLU D 1 58 ? -22.677 16.189 23.507 1.00 13.25 58 GLU D O 1
ATOM 4894 N N . GLU D 1 59 ? -23.079 14.271 24.608 1.00 13.84 59 GLU D N 1
ATOM 4895 C CA . GLU D 1 59 ? -22.914 14.916 25.914 1.00 14.94 59 GLU D CA 1
ATOM 4896 C C . GLU D 1 59 ? -21.517 15.508 26.049 1.00 15.60 59 GLU D C 1
ATOM 4897 O O . GLU D 1 59 ? -21.358 16.686 26.397 1.00 14.07 59 GLU D O 1
ATOM 4903 N N . GLU D 1 60 ? -20.497 14.699 25.749 1.00 13.98 60 GLU D N 1
ATOM 4904 C CA . GLU D 1 60 ? -19.119 15.173 25.821 1.00 13.61 60 GLU D CA 1
ATOM 4905 C C . GLU D 1 60 ? -18.892 16.361 24.901 1.00 13.07 60 GLU D C 1
ATOM 4906 O O . GLU D 1 60 ? -18.152 17.287 25.248 1.00 13.22 60 GLU D O 1
ATOM 4912 N N . ALA D 1 61 ? -19.490 16.331 23.709 1.00 12.43 61 ALA D N 1
ATOM 4913 C CA . ALA D 1 61 ? -19.391 17.461 22.797 1.00 12.14 61 ALA D CA 1
ATOM 4914 C C . ALA D 1 61 ? -20.070 18.689 23.390 1.00 12.06 61 ALA D C 1
ATOM 4915 O O . ALA D 1 61 ? -19.467 19.763 23.478 1.00 11.23 61 ALA D O 1
ATOM 4917 N N . HIS D 1 62 ? -21.323 18.532 23.820 1.00 11.40 62 HIS D N 1
ATOM 4918 C CA . HIS D 1 62 ? -22.074 19.639 24.392 1.00 15.78 62 HIS D CA 1
ATOM 4919 C C . HIS D 1 62 ? -21.351 20.233 25.597 1.00 13.85 62 HIS D C 1
ATOM 4920 O O . HIS D 1 62 ? -21.221 21.454 25.716 1.00 14.49 62 HIS D O 1
ATOM 4927 N N . GLU D 1 63 ? -20.845 19.381 26.485 1.00 12.48 63 GLU D N 1
ATOM 4928 C CA . GLU D 1 63 ? -20.204 19.885 27.694 1.00 15.02 63 GLU D CA 1
ATOM 4929 C C . GLU D 1 63 ? -18.961 20.715 27.368 1.00 16.38 63 GLU D C 1
ATOM 4930 O O . GLU D 1 63 ? -18.686 21.713 28.035 1.00 15.47 63 GLU D O 1
ATOM 4936 N N . SER D 1 64 ? -18.217 20.344 26.328 1.00 14.69 64 SER D N 1
ATOM 4937 C CA . SER D 1 64 ? -16.971 21.044 26.027 1.00 14.39 64 SER D CA 1
ATOM 4938 C C . SER D 1 64 ? -17.172 22.463 25.486 1.00 15.83 64 SER D C 1
ATOM 4939 O O . SER D 1 64 ? -16.212 23.240 25.464 1.00 21.91 64 SER D O 1
ATOM 4942 N N . ILE D 1 65 ? -18.363 22.827 25.021 1.00 16.31 65 ILE D N 1
ATOM 4943 C CA . ILE D 1 65 ? -18.572 24.144 24.425 1.00 16.13 65 ILE D CA 1
ATOM 4944 C C . ILE D 1 65 ? -19.619 24.942 25.168 1.00 21.04 65 ILE D C 1
ATOM 4945 O O . ILE D 1 65 ? -19.846 26.116 24.845 1.00 18.78 65 ILE D O 1
ATOM 4950 N N . TYR D 1 66 ? -20.225 24.339 26.181 1.00 19.59 66 TYR D N 1
ATOM 4951 C CA . TYR D 1 66 ? -21.347 24.911 26.911 1.00 29.64 66 TYR D CA 1
ATOM 4952 C C . TYR D 1 66 ? -21.035 26.300 27.475 1.00 29.17 66 TYR D C 1
ATOM 4953 O O . TYR D 1 66 ? -21.914 27.167 27.527 1.00 28.02 66 TYR D O 1
ATOM 4962 N N . SER D 1 67 ? -19.792 26.524 27.895 1.00 24.69 67 SER D N 1
ATOM 4963 C CA . SER D 1 67 ? -19.353 27.793 28.471 1.00 30.90 67 SER D CA 1
ATOM 4964 C C . SER D 1 67 ? -18.974 28.831 27.423 1.00 28.74 67 SER D C 1
ATOM 4965 O O . SER D 1 67 ? -18.457 29.898 27.786 1.00 26.76 67 SER D O 1
ATOM 4968 N N . CYS D 1 68 ? -19.168 28.525 26.145 1.00 26.00 68 CYS D N 1
ATOM 4969 C CA . CYS D 1 68 ? -18.772 29.374 25.032 1.00 25.53 68 CYS D CA 1
ATOM 4970 C C . CYS D 1 68 ? -17.270 29.591 24.968 1.00 25.15 68 CYS D C 1
ATOM 4971 O O . CYS D 1 68 ? -16.811 30.487 24.260 1.00 23.75 68 CYS D O 1
ATOM 4974 N N . SER D 1 69 ? -16.495 28.800 25.709 1.00 23.52 69 SER D N 1
ATOM 4975 C CA . SER D 1 69 ? -15.056 28.687 25.525 1.00 25.09 69 SER D CA 1
ATOM 4976 C C . SER D 1 69 ? -14.710 27.211 25.478 1.00 25.54 69 SER D C 1
ATOM 4977 O O . SER D 1 69 ? -15.072 26.455 26.387 1.00 27.42 69 SER D O 1
ATOM 4980 N N . TYR D 1 70 ? -14.016 26.805 24.420 1.00 18.65 70 TYR D N 1
ATOM 4981 C CA . TYR D 1 70 ? -13.750 25.396 24.183 1.00 18.85 70 TYR D CA 1
ATOM 4982 C C . TYR D 1 70 ? -12.927 24.796 25.315 1.00 17.55 70 TYR D C 1
ATOM 4983 O O . TYR D 1 70 ? -11.776 25.186 25.540 1.00 19.72 70 TYR D O 1
ATOM 4992 N N . ASN D 1 71 ? -13.504 23.825 26.011 1.00 16.98 71 ASN D N 1
ATOM 4993 C CA . ASN D 1 71 ? -12.751 23.042 26.987 1.00 18.56 71 ASN D CA 1
ATOM 4994 C C . ASN D 1 71 ? -13.106 21.573 26.833 1.00 13.40 71 ASN D C 1
ATOM 4995 O O . ASN D 1 71 ? -14.070 21.078 27.430 1.00 15.79 71 ASN D O 1
ATOM 5000 N N . PRO D 1 72 ? -12.355 20.849 26.014 1.00 15.93 72 PRO D N 1
ATOM 5001 C CA . PRO D 1 72 ? -12.663 19.437 25.786 1.00 16.39 72 PRO D CA 1
ATOM 5002 C C . PRO D 1 72 ? -12.417 18.601 27.034 1.00 18.76 72 PRO D C 1
ATOM 5003 O O . PRO D 1 72 ? -11.558 18.907 27.868 1.00 14.59 72 PRO D O 1
ATOM 5007 N N . LEU D 1 73 ? -13.199 17.533 27.152 1.00 15.04 73 LEU D N 1
ATOM 5008 C CA . LEU D 1 73 ? -13.045 16.610 28.264 1.00 14.48 73 LEU D CA 1
ATOM 5009 C C . LEU D 1 73 ? -11.844 15.708 28.086 1.00 15.74 73 LEU D C 1
ATOM 5010 O O . LEU D 1 73 ? -11.369 15.130 29.072 1.00 15.26 73 LEU D O 1
ATOM 5015 N N . LEU D 1 74 ? -11.358 15.568 26.851 1.00 10.77 74 LEU D N 1
ATOM 5016 C CA . LEU D 1 74 ? -10.180 14.781 26.523 1.00 14.86 74 LEU D CA 1
ATOM 5017 C C . LEU D 1 74 ? -10.409 13.295 26.750 1.00 16.74 74 LEU D C 1
ATOM 5018 O O . LEU D 1 74 ? -9.456 12.522 26.845 1.00 14.54 74 LEU D O 1
ATOM 5023 N N . LEU D 1 75 ? -11.672 12.880 26.830 1.00 17.33 75 LEU D N 1
ATOM 5024 C CA . LEU D 1 75 ? -11.976 11.463 26.953 1.00 14.98 75 LEU D CA 1
ATOM 5025 C C . LEU D 1 75 ? -11.960 10.767 25.600 1.00 16.13 75 LEU D C 1
ATOM 5026 O O . LEU D 1 75 ? -11.681 9.568 25.532 1.00 17.55 75 LEU D O 1
ATOM 5031 N N . HIS D 1 76 ? -12.232 11.496 24.524 1.00 14.12 76 HIS D N 1
ATOM 5032 C CA . HIS D 1 76 ? -12.340 10.929 23.189 1.00 13.20 76 HIS D CA 1
ATOM 5033 C C . HIS D 1 76 ? -11.806 11.930 22.177 1.00 12.73 76 HIS D C 1
ATOM 5034 O O . HIS D 1 76 ? -11.832 13.138 22.439 1.00 10.77 76 HIS D O 1
ATOM 5041 N N . PRO D 1 77 ? -11.321 11.463 21.015 1.00 14.40 77 PRO D N 1
ATOM 5042 C CA . PRO D 1 77 ? -10.905 12.394 19.952 1.00 13.96 77 PRO D CA 1
ATOM 5043 C C . PRO D 1 77 ? -12.006 13.395 19.653 1.00 13.13 77 PRO D C 1
ATOM 5044 O O . PRO D 1 77 ? -13.191 13.079 19.738 1.00 11.30 77 PRO D O 1
ATOM 5048 N N . GLN D 1 78 ? -11.613 14.619 19.316 1.00 11.42 78 GLN D N 1
ATOM 5049 C CA . GLN D 1 78 ? -12.618 15.663 19.207 1.00 13.73 78 GLN D CA 1
ATOM 5050 C C . GLN D 1 78 ? -12.216 16.681 18.153 1.00 14.95 78 GLN D C 1
ATOM 5051 O O . GLN D 1 78 ? -11.059 17.105 18.084 1.00 13.92 78 GLN D O 1
ATOM 5057 N N . SER D 1 79 ? -13.184 17.055 17.329 1.00 11.64 79 SER D N 1
ATOM 5058 C CA . SER D 1 79 ? -13.000 18.070 16.308 1.00 13.95 79 SER D CA 1
ATOM 5059 C C . SER D 1 79 ? -13.739 19.321 16.743 1.00 12.13 79 SER D C 1
ATOM 5060 O O . SER D 1 79 ? -14.851 19.234 17.270 1.00 9.88 79 SER D O 1
ATOM 5063 N N . TYR D 1 80 ? -13.146 20.483 16.484 1.00 12.29 80 TYR D N 1
ATOM 5064 C CA . TYR D 1 80 ? -13.744 21.722 16.958 1.00 12.04 80 TYR D CA 1
ATOM 5065 C C . TYR D 1 80 ? -13.454 22.862 16.002 1.00 13.92 80 TYR D C 1
ATOM 5066 O O . TYR D 1 80 ? -12.343 22.978 15.479 1.00 11.97 80 TYR D O 1
ATOM 5075 N N . SER D 1 81 ? -14.455 23.713 15.805 1.00 10.85 81 SER D N 1
ATOM 5076 C CA . SER D 1 81 ? -14.291 24.952 15.068 1.00 14.88 81 SER D CA 1
ATOM 5077 C C . SER D 1 81 ? -15.122 26.028 15.745 1.00 14.71 81 SER D C 1
ATOM 5078 O O . SER D 1 81 ? -16.265 25.783 16.144 1.00 12.39 81 SER D O 1
ATOM 5081 N N . LYS D 1 82 ? -14.529 27.209 15.900 1.00 13.79 82 LYS D N 1
ATOM 5082 C CA . LYS D 1 82 ? -15.265 28.404 16.282 1.00 17.53 82 LYS D CA 1
ATOM 5083 C C . LYS D 1 82 ? -15.578 29.179 15.012 1.00 15.59 82 LYS D C 1
ATOM 5084 O O . LYS D 1 82 ? -14.663 29.626 14.310 1.00 15.78 82 LYS D O 1
ATOM 5090 N N . LEU D 1 83 ? -16.858 29.318 14.713 1.00 13.44 83 LEU D N 1
ATOM 5091 C CA . LEU D 1 83 ? -17.292 29.984 13.499 1.00 15.21 83 LEU D CA 1
ATOM 5092 C C . LEU D 1 83 ? -17.783 31.385 13.819 1.00 13.93 83 LEU D C 1
ATOM 5093 O O . LEU D 1 83 ? -18.224 31.664 14.931 1.00 14.40 83 LEU D O 1
ATOM 5098 N N . LEU D 1 84 ? -17.736 32.252 12.819 1.00 13.26 84 LEU D N 1
ATOM 5099 C CA . LEU D 1 84 ? -18.547 33.459 12.866 1.00 13.08 84 LEU D CA 1
ATOM 5100 C C . LEU D 1 84 ? -20.018 33.070 12.788 1.00 14.09 84 LEU D C 1
ATOM 5101 O O . LEU D 1 84 ? -20.404 32.255 11.948 1.00 14.07 84 LEU D O 1
ATOM 5106 N N . SER D 1 85 ? -20.852 33.646 13.647 1.00 12.93 85 SER D N 1
ATOM 5107 C CA . SER D 1 85 ? -22.263 33.299 13.580 1.00 14.06 85 SER D CA 1
ATOM 5108 C C . SER D 1 85 ? -22.884 33.866 12.319 1.00 15.58 85 SER D C 1
ATOM 5109 O O . SER D 1 85 ? -22.487 34.924 11.826 1.00 14.16 85 SER D O 1
ATOM 5112 N N . VAL D 1 86 ? -23.841 33.128 11.774 1.00 13.03 86 VAL D N 1
ATOM 5113 C CA . VAL D 1 86 ? -24.588 33.581 10.613 1.00 20.68 86 VAL D CA 1
ATOM 5114 C C . VAL D 1 86 ? -26.066 33.451 10.929 1.00 19.24 86 VAL D C 1
ATOM 5115 O O . VAL D 1 86 ? -26.488 32.585 11.706 1.00 16.26 86 VAL D O 1
ATOM 5119 N N . ASP D 1 87 ? -26.851 34.341 10.330 1.00 15.34 87 ASP D N 1
ATOM 5120 C CA . ASP D 1 87 ? -28.301 34.330 10.458 1.00 17.67 87 ASP D CA 1
ATOM 5121 C C . ASP D 1 87 ? -28.879 33.329 9.453 1.00 17.99 87 ASP D C 1
ATOM 5122 O O . ASP D 1 87 ? -29.538 33.682 8.472 1.00 20.63 87 ASP D O 1
ATOM 5127 N N . LEU D 1 88 ? -28.597 32.057 9.704 1.00 15.41 88 LEU D N 1
ATOM 5128 C CA . LEU D 1 88 ? -29.091 30.943 8.909 1.00 13.75 88 LEU D CA 1
ATOM 5129 C C . LEU D 1 88 ? -29.594 29.858 9.846 1.00 15.35 88 LEU D C 1
ATOM 5130 O O . LEU D 1 88 ? -29.172 29.789 11.004 1.00 12.35 88 LEU D O 1
ATOM 5135 N N . PRO D 1 89 ? -30.475 28.976 9.363 1.00 12.23 89 PRO D N 1
ATOM 5136 C CA . PRO D 1 89 ? -30.886 27.826 10.176 1.00 17.18 89 PRO D CA 1
ATOM 5137 C C . PRO D 1 89 ? -29.678 27.066 10.703 1.00 14.25 89 PRO D C 1
ATOM 5138 O O . PRO D 1 89 ? -28.617 27.033 10.076 1.00 13.05 89 PRO D O 1
ATOM 5142 N N . ASP D 1 90 ? -29.861 26.455 11.869 1.00 12.42 90 ASP D N 1
ATOM 5143 C CA . ASP D 1 90 ? -28.802 25.667 12.483 1.00 11.61 90 ASP D CA 1
ATOM 5144 C C . ASP D 1 90 ? -28.303 24.564 11.546 1.00 11.27 90 ASP D C 1
ATOM 5145 O O . ASP D 1 90 ? -27.101 24.272 11.516 1.00 10.65 90 ASP D O 1
ATOM 5150 N N . THR D 1 91 ? -29.207 23.926 10.788 1.00 13.65 91 THR D N 1
ATOM 5151 C CA . THR D 1 91 ? -28.779 22.873 9.860 1.00 13.88 91 THR D CA 1
ATOM 5152 C C . THR D 1 91 ? -27.736 23.382 8.885 1.00 10.55 91 THR D C 1
ATOM 5153 O O . THR D 1 91 ? -26.816 22.647 8.509 1.00 11.69 91 THR D O 1
ATOM 5157 N N . ASP D 1 92 ? -27.886 24.629 8.440 1.00 12.04 92 ASP D N 1
ATOM 5158 C CA . ASP D 1 92 ? -26.987 25.198 7.450 1.00 14.55 92 ASP D CA 1
ATOM 5159 C C . ASP D 1 92 ? -25.673 25.671 8.065 1.00 13.07 92 ASP D C 1
ATOM 5160 O O . ASP D 1 92 ? -24.639 25.639 7.389 1.00 13.31 92 ASP D O 1
ATOM 5165 N N . VAL D 1 93 ? -25.679 26.096 9.328 1.00 10.75 93 VAL D N 1
ATOM 5166 C CA . VAL D 1 93 ? -24.405 26.351 10.002 1.00 15.21 93 VAL D CA 1
ATOM 5167 C C . VAL D 1 93 ? -23.638 25.046 10.193 1.00 10.72 93 VAL D C 1
ATOM 5168 O O . VAL D 1 93 ? -22.421 24.994 9.988 1.00 10.52 93 VAL D O 1
ATOM 5172 N N . VAL D 1 94 ? -24.338 23.983 10.607 1.00 9.45 94 VAL D N 1
ATOM 5173 C CA . VAL D 1 94 ? -23.731 22.657 10.729 1.00 11.09 94 VAL D CA 1
ATOM 5174 C C . VAL D 1 94 ? -23.223 22.170 9.375 1.00 11.12 94 VAL D C 1
ATOM 5175 O O . VAL D 1 94 ? -22.082 21.711 9.248 1.00 11.65 94 VAL D O 1
ATOM 5179 N N . GLY D 1 95 ? -24.069 22.252 8.342 1.00 12.10 95 GLY D N 1
ATOM 5180 C CA . GLY D 1 95 ? -23.619 21.901 6.998 1.00 11.79 95 GLY D CA 1
ATOM 5181 C C . GLY D 1 95 ? -22.384 22.675 6.570 1.00 9.65 95 GLY D C 1
ATOM 5182 O O . GLY D 1 95 ? -21.430 22.104 6.036 1.00 9.60 95 GLY D O 1
ATOM 5183 N N . ALA D 1 96 ? -22.383 23.997 6.804 1.00 10.21 96 ALA D N 1
ATOM 5184 C CA . ALA D 1 96 ? -21.230 24.816 6.421 1.00 11.46 96 ALA D CA 1
ATOM 5185 C C . ALA D 1 96 ? -19.959 24.355 7.127 1.00 8.59 96 ALA D C 1
ATOM 5186 O O . ALA D 1 96 ? -18.889 24.256 6.514 1.00 9.60 96 ALA D O 1
ATOM 5188 N N . THR D 1 97 ? -20.053 24.084 8.423 1.00 10.76 97 THR D N 1
ATOM 5189 C CA . THR D 1 97 ? -18.895 23.609 9.176 1.00 10.27 97 THR D CA 1
ATOM 5190 C C . THR D 1 97 ? -18.342 22.321 8.604 1.00 10.21 97 THR D C 1
ATOM 5191 O O . THR D 1 97 ? -17.126 22.172 8.434 1.00 7.95 97 THR D O 1
ATOM 5195 N N . LEU D 1 98 ? -19.224 21.355 8.361 1.00 9.22 98 LEU D N 1
ATOM 5196 C CA . LEU D 1 98 ? -18.784 20.059 7.875 1.00 9.90 98 LEU D CA 1
ATOM 5197 C C . LEU D 1 98 ? -18.130 20.190 6.511 1.00 9.18 98 LEU D C 1
ATOM 5198 O O . LEU D 1 98 ? -17.081 19.593 6.260 1.00 10.31 98 LEU D O 1
ATOM 5203 N N . GLU D 1 99 ? -18.729 20.983 5.624 1.00 11.68 99 GLU D N 1
ATOM 5204 C CA . GLU D 1 99 ? -18.110 21.227 4.332 1.00 10.38 99 GLU D CA 1
ATOM 5205 C C . GLU D 1 99 ? -16.734 21.841 4.513 1.00 10.84 99 GLU D C 1
ATOM 5206 O O . GLU D 1 99 ? -15.767 21.403 3.885 1.00 10.29 99 GLU D O 1
ATOM 5212 N N . MET D 1 100 ? -16.628 22.839 5.398 1.00 9.22 100 MET D N 1
ATOM 5213 C CA . MET D 1 100 ? -15.348 23.501 5.636 1.00 9.90 100 MET D CA 1
ATOM 5214 C C . MET D 1 100 ? -14.301 22.514 6.128 1.00 12.55 100 MET D C 1
ATOM 5215 O O . MET D 1 100 ? -13.145 22.552 5.695 1.00 11.48 100 MET D O 1
ATOM 5220 N N . TRP D 1 101 ? -14.691 21.611 7.025 1.00 9.58 101 TRP D N 1
ATOM 5221 C CA . TRP D 1 101 ? -13.734 20.636 7.529 1.00 12.13 101 TRP D CA 1
ATOM 5222 C C . TRP D 1 101 ? -13.185 19.774 6.404 1.00 12.41 101 TRP D C 1
ATOM 5223 O O . TRP D 1 101 ? -11.982 19.498 6.364 1.00 12.08 101 TRP D O 1
ATOM 5234 N N . THR D 1 102 ? -14.048 19.337 5.475 1.00 12.87 102 THR D N 1
ATOM 5235 C CA . THR D 1 102 ? -13.539 18.523 4.376 1.00 10.93 102 THR D CA 1
ATOM 5236 C C . THR D 1 102 ? -12.684 19.349 3.428 1.00 12.90 102 THR D C 1
ATOM 5237 O O . THR D 1 102 ? -11.756 18.813 2.810 1.00 15.88 102 THR D O 1
ATOM 5241 N N . GLU D 1 103 ? -12.992 20.638 3.276 1.00 12.38 103 GLU D N 1
ATOM 5242 C CA . GLU D 1 103 ? -12.235 21.456 2.335 1.00 14.95 103 GLU D CA 1
ATOM 5243 C C . GLU D 1 103 ? -10.802 21.678 2.802 1.00 14.83 103 GLU D C 1
ATOM 5244 O O . GLU D 1 103 ? -9.903 21.816 1.966 1.00 15.58 103 GLU D O 1
ATOM 5250 N N . PHE D 1 104 ? -10.571 21.733 4.119 1.00 16.70 104 PHE D N 1
ATOM 5251 C CA . PHE D 1 104 ? -9.199 21.788 4.622 1.00 18.34 104 PHE D CA 1
ATOM 5252 C C . PHE D 1 104 ? -8.377 20.639 4.073 1.00 20.17 104 PHE D C 1
ATOM 5253 O O . PHE D 1 104 ? -7.220 20.824 3.682 1.00 23.17 104 PHE D O 1
ATOM 5261 N N . MET D 1 105 ? -8.950 19.434 4.062 1.00 15.52 105 MET D N 1
ATOM 5262 C CA . MET D 1 105 ? -8.227 18.297 3.514 1.00 16.04 105 MET D CA 1
ATOM 5263 C C . MET D 1 105 ? -7.866 18.542 2.059 1.00 20.57 105 MET D C 1
ATOM 5264 O O . MET D 1 105 ? -6.736 18.274 1.638 1.00 23.44 105 MET D O 1
ATOM 5269 N N . ARG D 1 106 ? -8.810 19.067 1.279 1.00 18.64 106 ARG D N 1
ATOM 5270 C CA . ARG D 1 106 ? -8.536 19.324 -0.127 1.00 25.68 106 ARG D CA 1
ATOM 5271 C C . ARG D 1 106 ? -7.623 20.526 -0.337 1.00 24.16 106 ARG D C 1
ATOM 5272 O O . ARG D 1 106 ? -7.084 20.683 -1.438 1.00 23.94 106 ARG D O 1
ATOM 5280 N N . ILE D 1 107 ? -7.437 21.366 0.684 1.00 25.15 107 ILE D N 1
ATOM 5281 C CA . ILE D 1 107 ? -6.407 22.402 0.623 1.00 25.16 107 ILE D CA 1
ATOM 5282 C C . ILE D 1 107 ? -5.021 21.779 0.689 1.00 23.10 107 ILE D C 1
ATOM 5283 O O . ILE D 1 107 ? -4.148 22.071 -0.135 1.00 31.83 107 ILE D O 1
ATOM 5288 N N . TYR D 1 108 ? -4.792 20.923 1.677 1.00 20.55 108 TYR D N 1
ATOM 5289 C CA . TYR D 1 108 ? -3.458 20.392 1.911 1.00 22.43 108 TYR D CA 1
ATOM 5290 C C . TYR D 1 108 ? -3.210 19.069 1.204 1.00 27.64 108 TYR D C 1
ATOM 5291 O O . TYR D 1 108 ? -2.052 18.737 0.919 1.00 28.25 108 TYR D O 1
ATOM 5300 N N . GLY D 1 109 ? -4.268 18.317 0.903 1.00 23.65 109 GLY D N 1
ATOM 5301 C CA . GLY D 1 109 ? -4.141 17.075 0.167 1.00 20.02 109 GLY D CA 1
ATOM 5302 C C . GLY D 1 109 ? -3.721 15.913 1.036 1.00 20.60 109 GLY D C 1
ATOM 5303 O O . GLY D 1 109 ? -2.843 16.055 1.892 1.00 23.74 109 GLY D O 1
ATOM 5304 N N . VAL D 1 110 ? -4.343 14.758 0.820 1.00 21.25 110 VAL D N 1
ATOM 5305 C CA . VAL D 1 110 ? -3.978 13.523 1.506 1.00 19.50 110 VAL D CA 1
ATOM 5306 C C . VAL D 1 110 ? -2.931 12.789 0.679 1.00 21.37 110 VAL D C 1
ATOM 5307 O O . VAL D 1 110 ? -3.019 12.729 -0.552 1.00 22.33 110 VAL D O 1
ATOM 5311 N N . ASN D 1 111 ? -1.938 12.228 1.361 1.00 24.75 111 ASN D N 1
ATOM 5312 C CA . ASN D 1 111 ? -0.980 11.306 0.750 1.00 27.93 111 ASN D CA 1
ATOM 5313 C C . ASN D 1 111 ? -1.652 9.939 0.705 1.00 24.34 111 ASN D C 1
ATOM 5314 O O . ASN D 1 111 ? -1.700 9.225 1.705 1.00 24.77 111 ASN D O 1
ATOM 5319 N N . THR D 1 112 ? -2.193 9.569 -0.457 1.00 23.07 112 THR D N 1
ATOM 5320 C CA . THR D 1 112 ? -2.992 8.348 -0.526 1.00 25.55 112 THR D CA 1
ATOM 5321 C C . THR D 1 112 ? -2.158 7.080 -0.395 1.00 34.63 112 THR D C 1
ATOM 5322 O O . THR D 1 112 ? -2.736 5.992 -0.263 1.00 30.50 112 THR D O 1
ATOM 5326 N N . LYS D 1 113 ? -0.825 7.180 -0.431 1.00 30.80 113 LYS D N 1
ATOM 5327 C CA . LYS D 1 113 ? -0.011 6.002 -0.155 1.00 35.71 113 LYS D CA 1
ATOM 5328 C C . LYS D 1 113 ? -0.091 5.626 1.318 1.00 33.85 113 LYS D C 1
ATOM 5329 O O . LYS D 1 113 ? -0.136 4.441 1.662 1.00 35.79 113 LYS D O 1
ATOM 5335 N N . THR D 1 114 ? -0.134 6.623 2.197 1.00 29.87 114 THR D N 1
ATOM 5336 C CA . THR D 1 114 ? -0.202 6.402 3.633 1.00 29.56 114 THR D CA 1
ATOM 5337 C C . THR D 1 114 ? -1.563 6.726 4.242 1.00 26.36 114 THR D C 1
ATOM 5338 O O . THR D 1 114 ? -1.935 6.113 5.245 1.00 25.40 114 THR D O 1
ATOM 5342 N N . ASN D 1 115 ? -2.314 7.655 3.648 1.00 22.56 115 ASN D N 1
ATOM 5343 C CA . ASN D 1 115 ? -3.533 8.202 4.257 1.00 26.31 115 ASN D CA 1
ATOM 5344 C C . ASN D 1 115 ? -3.261 8.697 5.672 1.00 24.77 115 ASN D C 1
ATOM 5345 O O . ASN D 1 115 ? -4.087 8.556 6.580 1.00 23.05 115 ASN D O 1
ATOM 5350 N N . SER D 1 116 ? -2.086 9.287 5.859 1.00 22.76 116 SER D N 1
ATOM 5351 C CA . SER D 1 116 ? -1.672 9.714 7.185 1.00 22.54 116 SER D CA 1
ATOM 5352 C C . SER D 1 116 ? -2.523 10.873 7.672 1.00 19.29 116 SER D C 1
ATOM 5353 O O . SER D 1 116 ? -2.920 11.742 6.898 1.00 22.75 116 SER D O 1
ATOM 5356 N N . TYR D 1 117 ? -2.813 10.859 8.967 1.00 20.28 117 TYR D N 1
ATOM 5357 C CA . TYR D 1 117 ? -3.326 12.032 9.647 1.00 22.18 117 TYR D CA 1
ATOM 5358 C C . TYR D 1 117 ? -2.420 13.227 9.386 1.00 21.10 117 TYR D C 1
ATOM 5359 O O . TYR D 1 117 ? -1.199 13.095 9.292 1.00 19.55 117 TYR D O 1
ATOM 5368 N N . ASN D 1 118 ? -3.028 14.396 9.237 1.00 20.07 118 ASN D N 1
ATOM 5369 C CA . ASN D 1 118 ? -2.291 15.642 9.048 1.00 19.28 118 ASN D CA 1
ATOM 5370 C C . ASN D 1 118 ? -2.992 16.662 9.933 1.00 20.72 118 ASN D C 1
ATOM 5371 O O . ASN D 1 118 ? -4.208 16.880 9.775 1.00 17.82 118 ASN D O 1
ATOM 5376 N N . PRO D 1 119 ? -2.292 17.294 10.875 1.00 22.43 119 PRO D N 1
ATOM 5377 C CA . PRO D 1 119 ? -2.962 18.268 11.755 1.00 20.49 119 PRO D CA 1
ATOM 5378 C C . PRO D 1 119 ? -3.681 19.370 11.001 1.00 20.45 119 PRO D C 1
ATOM 5379 O O . PRO D 1 119 ? -4.695 19.885 11.496 1.00 23.66 119 PRO D O 1
ATOM 5383 N N . SER D 1 120 ? -3.199 19.727 9.801 1.00 18.23 120 SER D N 1
ATOM 5384 C CA . SER D 1 120 ? -3.817 20.777 8.996 1.00 19.76 120 SER D CA 1
ATOM 5385 C C . SER D 1 120 ? -5.208 20.402 8.509 1.00 24.89 120 SER D C 1
ATOM 5386 O O . SER D 1 120 ? -5.943 21.277 8.035 1.00 17.94 120 SER D O 1
ATOM 5389 N N . PHE D 1 121 ? -5.587 19.131 8.574 1.00 16.84 121 PHE D N 1
ATOM 5390 C CA . PHE D 1 121 ? -6.988 18.801 8.352 1.00 17.17 121 PHE D CA 1
ATOM 5391 C C . PHE D 1 121 ? -7.450 17.804 9.413 1.00 17.39 121 PHE D C 1
ATOM 5392 O O . PHE D 1 121 ? -8.037 16.767 9.115 1.00 15.24 121 PHE D O 1
ATOM 5400 N N . SER D 1 122 ? -7.242 18.175 10.685 1.00 14.52 122 SER D N 1
ATOM 5401 C CA . SER D 1 122 ? -7.543 17.281 11.800 1.00 14.60 122 SER D CA 1
ATOM 5402 C C . SER D 1 122 ? -9.019 16.885 11.843 1.00 16.32 122 SER D C 1
ATOM 5403 O O . SER D 1 122 ? -9.344 15.730 12.145 1.00 11.85 122 SER D O 1
ATOM 5406 N N . GLN D 1 123 ? -9.925 17.822 11.552 1.00 11.20 123 GLN D N 1
ATOM 5407 C CA . GLN D 1 123 ? -11.348 17.503 11.614 1.00 12.54 123 GLN D CA 1
ATOM 5408 C C . GLN D 1 123 ? -11.726 16.471 10.557 1.00 11.71 123 GLN D C 1
ATOM 5409 O O . GLN D 1 123 ? -12.450 15.514 10.847 1.00 12.36 123 GLN D O 1
ATOM 5415 N N . PHE D 1 124 ? -11.255 16.651 9.319 1.00 13.88 124 PHE D N 1
ATOM 5416 C CA . PHE D 1 124 ? -11.504 15.625 8.310 1.00 14.07 124 PHE D CA 1
ATOM 5417 C C . PHE D 1 124 ? -10.976 14.280 8.786 1.00 13.41 124 PHE D C 1
ATOM 5418 O O . PHE D 1 124 ? -11.657 13.259 8.667 1.00 12.80 124 PHE D O 1
ATOM 5426 N N . ALA D 1 125 ? -9.754 14.268 9.335 1.00 12.95 125 ALA D N 1
ATOM 5427 C CA . ALA D 1 125 ? -9.144 13.014 9.777 1.00 14.11 125 ALA D CA 1
ATOM 5428 C C . ALA D 1 125 ? -10.009 12.309 10.815 1.00 14.86 125 ALA D C 1
ATOM 5429 O O . ALA D 1 125 ? -10.208 11.088 10.746 1.00 10.60 125 ALA D O 1
ATOM 5431 N N . ASN D 1 126 ? -10.541 13.069 11.777 1.00 11.75 126 ASN D N 1
ATOM 5432 C CA . ASN D 1 126 ? -11.391 12.483 12.808 1.00 14.28 126 ASN D CA 1
ATOM 5433 C C . ASN D 1 126 ? -12.676 11.942 12.207 1.00 12.72 126 ASN D C 1
ATOM 5434 O O . ASN D 1 126 ? -13.181 10.894 12.633 1.00 12.03 126 ASN D O 1
ATOM 5439 N N . MET D 1 127 ? -13.198 12.644 11.201 1.00 8.53 127 MET D N 1
ATOM 5440 C CA . MET D 1 127 ? -14.431 12.238 10.543 1.00 12.47 127 MET D CA 1
ATOM 5441 C C . MET D 1 127 ? -14.218 10.993 9.700 1.00 13.32 127 MET D C 1
ATOM 5442 O O . MET D 1 127 ? -15.130 10.167 9.570 1.00 10.70 127 MET D O 1
ATOM 5447 N N . ALA D 1 128 ? -13.015 10.831 9.143 1.00 11.94 128 ALA D N 1
ATOM 5448 C CA . ALA D 1 128 ? -12.721 9.753 8.213 1.00 13.22 128 ALA D CA 1
ATOM 5449 C C . ALA D 1 128 ? -12.107 8.522 8.866 1.00 12.46 128 ALA D C 1
ATOM 5450 O O . ALA D 1 128 ? -11.895 7.524 8.165 1.00 14.58 128 ALA D O 1
ATOM 5452 N N . TYR D 1 129 ? -11.802 8.560 10.165 1.00 11.23 129 TYR D N 1
ATOM 5453 C CA . TYR D 1 129 ? -11.055 7.469 10.786 1.00 11.31 129 TYR D CA 1
ATOM 5454 C C . TYR D 1 129 ? -11.844 6.165 10.678 1.00 13.93 129 TYR D C 1
ATOM 5455 O O . TYR D 1 129 ? -12.942 6.041 11.229 1.00 12.45 129 TYR D O 1
ATOM 5464 N N . SER D 1 130 ? -11.276 5.190 9.961 1.00 12.35 130 SER D N 1
ATOM 5465 C CA . SER D 1 130 ? -12.086 4.088 9.451 1.00 12.67 130 SER D CA 1
ATOM 5466 C C . SER D 1 130 ? -12.619 3.187 10.560 1.00 13.64 130 SER D C 1
ATOM 5467 O O . SER D 1 130 ? -13.736 2.662 10.448 1.00 11.94 130 SER D O 1
ATOM 5470 N N . LYS D 1 131 ? -11.860 2.993 11.628 1.00 12.12 131 LYS D N 1
ATOM 5471 C CA . LYS D 1 131 ? -12.250 1.989 12.605 1.00 14.68 131 LYS D CA 1
ATOM 5472 C C . LYS D 1 131 ? -13.179 2.527 13.679 1.00 14.89 131 LYS D C 1
ATOM 5473 O O . LYS D 1 131 ? -13.669 1.742 14.500 1.00 14.38 131 LYS D O 1
ATOM 5479 N N . ASN D 1 132 ? -13.448 3.832 13.680 1.00 14.66 132 ASN D N 1
ATOM 5480 C CA . ASN D 1 132 ? -14.448 4.397 14.573 1.00 12.64 132 ASN D CA 1
ATOM 5481 C C . ASN D 1 132 ? -15.843 4.007 14.112 1.00 13.79 132 ASN D C 1
ATOM 5482 O O . ASN D 1 132 ? -16.101 3.878 12.913 1.00 9.95 132 ASN D O 1
ATOM 5487 N N . THR D 1 133 ? -16.759 3.841 15.078 1.00 13.51 133 THR D N 1
ATOM 5488 C CA . THR D 1 133 ? -18.156 3.574 14.753 1.00 15.25 133 THR D CA 1
ATOM 5489 C C . THR D 1 133 ? -19.160 4.465 15.476 1.00 13.96 133 THR D C 1
ATOM 5490 O O . THR D 1 133 ? -20.368 4.296 15.258 1.00 13.31 133 THR D O 1
ATOM 5494 N N . LYS D 1 134 ? -18.716 5.408 16.308 1.00 9.88 134 LYS D N 1
ATOM 5495 C CA . LYS D 1 134 ? -19.633 6.255 17.065 1.00 12.06 134 LYS D CA 1
ATOM 5496 C C . LYS D 1 134 ? -19.226 7.714 16.947 1.00 11.56 134 LYS D C 1
ATOM 5497 O O . LYS D 1 134 ? -18.039 8.041 16.980 1.00 12.61 134 LYS D O 1
ATOM 5503 N N . VAL D 1 135 ? -20.217 8.590 16.833 1.00 12.04 135 VAL D N 1
ATOM 5504 C CA . VAL D 1 135 ? -19.969 10.022 16.823 1.00 10.32 135 VAL D CA 1
ATOM 5505 C C . VAL D 1 135 ? -21.090 10.709 17.590 1.00 10.30 135 VAL D C 1
ATOM 5506 O O . VAL D 1 135 ? -22.236 10.250 17.611 1.00 9.45 135 VAL D O 1
ATOM 5510 N N . GLY D 1 136 ? -20.738 11.797 18.255 1.00 9.73 136 GLY D N 1
ATOM 5511 C CA . GLY D 1 136 ? -21.723 12.685 18.833 1.00 9.48 136 GLY D CA 1
ATOM 5512 C C . GLY D 1 136 ? -21.277 14.111 18.617 1.00 10.50 136 GLY D C 1
ATOM 5513 O O . GLY D 1 136 ? -20.132 14.449 18.927 1.00 12.56 136 GLY D O 1
ATOM 5514 N N . CYS D 1 137 ? -22.152 14.953 18.082 1.00 9.97 137 CYS D N 1
ATOM 5515 C CA . CYS D 1 137 ? -21.775 16.310 17.725 1.00 9.60 137 CYS D CA 1
ATOM 5516 C C . CYS D 1 137 ? -22.718 17.298 18.383 1.00 10.12 137 CYS D C 1
ATOM 5517 O O . CYS D 1 137 ? -23.881 16.990 18.665 1.00 11.58 137 CYS D O 1
ATOM 5520 N N . SER D 1 138 ? -22.207 18.502 18.606 1.00 10.80 138 SER D N 1
ATOM 5521 C CA . SER D 1 138 ? -22.998 19.538 19.245 1.00 10.09 138 SER D CA 1
ATOM 5522 C C . SER D 1 138 ? -22.592 20.881 18.660 1.00 10.93 138 SER D C 1
ATOM 5523 O O . SER D 1 138 ? -21.566 21.016 17.986 1.00 13.13 138 SER D O 1
ATOM 5526 N N . TYR D 1 139 ? -23.413 21.886 18.930 1.00 10.30 139 TYR D N 1
ATOM 5527 C CA . TYR D 1 139 ? -23.076 23.232 18.516 1.00 10.20 139 TYR D CA 1
ATOM 5528 C C . TYR D 1 139 ? -23.720 24.186 19.505 1.00 10.83 139 TYR D C 1
ATOM 5529 O O . TYR D 1 139 ? -24.728 23.862 20.137 1.00 10.89 139 TYR D O 1
ATOM 5538 N N . LYS D 1 140 ? -23.126 25.366 19.638 1.00 13.02 140 LYS D N 1
ATOM 5539 C CA . LYS D 1 140 ? -23.716 26.383 20.496 1.00 12.01 140 LYS D CA 1
ATOM 5540 C C . LYS D 1 140 ? -23.465 27.765 19.916 1.00 16.92 140 LYS D C 1
ATOM 5541 O O . LYS D 1 140 ? -22.319 28.132 19.629 1.00 17.97 140 LYS D O 1
ATOM 5547 N N . LYS D 1 141 ? -24.547 28.528 19.779 1.00 16.74 141 LYS D N 1
ATOM 5548 C CA . LYS D 1 141 ? -24.485 29.912 19.348 1.00 23.34 141 LYS D CA 1
ATOM 5549 C C . LYS D 1 141 ? -24.072 30.765 20.527 1.00 20.59 141 LYS D C 1
ATOM 5550 O O . LYS D 1 141 ? -24.790 30.808 21.525 1.00 20.24 141 LYS D O 1
ATOM 5556 N N . CYS D 1 142 ? -22.955 31.468 20.395 1.00 20.59 142 CYS D N 1
ATOM 5557 C CA . CYS D 1 142 ? -22.435 32.273 21.491 1.00 22.05 142 CYS D CA 1
ATOM 5558 C C . CYS D 1 142 ? -22.343 33.729 21.061 1.00 22.13 142 CYS D C 1
ATOM 5559 O O . CYS D 1 142 ? -21.245 34.294 20.988 1.00 25.59 142 CYS D O 1
ATOM 5562 N N . GLY D 1 143 ? -23.481 34.333 20.756 1.00 23.50 143 GLY D N 1
ATOM 5563 C CA . GLY D 1 143 ? -23.463 35.711 20.287 1.00 23.77 143 GLY D CA 1
ATOM 5564 C C . GLY D 1 143 ? -22.791 35.786 18.926 1.00 21.40 143 GLY D C 1
ATOM 5565 O O . GLY D 1 143 ? -23.247 35.184 17.946 1.00 25.58 143 GLY D O 1
ATOM 5566 N N . GLY D 1 144 ? -21.680 36.518 18.852 1.00 18.46 144 GLY D N 1
ATOM 5567 C CA . GLY D 1 144 ? -21.044 36.757 17.570 1.00 14.21 144 GLY D CA 1
ATOM 5568 C C . GLY D 1 144 ? -20.388 35.532 16.972 1.00 21.56 144 GLY D C 1
ATOM 5569 O O . GLY D 1 144 ? -20.121 35.513 15.766 1.00 17.41 144 GLY D O 1
ATOM 5570 N N . ASP D 1 145 ? -20.101 34.521 17.785 1.00 17.51 145 ASP D N 1
ATOM 5571 C CA . ASP D 1 145 ? -19.513 33.302 17.263 1.00 17.05 145 ASP D CA 1
ATOM 5572 C C . ASP D 1 145 ? -20.357 32.091 17.622 1.00 18.68 145 ASP D C 1
ATOM 5573 O O . ASP D 1 145 ? -21.295 32.147 18.426 1.00 14.86 145 ASP D O 1
ATOM 5578 N N . THR D 1 146 ? -20.039 30.996 16.945 1.00 20.03 146 THR D N 1
ATOM 5579 C CA . THR D 1 146 ? -20.754 29.740 17.093 1.00 17.47 146 THR D CA 1
ATOM 5580 C C . THR D 1 146 ? -19.722 28.630 17.179 1.00 16.16 146 THR D C 1
ATOM 5581 O O . THR D 1 146 ? -18.868 28.512 16.298 1.00 14.89 146 THR D O 1
ATOM 5585 N N . LEU D 1 147 ? -19.829 27.811 18.214 1.00 15.53 147 LEU D N 1
ATOM 5586 C CA . LEU D 1 147 ? -18.925 26.695 18.416 1.00 14.93 147 LEU D CA 1
ATOM 5587 C C . LEU D 1 147 ? -19.565 25.441 17.848 1.00 9.61 147 LEU D C 1
ATOM 5588 O O . LEU D 1 147 ? -20.753 25.188 18.047 1.00 12.90 147 LEU D O 1
ATOM 5593 N N . VAL D 1 148 ? -18.786 24.672 17.104 1.00 11.45 148 VAL D N 1
ATOM 5594 C CA . VAL D 1 148 ? -19.283 23.437 16.521 1.00 10.78 148 VAL D CA 1
ATOM 5595 C C . VAL D 1 148 ? -18.237 22.378 16.799 1.00 10.07 148 VAL D C 1
ATOM 5596 O O . VAL D 1 148 ? -17.042 22.604 16.563 1.00 9.49 148 VAL D O 1
ATOM 5600 N N . THR D 1 149 ? -18.678 21.230 17.299 1.00 10.41 149 THR D N 1
ATOM 5601 C CA . THR D 1 149 ? -17.721 20.205 17.672 1.00 10.16 149 THR D CA 1
ATOM 5602 C C . THR D 1 149 ? -18.317 18.809 17.533 1.00 9.75 149 THR D C 1
ATOM 5603 O O . THR D 1 149 ? -19.505 18.597 17.774 1.00 9.32 149 THR D O 1
ATOM 5607 N N . CYS D 1 150 ? -17.476 17.860 17.135 1.00 10.32 150 CYS D N 1
ATOM 5608 C CA . CYS D 1 150 ? -17.854 16.456 17.057 1.00 9.81 150 CYS D CA 1
ATOM 5609 C C . CYS D 1 150 ? -16.888 15.631 17.884 1.00 11.80 150 CYS D C 1
ATOM 5610 O O . CYS D 1 150 ? -15.679 15.890 17.881 1.00 11.19 150 CYS D O 1
ATOM 5613 N N . VAL D 1 151 ? -17.424 14.623 18.563 1.00 11.61 151 VAL D N 1
ATOM 5614 C CA . VAL D 1 151 ? -16.642 13.720 19.392 1.00 8.73 151 VAL D CA 1
ATOM 5615 C C . VAL D 1 151 ? -16.796 12.314 18.839 1.00 10.49 151 VAL D C 1
ATOM 5616 O O . VAL D 1 151 ? -17.918 11.860 18.590 1.00 12.17 151 VAL D O 1
ATOM 5620 N N . TYR D 1 152 ? -15.673 11.624 18.682 1.00 10.61 152 TYR D N 1
ATOM 5621 C CA . TYR D 1 152 ? -15.597 10.309 18.066 1.00 11.72 152 TYR D CA 1
ATOM 5622 C C . TYR D 1 152 ? -15.136 9.301 19.108 1.00 15.84 152 TYR D C 1
ATOM 5623 O O . TYR D 1 152 ? -14.297 9.623 19.953 1.00 12.10 152 TYR D O 1
ATOM 5632 N N . GLU D 1 153 ? -15.698 8.086 19.074 1.00 11.94 153 GLU D N 1
ATOM 5633 C CA . GLU D 1 153 ? -15.282 7.113 20.080 1.00 15.63 153 GLU D CA 1
ATOM 5634 C C . GLU D 1 153 ? -13.822 6.720 19.891 1.00 14.79 153 GLU D C 1
ATOM 5635 O O . GLU D 1 153 ? -13.064 6.658 20.864 1.00 14.72 153 GLU D O 1
ATOM 5641 N N . LEU D 1 154 ? -13.407 6.458 18.652 1.00 14.77 154 LEU D N 1
ATOM 5642 C CA . LEU D 1 154 ? -12.035 6.065 18.355 1.00 16.10 154 LEU D CA 1
ATOM 5643 C C . LEU D 1 154 ? -11.424 7.029 17.355 1.00 18.09 154 LEU D C 1
ATOM 5644 O O . LEU D 1 154 ? -12.128 7.636 16.541 1.00 15.20 154 LEU D O 1
ATOM 5649 N N . GLY D 1 155 ? -10.105 7.169 17.431 1.00 15.36 155 GLY D N 1
ATOM 5650 C CA . GLY D 1 155 ? -9.399 8.023 16.500 1.00 15.21 155 GLY D CA 1
ATOM 5651 C C . GLY D 1 155 ? -7.957 7.584 16.365 1.00 17.91 155 GLY D C 1
ATOM 5652 O O . GLY D 1 155 ? -7.505 6.638 17.017 1.00 18.57 155 GLY D O 1
ATOM 5653 N N . VAL D 1 156 ? -7.243 8.291 15.486 1.00 18.97 156 VAL D N 1
ATOM 5654 C CA . VAL D 1 156 ? -5.819 8.053 15.304 1.00 22.37 156 VAL D CA 1
ATOM 5655 C C . VAL D 1 156 ? -5.091 8.293 16.622 1.00 23.47 156 VAL D C 1
ATOM 5656 O O . VAL D 1 156 ? -5.539 9.066 17.475 1.00 21.63 156 VAL D O 1
ATOM 5660 N N . LYS D 1 157 ? -3.957 7.618 16.794 1.00 27.28 157 LYS D N 1
ATOM 5661 C CA . LYS D 1 157 ? -3.038 7.907 17.889 1.00 29.24 157 LYS D CA 1
ATOM 5662 C C . LYS D 1 157 ? -1.658 8.109 17.289 1.00 29.87 157 LYS D C 1
ATOM 5663 O O . LYS D 1 157 ? -1.133 7.216 16.615 1.00 30.47 157 LYS D O 1
ATOM 5669 N N . LEU D 1 158 ? -1.099 9.258 17.511 1.00 29.18 158 LEU D N 1
ATOM 5670 C CA . LEU D 1 158 ? 0.161 9.666 16.915 1.00 31.94 158 LEU D CA 1
ATOM 5671 C C . LEU D 1 158 ? 1.271 9.510 17.932 1.00 31.98 158 LEU D C 1
ATOM 5672 O O . LEU D 1 158 ? 1.149 10.042 19.043 1.00 38.08 158 LEU D O 1
ATOM 5677 N N . PRO D 1 159 ? 2.398 8.857 17.595 1.00 36.26 159 PRO D N 1
ATOM 5678 C CA . PRO D 1 159 ? 2.877 8.488 16.261 1.00 34.41 159 PRO D CA 1
ATOM 5679 C C . PRO D 1 159 ? 2.480 7.101 15.768 1.00 28.56 159 PRO D C 1
ATOM 5680 O O . PRO D 1 159 ? 2.739 6.781 14.611 1.00 32.79 159 PRO D O 1
ATOM 5684 N N . SER D 1 160 ? 1.881 6.280 16.626 1.00 27.14 160 SER D N 1
ATOM 5685 C CA . SER D 1 160 ? 1.884 4.846 16.361 1.00 33.51 160 SER D CA 1
ATOM 5686 C C . SER D 1 160 ? 0.808 4.408 15.371 1.00 34.59 160 SER D C 1
ATOM 5687 O O . SER D 1 160 ? 0.987 3.400 14.677 1.00 28.28 160 SER D O 1
ATOM 5690 N N . HIS D 1 161 ? -0.319 5.112 15.309 1.00 28.02 161 HIS D N 1
ATOM 5691 C CA . HIS D 1 161 ? -1.401 4.782 14.379 1.00 28.26 161 HIS D CA 1
ATOM 5692 C C . HIS D 1 161 ? -1.859 6.051 13.680 1.00 21.20 161 HIS D C 1
ATOM 5693 O O . HIS D 1 161 ? -2.926 6.592 13.987 1.00 22.00 161 HIS D O 1
ATOM 5700 N N . PRO D 1 162 ? -1.062 6.567 12.740 1.00 22.46 162 PRO D N 1
ATOM 5701 C CA . PRO D 1 162 ? -1.451 7.786 12.015 1.00 22.74 162 PRO D CA 1
ATOM 5702 C C . PRO D 1 162 ? -2.402 7.545 10.858 1.00 22.35 162 PRO D C 1
ATOM 5703 O O . PRO D 1 162 ? -2.801 8.512 10.198 1.00 22.22 162 PRO D O 1
ATOM 5707 N N . GLN D 1 163 ? -2.753 6.289 10.595 1.00 17.21 163 GLN D N 1
ATOM 5708 C CA . GLN D 1 163 ? -3.549 5.927 9.433 1.00 21.58 163 GLN D CA 1
ATOM 5709 C C . GLN D 1 163 ? -4.994 6.378 9.605 1.00 15.26 163 GLN D C 1
ATOM 5710 O O . GLN D 1 163 ? -5.675 5.929 10.526 1.00 19.98 163 GLN D O 1
ATOM 5716 N N . MET D 1 164 ? -5.477 7.235 8.706 1.00 19.39 164 MET D N 1
ATOM 5717 C CA . MET D 1 164 ? -6.906 7.548 8.720 1.00 16.38 164 MET D CA 1
ATOM 5718 C C . MET D 1 164 ? -7.723 6.345 8.259 1.00 17.07 164 MET D C 1
ATOM 5719 O O . MET D 1 164 ? -8.747 6.008 8.861 1.00 14.96 164 MET D O 1
ATOM 5724 N N . TRP D 1 165 ? -7.263 5.673 7.209 1.00 15.95 165 TRP D N 1
ATOM 5725 C CA . TRP D 1 165 ? -7.863 4.432 6.749 1.00 20.35 165 TRP D CA 1
ATOM 5726 C C . TRP D 1 165 ? -6.786 3.672 5.989 1.00 20.74 165 TRP D C 1
ATOM 5727 O O . TRP D 1 165 ? -5.744 4.227 5.630 1.00 19.33 165 TRP D O 1
ATOM 5738 N N . GLU D 1 166 ? -7.055 2.400 5.735 1.00 19.79 166 GLU D N 1
ATOM 5739 C CA . GLU D 1 166 ? -6.162 1.551 4.960 1.00 23.28 166 GLU D CA 1
ATOM 5740 C C . GLU D 1 166 ? -6.693 1.429 3.537 1.00 23.46 166 GLU D C 1
ATOM 5741 O O . GLU D 1 166 ? -7.895 1.239 3.327 1.00 20.53 166 GLU D O 1
ATOM 5747 N N . ASN D 1 167 ? -5.805 1.573 2.564 1.00 21.79 167 ASN D N 1
ATOM 5748 C CA . ASN D 1 167 ? -6.189 1.298 1.192 1.00 21.59 167 ASN D CA 1
ATOM 5749 C C . ASN D 1 167 ? -6.623 -0.158 1.077 1.00 23.94 167 ASN D C 1
ATOM 5750 O O . ASN D 1 167 ? -6.018 -1.056 1.672 1.00 21.79 167 ASN D O 1
ATOM 5755 N N . GLY D 1 168 ? -7.712 -0.389 0.358 1.00 22.56 168 GLY D N 1
ATOM 5756 C CA . GLY D 1 168 ? -8.210 -1.734 0.230 1.00 20.25 168 GLY D CA 1
ATOM 5757 C C . GLY D 1 168 ? -9.571 -1.772 -0.412 1.00 20.79 168 GLY D C 1
ATOM 5758 O O . GLY D 1 168 ? -10.207 -0.740 -0.634 1.00 24.77 168 GLY D O 1
ATOM 5759 N N . PRO D 1 169 ? -10.047 -2.973 -0.726 1.00 23.34 169 PRO D N 1
ATOM 5760 C CA . PRO D 1 169 ? -11.306 -3.087 -1.460 1.00 23.34 169 PRO D CA 1
ATOM 5761 C C . PRO D 1 169 ? -12.485 -2.668 -0.604 1.00 20.46 169 PRO D C 1
ATOM 5762 O O . PRO D 1 169 ? -12.530 -2.929 0.600 1.00 21.39 169 PRO D O 1
ATOM 5766 N N . THR D 1 170 ? -13.433 -1.997 -1.250 1.00 21.69 170 THR D N 1
ATOM 5767 C CA . THR D 1 170 ? -14.738 -1.752 -0.661 1.00 19.40 170 THR D CA 1
ATOM 5768 C C . THR D 1 170 ? -15.345 -3.055 -0.159 1.00 23.63 170 THR D C 1
ATOM 5769 O O . THR D 1 170 ? -15.211 -4.103 -0.794 1.00 20.26 170 THR D O 1
ATOM 5773 N N . CYS D 1 171 ? -15.966 -2.985 1.018 1.00 20.01 171 CYS D N 1
ATOM 5774 C CA . CYS D 1 171 ? -16.700 -4.071 1.665 1.00 23.95 171 CYS D CA 1
ATOM 5775 C C . CYS D 1 171 ? -15.809 -5.173 2.224 1.00 24.81 171 CYS D C 1
ATOM 5776 O O . CYS D 1 171 ? -16.329 -6.208 2.651 1.00 22.13 171 CYS D O 1
ATOM 5779 N N . VAL D 1 172 ? -14.490 -4.993 2.238 1.00 21.10 172 VAL D N 1
ATOM 5780 C CA . VAL D 1 172 ? -13.658 -5.839 3.087 1.00 22.79 172 VAL D CA 1
ATOM 5781 C C . VAL D 1 172 ? -13.838 -5.347 4.520 1.00 25.01 172 VAL D C 1
ATOM 5782 O O . VAL D 1 172 ? -13.476 -4.212 4.837 1.00 23.85 172 VAL D O 1
ATOM 5786 N N . CYS D 1 173 ? -14.415 -6.174 5.392 1.00 19.70 173 CYS D N 1
ATOM 5787 C CA . CYS D 1 173 ? -14.780 -5.723 6.741 1.00 21.00 173 CYS D CA 1
ATOM 5788 C C . CYS D 1 173 ? -14.304 -6.762 7.745 1.00 20.39 173 CYS D C 1
ATOM 5789 O O . CYS D 1 173 ? -15.089 -7.600 8.190 1.00 20.54 173 CYS D O 1
ATOM 5792 N N . VAL D 1 174 ? -13.024 -6.692 8.109 1.00 19.76 174 VAL D N 1
ATOM 5793 C CA . VAL D 1 174 ? -12.416 -7.658 9.015 1.00 21.78 174 VAL D CA 1
ATOM 5794 C C . VAL D 1 174 ? -11.827 -7.012 10.257 1.00 24.41 174 VAL D C 1
ATOM 5795 O O . VAL D 1 174 ? -11.283 -7.722 11.106 1.00 23.33 174 VAL D O 1
ATOM 5799 N N . ALA D 1 175 ? -11.906 -5.682 10.392 1.00 20.03 175 ALA D N 1
ATOM 5800 C CA . ALA D 1 175 ? -11.315 -5.027 11.557 1.00 19.59 175 ALA D CA 1
ATOM 5801 C C . ALA D 1 175 ? -11.934 -5.533 12.848 1.00 23.52 175 ALA D C 1
ATOM 5802 O O . ALA D 1 175 ? -11.260 -5.628 13.881 1.00 24.45 175 ALA D O 1
ATOM 5804 N N . TYR D 1 176 ? -13.220 -5.840 12.816 1.00 24.29 176 TYR D N 1
ATOM 5805 C CA . TYR D 1 176 ? -13.932 -6.376 13.960 1.00 21.19 176 TYR D CA 1
ATOM 5806 C C . TYR D 1 176 ? -14.513 -7.709 13.548 1.00 22.94 176 TYR D C 1
ATOM 5807 O O . TYR D 1 176 ? -14.937 -7.874 12.402 1.00 20.98 176 TYR D O 1
ATOM 5816 N N . THR D 1 177 ? -14.523 -8.657 14.471 1.00 24.67 177 THR D N 1
ATOM 5817 C CA . THR D 1 177 ? -15.163 -9.927 14.180 1.00 23.61 177 THR D CA 1
ATOM 5818 C C . THR D 1 177 ? -16.661 -9.702 14.011 1.00 22.74 177 THR D C 1
ATOM 5819 O O . THR D 1 177 ? -17.250 -8.819 14.646 1.00 20.99 177 THR D O 1
ATOM 5823 N N . ASP D 1 178 ? -17.267 -10.472 13.109 1.00 19.42 178 ASP D N 1
ATOM 5824 C CA . ASP D 1 178 ? -18.708 -10.439 12.895 1.00 18.90 178 ASP D CA 1
ATOM 5825 C C . ASP D 1 178 ? -19.152 -9.093 12.322 1.00 18.42 178 ASP D C 1
ATOM 5826 O O . ASP D 1 178 ? -20.202 -8.562 12.692 1.00 22.08 178 ASP D O 1
ATOM 5831 N N . SER D 1 179 ? -18.348 -8.548 11.413 1.00 18.19 179 SER D N 1
ATOM 5832 C CA . SER D 1 179 ? -18.701 -7.363 10.642 1.00 20.17 179 SER D CA 1
ATOM 5833 C C . SER D 1 179 ? -19.324 -7.770 9.314 1.00 18.73 179 SER D C 1
ATOM 5834 O O . SER D 1 179 ? -19.067 -8.851 8.784 1.00 17.79 179 SER D O 1
ATOM 5837 N N . ILE D 1 180 ? -20.140 -6.877 8.763 1.00 17.42 180 ILE D N 1
ATOM 5838 C CA . ILE D 1 180 ? -20.681 -7.058 7.424 1.00 17.42 180 ILE D CA 1
ATOM 5839 C C . ILE D 1 180 ? -20.623 -5.722 6.713 1.00 18.08 180 ILE D C 1
ATOM 5840 O O . ILE D 1 180 ? -20.437 -4.669 7.329 1.00 18.29 180 ILE D O 1
ATOM 5845 N N . CYS D 1 181 ? -20.782 -5.776 5.398 1.00 17.33 181 CYS D N 1
ATOM 5846 C CA . CYS D 1 181 ? -20.862 -4.578 4.583 1.00 16.02 181 CYS D CA 1
ATOM 5847 C C . CYS D 1 181 ? -22.331 -4.311 4.301 1.00 17.29 181 CYS D C 1
ATOM 5848 O O . CYS D 1 181 ? -23.024 -5.166 3.740 1.00 17.34 181 CYS D O 1
ATOM 5851 N N . ASN D 1 182 ? -22.806 -3.138 4.692 1.00 13.72 182 ASN D N 1
ATOM 5852 C CA . ASN D 1 182 ? -24.229 -2.855 4.634 1.00 17.47 182 ASN D CA 1
ATOM 5853 C C . ASN D 1 182 ? -24.561 -2.252 3.271 1.00 14.08 182 ASN D C 1
ATOM 5854 O O . ASN D 1 182 ? -23.714 -2.173 2.381 1.00 14.57 182 ASN D O 1
ATOM 5859 N N . ASP D 1 183 ? -25.798 -1.784 3.106 1.00 15.14 183 ASP D N 1
ATOM 5860 C CA . ASP D 1 183 ? -26.217 -1.251 1.813 1.00 17.86 183 ASP D CA 1
ATOM 5861 C C . ASP D 1 183 ? -25.553 0.077 1.479 1.00 19.01 183 ASP D C 1
ATOM 5862 O O . ASP D 1 183 ? -25.616 0.510 0.327 1.00 19.12 183 ASP D O 1
ATOM 5867 N N . ASN D 1 184 ? -24.937 0.735 2.450 1.00 13.96 184 ASN D N 1
ATOM 5868 C CA . ASN D 1 184 ? -24.182 1.952 2.172 1.00 18.19 184 ASN D CA 1
ATOM 5869 C C . ASN D 1 184 ? -22.766 1.674 1.717 1.00 16.53 184 ASN D C 1
ATOM 5870 O O . ASN D 1 184 ? -21.999 2.626 1.552 1.00 17.15 184 ASN D O 1
ATOM 5875 N N . ASN D 1 185 ? -22.407 0.400 1.540 1.00 17.56 185 ASN D N 1
ATOM 5876 C CA . ASN D 1 185 ? -21.047 -0.022 1.227 1.00 15.88 185 ASN D CA 1
ATOM 5877 C C . ASN D 1 185 ? -20.077 0.342 2.344 1.00 17.17 185 ASN D C 1
ATOM 5878 O O . ASN D 1 185 ? -18.876 0.528 2.118 1.00 14.41 185 ASN D O 1
ATOM 5883 N N . LEU D 1 186 ? -20.604 0.428 3.557 1.00 14.48 186 LEU D N 1
ATOM 5884 C CA . LEU D 1 186 ? -19.819 0.639 4.758 1.00 14.20 186 LEU D CA 1
ATOM 5885 C C . LEU D 1 186 ? -19.874 -0.604 5.634 1.00 15.84 186 LEU D C 1
ATOM 5886 O O . LEU D 1 186 ? -20.874 -1.331 5.648 1.00 15.70 186 LEU D O 1
ATOM 5891 N N . CYS D 1 187 ? -18.802 -0.826 6.387 1.00 17.98 187 CYS D N 1
ATOM 5892 C CA . CYS D 1 187 ? -18.763 -1.924 7.343 1.00 15.00 187 CYS D CA 1
ATOM 5893 C C . CYS D 1 187 ? -19.560 -1.580 8.595 1.00 15.50 187 CYS D C 1
ATOM 5894 O O . CYS D 1 187 ? -19.684 -0.412 8.985 1.00 17.14 187 CYS D O 1
ATOM 5897 N N . GLU D 1 188 ? -20.115 -2.607 9.229 1.00 13.95 188 GLU D N 1
ATOM 5898 C CA . GLU D 1 188 ? -20.670 -2.431 10.566 1.00 18.38 188 GLU D CA 1
ATOM 5899 C C . GLU D 1 188 ? -20.613 -3.759 11.301 1.00 25.04 188 GLU D C 1
ATOM 5900 O O . GLU D 1 188 ? -20.583 -4.825 10.686 1.00 20.49 188 GLU D O 1
ATOM 5906 N N . TYR D 1 189 ? -20.581 -3.688 12.625 1.00 23.06 189 TYR D N 1
ATOM 5907 C CA . TYR D 1 189 ? -20.718 -4.906 13.409 1.00 33.62 189 TYR D CA 1
ATOM 5908 C C . TYR D 1 189 ? -21.808 -4.762 14.460 1.00 34.65 189 TYR D C 1
ATOM 5909 O O . TYR D 1 189 ? -22.356 -3.676 14.632 1.00 31.91 189 TYR D O 1
#

Radius of gyration: 30.39 Å; Cα contacts (8 Å, |Δi|>4): 1725; chains: 4; bounding box: 62×86×82 Å

B-factor: mean 17.83, std 7.14, range [6.05, 62.3]